Protein 3D5L (pdb70)

Organism: Limosilactobacillus reuteri subsp. rodentium (strain DSM 17509 / CIP 109821 / 100-23) (NCBI:txid349123)

Radius of gyration: 30.96 Å; Cα contacts (8 Å, |Δi|>4): 476; chains: 2; bounding box: 56×80×79 Å

CATH classification: 1.10.10.10 (+2 more: 1.10.10.10, 1.10.10.10)

Sequence (402 aa):
LAKISKIEAQKRKGRYNIYLDGKYAFPVAESVLIQFRLMKGTELDEKQIAAIATADQQAKAYSRMLDYLSYQMRTESDIVKKLKEIDTPEEFVEPILKKLRGQQLIDDHAYAASYVRTMINTDLKGPGIIRQHLRQKGIGESDIDDALTQFTPEVQAELAKKLALKLFRRYRNQPERRREQKVQQGLTTKGFSSSVYEMIKDEAKISKIEAQGRYNIYLDGKYAFPVAESVLIQFRLMKGTELDEKQIAAIATADQQAKAYSRMLDYLSYQMRTESDIVKKLKEIDTPEEFVEPILKKLRGQQLIDDHAYAASYVRTMINTDLKGPGIIRQHLRQKGIGESDIDDALTQFTPEVQAELAKKLALKLFRRYRNQPERRREQKVQQGLTTKGFSSSVYEMIKDE

Nearest PDB structures (foldseek):
  3d5l-assembly1_A  TM=1.005E+00  e=6.071E-35  Limosilactobacillus reuteri subsp. rodentium
  3d5l-assembly2_B  TM=9.694E-01  e=2.405E-29  Limosilactobacillus reuteri subsp. rodentium
  3e3v-assembly1_A  TM=9.098E-01  e=2.110E-12  Ligilactobacillus salivarius UCC118
  3dfg-assembly1_A  TM=7.364E-01  e=8.268E-06  Xanthomonas campestris pv. campestris
  3c1d-assembly3_A  TM=8.214E-01  e=7.292E-05  unclassified

Solvent-accessible surface area: 24560 Å² total; per-residue (Å²): 152,27,97,4,56,93,36,65,69,56,152,158,110,30,48,56,23,0,41,20,88,58,155,116,41,30,45,0,9,80,47,0,32,109,106,42,184,11,124,118,24,30,86,9,47,131,140,67,48,60,45,1,48,64,19,11,92,52,13,94,10,24,51,123,0,75,80,39,34,82,163,124,125,37,0,57,38,32,0,30,148,35,0,124,135,50,127,15,54,114,122,7,10,106,52,1,6,145,90,0,91,64,116,106,62,8,65,27,85,48,31,0,35,43,30,0,106,68,26,24,101,103,45,36,59,0,15,24,46,0,76,98,63,0,133,142,63,55,7,43,76,77,35,0,80,75,3,19,106,44,10,38,76,121,36,30,10,98,12,0,73,111,3,8,105,89,10,46,167,131,48,139,122,51,87,135,180,152,57,54,50,86,0,70,104,16,2,65,95,73,13,3,65,91,72,10,32,119,110,6,87,142,126,79,99,1,49,86,41,67,57,135,67,65,44,43,0,56,25,78,64,84,75,50,27,63,0,16,82,68,1,26,120,107,74,204,5,133,146,44,37,114,17,79,123,160,83,42,62,45,1,54,53,19,7,83,38,22,100,8,23,53,117,0,74,79,38,8,22,90,105,95,33,0,46,37,28,0,36,148,45,2,130,133,56,128,22,50,118,123,7,8,110,50,0,9,145,80,0,103,69,93,132,75,7,69,20,84,43,22,0,34,42,29,0,103,62,26,12,105,98,45,32,61,0,20,37,41,0,74,100,51,0,133,134,51,57,6,42,76,80,29,0,70,78,3,17,107,57,6,48,77,137,38,26,9,115,20,0,48,100,6,9,106,90,10,49,159,149,33,143,125,41,99,99,173,147,48,68,64,89,0,70,94,17,3,73,101,61,14,6,56,82,70,2,25,110,99,8,116,151,133

Foldseek 3Di:
DWFWQDWAADPDPQKIFTATPNHTDDMAGVVLCVVLVDDGGDDDDPVSVVVSVVVRLLVVLLVVVVVVLVPDAAALLRSLVVCVVVPHPPVSSVVSSVVCVVVPSHDLLVVLLVVLVVCLVPHLFALQVSLVVSVVSVDDPVSSVVSCVVVDLVSNLVSLLVQLVVQLVVVVVDDDVVSLVSSQVVNVVSHDDNVSCVPNVVD/DAFQDWDVCCKTFTADPPDTDDIAHVVLCVVVVHDHGGDDDPCRSVVSVVVRLLVVLLVVVVVVLVVHAAALLNSVVVCVVVPHPPVNSVVSVVVCVVVPSHDLLVVLLVLLVVCLPPHLAALQVSVVVSVVRVRDDVSNVVSCVVCDLVSNLVSLLVQLVVQLVVQVVDPPVVSVVSSQVSRVVRPRDNVSCVVRVVD

Structure (mmCIF, N/CA/C/O backbone):
data_3D5L
#
_entry.id   3D5L
#
_cell.length_a   27.190
_cell.length_b   81.924
_cell.length_c   124.766
_cell.angle_alpha   90.00
_cell.angle_beta   90.00
_cell.angle_gamma   90.00
#
_symmetry.space_group_name_H-M   'P 1 21 1'
#
loop_
_entity.id
_entity.type
_entity.pdbx_description
1 polymer 'Regulatory protein RecX'
2 non-polymer 'SULFATE ION'
3 water water
#
loop_
_atom_site.group_PDB
_atom_site.id
_atom_site.type_symbol
_atom_site.label_atom_id
_atom_site.label_alt_id
_atom_site.label_comp_id
_atom_site.label_asym_id
_atom_site.label_entity_id
_atom_site.label_seq_id
_atom_site.pdbx_PDB_ins_code
_atom_site.Cartn_x
_atom_site.Cartn_y
_atom_site.Cartn_z
_atom_site.occupancy
_atom_site.B_iso_or_equiv
_atom_site.auth_seq_id
_atom_site.auth_comp_id
_atom_site.auth_asym_id
_atom_site.auth_atom_id
_atom_site.pdbx_PDB_model_num
ATOM 1 N N . LEU A 1 3 ? 14.529 -22.296 35.280 1.00 32.13 1 LEU A N 1
ATOM 2 C CA . LEU A 1 3 ? 14.853 -20.847 35.433 1.00 32.47 1 LEU A CA 1
ATOM 3 C C . LEU A 1 3 ? 13.956 -19.969 34.556 1.00 33.14 1 LEU A C 1
ATOM 4 O O . LEU A 1 3 ? 13.418 -20.429 33.544 1.00 34.58 1 LEU A O 1
ATOM 9 N N . ALA A 1 4 ? 13.793 -18.708 34.947 1.00 32.63 2 ALA A N 1
ATOM 10 C CA . ALA A 1 4 ? 12.980 -17.774 34.176 1.00 32.79 2 ALA A CA 1
ATOM 11 C C . ALA A 1 4 ? 13.769 -17.350 32.937 1.00 31.97 2 ALA A C 1
ATOM 12 O O . ALA A 1 4 ? 14.995 -17.333 32.962 1.00 31.25 2 ALA A O 1
ATOM 14 N N . LYS A 1 5 ? 13.063 -17.014 31.860 1.00 31.44 3 LYS A N 1
ATOM 15 C CA . LYS A 1 5 ? 13.709 -16.596 30.620 1.00 32.46 3 LYS A CA 1
ATOM 16 C C . LYS A 1 5 ? 13.080 -15.298 30.112 1.00 31.51 3 LYS A C 1
ATOM 17 O O . LYS A 1 5 ? 11.859 -15.155 30.092 1.00 31.39 3 LYS A O 1
ATOM 23 N N . ILE A 1 6 ? 13.918 -14.353 29.704 1.00 31.07 4 ILE A N 1
ATOM 24 C CA . ILE A 1 6 ? 13.440 -13.069 29.201 1.00 29.67 4 ILE A CA 1
ATOM 25 C C . ILE A 1 6 ? 12.765 -13.204 27.836 1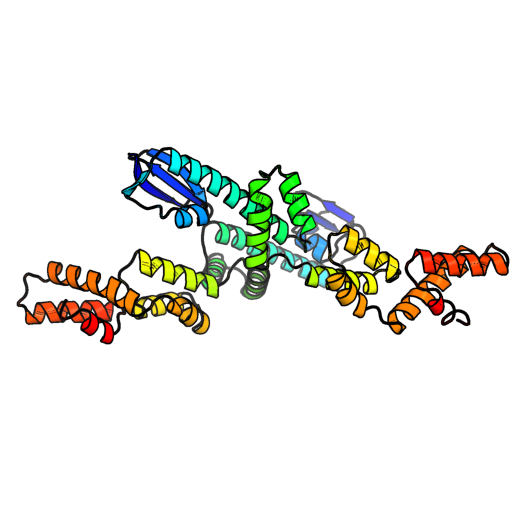.00 30.06 4 ILE A C 1
ATOM 26 O O . ILE A 1 6 ? 13.415 -13.549 26.845 1.00 30.08 4 ILE A O 1
ATOM 31 N N . SER A 1 7 ? 11.465 -12.916 27.790 1.00 29.12 5 SER A N 1
ATOM 32 C CA . SER A 1 7 ? 10.699 -13.017 26.547 1.00 29.65 5 SER A CA 1
ATOM 33 C C . SER A 1 7 ? 10.621 -11.697 25.779 1.00 29.64 5 SER A C 1
ATOM 34 O O . SER A 1 7 ? 10.234 -11.671 24.611 1.00 30.96 5 SER A O 1
ATOM 37 N N . LYS A 1 8 ? 10.980 -10.599 26.429 1.00 28.55 6 LYS A N 1
ATOM 38 C CA . LYS A 1 8 ? 10.926 -9.308 25.768 1.00 27.45 6 LYS A CA 1
ATOM 39 C C . LYS A 1 8 ? 11.598 -8.223 26.600 1.00 26.18 6 LYS A C 1
ATOM 40 O O . LYS A 1 8 ? 11.673 -8.306 27.821 1.00 24.90 6 LYS A O 1
ATOM 46 N N . ILE A 1 9 ? 12.086 -7.201 25.915 1.00 25.85 7 ILE A N 1
ATOM 47 C CA . ILE A 1 9 ? 12.730 -6.070 26.560 1.00 24.41 7 ILE A CA 1
ATOM 48 C C . ILE A 1 9 ? 12.193 -4.857 25.828 1.00 24.15 7 ILE A C 1
ATOM 49 O O . ILE A 1 9 ? 12.417 -4.697 24.634 1.00 24.22 7 ILE A O 1
ATOM 54 N N . GLU A 1 10 ? 11.453 -4.014 26.528 1.00 23.86 8 GLU A N 1
ATOM 55 C CA . GLU A 1 10 ? 10.902 -2.848 25.868 1.00 24.50 8 GLU A CA 1
ATOM 56 C C . GLU A 1 10 ? 11.373 -1.568 26.531 1.00 23.03 8 GLU A C 1
ATOM 57 O O . GLU A 1 10 ? 11.423 -1.466 27.759 1.00 25.57 8 GLU A O 1
ATOM 63 N N . ALA A 1 11 ? 11.728 -0.593 25.713 1.00 18.93 9 ALA A N 1
ATOM 64 C CA . ALA A 1 11 ? 12.197 0.675 26.225 1.00 19.35 9 ALA A CA 1
ATOM 65 C C . ALA A 1 11 ? 11.010 1.390 26.838 1.00 18.88 9 ALA A C 1
ATOM 66 O O . ALA A 1 11 ? 9.907 1.337 26.301 1.00 18.57 9 ALA A O 1
ATOM 68 N N . GLN A 1 12 ? 11.224 2.040 27.973 1.00 18.15 10 GLN A N 1
ATOM 69 C CA . GLN A 1 12 ? 10.144 2.772 28.602 1.00 18.43 10 GLN A CA 1
ATOM 70 C C . GLN A 1 12 ? 9.950 4.010 27.732 1.00 19.65 10 GLN A C 1
ATOM 71 O O . GLN A 1 12 ? 10.686 4.213 26.768 1.00 17.54 10 GLN A O 1
ATOM 77 N N . LYS A 1 13 ? 8.969 4.840 28.070 1.00 21.16 11 LYS A N 1
ATOM 78 C CA . LYS A 1 13 ? 8.715 6.050 27.295 1.00 21.72 11 LYS A CA 1
ATOM 79 C C . LYS A 1 13 ? 9.937 6.977 27.312 1.00 20.67 11 LYS A C 1
ATOM 80 O O . LYS A 1 13 ? 10.332 7.514 26.277 1.00 19.24 11 LYS A O 1
ATOM 86 N N . ARG A 1 14 ? 10.538 7.161 28.483 1.00 20.42 12 ARG A N 1
ATOM 87 C CA . ARG A 1 14 ? 11.716 8.015 28.603 1.00 21.53 12 ARG A CA 1
ATOM 88 C C . ARG A 1 14 ? 12.970 7.145 28.482 1.00 18.72 12 ARG A C 1
ATOM 89 O O . ARG A 1 14 ? 13.029 6.057 29.041 1.00 16.01 12 ARG A O 1
ATOM 97 N N . LYS A 1 15 ? 13.967 7.631 27.749 1.00 17.08 13 LYS A N 1
ATOM 98 C CA . LYS A 1 15 ? 15.204 6.885 27.535 1.00 17.51 13 LYS A CA 1
ATOM 99 C C . LYS A 1 15 ? 16.031 6.586 28.791 1.00 18.15 13 LYS A C 1
ATOM 100 O O . LYS A 1 15 ? 16.006 7.338 29.775 1.00 16.81 13 LYS A O 1
ATOM 106 N N . GLY A 1 16 ? 16.765 5.476 28.737 1.00 16.94 14 GLY A N 1
ATOM 107 C CA . GLY A 1 16 ? 17.632 5.101 29.836 1.00 18.17 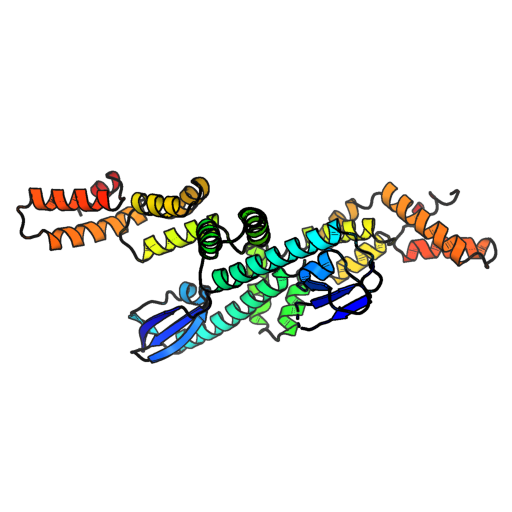14 GLY A CA 1
ATOM 108 C C . GLY A 1 16 ? 17.202 3.920 30.676 1.00 18.99 14 GLY A C 1
ATOM 109 O O . GLY A 1 16 ? 18.031 3.318 31.370 1.00 18.39 14 GLY A O 1
ATOM 110 N N . ARG A 1 17 ? 15.916 3.589 30.623 1.00 19.39 15 ARG A N 1
ATOM 111 C CA . ARG A 1 17 ? 15.379 2.487 31.413 1.00 20.18 15 ARG A CA 1
ATOM 112 C C . ARG A 1 17 ? 14.626 1.520 30.513 1.00 20.66 15 ARG A C 1
ATOM 113 O O . ARG A 1 17 ? 14.098 1.923 29.472 1.00 18.48 15 ARG A O 1
ATOM 121 N N . TYR A 1 18 ? 14.555 0.253 30.934 1.00 20.94 16 TYR A N 1
ATOM 122 C CA . TYR A 1 18 ? 13.872 -0.785 30.163 1.00 20.76 16 TYR A CA 1
ATOM 123 C C . TYR A 1 18 ? 12.960 -1.657 31.006 1.00 20.77 16 TYR A C 1
ATOM 124 O O . TYR A 1 18 ? 13.198 -1.855 32.197 1.00 21.05 16 TYR A O 1
ATOM 133 N N . ASN A 1 19 ? 11.914 -2.175 30.374 1.00 20.41 17 ASN A N 1
ATOM 134 C CA . ASN A 1 19 ? 10.984 -3.070 31.040 1.00 20.91 17 ASN A CA 1
ATOM 135 C C . ASN A 1 19 ? 11.345 -4.483 30.598 1.00 20.94 17 ASN A C 1
ATOM 136 O O . ASN A 1 19 ? 11.458 -4.749 29.400 1.00 18.67 17 ASN A O 1
ATOM 141 N N . ILE A 1 20 ? 11.537 -5.377 31.567 1.00 22.19 18 ILE A N 1
ATOM 142 C CA . ILE A 1 20 ? 11.893 -6.765 31.279 1.00 22.31 18 ILE A CA 1
ATOM 143 C C . ILE A 1 20 ? 10.737 -7.723 31.545 1.00 22.96 18 ILE A C 1
ATOM 144 O O . ILE A 1 20 ? 10.130 -7.710 32.616 1.00 22.41 18 ILE A O 1
ATOM 149 N N . TYR A 1 21 ? 10.440 -8.551 30.549 1.00 24.47 19 TYR A N 1
ATOM 150 C CA . TYR A 1 21 ? 9.371 -9.538 30.633 1.00 25.29 19 TYR A CA 1
ATOM 151 C C . TYR A 1 21 ? 9.960 -10.937 30.713 1.00 26.47 19 TYR A C 1
ATOM 152 O O . TYR A 1 21 ? 10.776 -11.325 29.880 1.00 26.53 19 TYR A O 1
ATOM 161 N N . LEU A 1 22 ? 9.542 -11.692 31.719 1.00 27.75 20 LEU A N 1
ATOM 162 C CA . LEU A 1 22 ? 10.020 -13.054 31.880 1.00 30.58 20 LEU A CA 1
ATOM 163 C C . LEU A 1 22 ? 8.898 -14.015 31.522 1.00 31.64 20 LEU A C 1
ATOM 164 O O . LEU A 1 22 ? 7.814 -13.970 32.112 1.00 32.42 20 LEU A O 1
ATOM 169 N N . ASP A 1 23 ? 9.146 -14.859 30.526 1.00 32.36 21 ASP A N 1
ATOM 170 C CA . ASP A 1 23 ? 8.157 -15.846 30.099 1.00 33.91 21 ASP A CA 1
ATOM 171 C C . ASP A 1 23 ? 6.819 -15.212 29.731 1.00 34.11 21 ASP A C 1
ATOM 172 O O . ASP A 1 23 ? 5.758 -15.691 30.145 1.00 34.37 21 ASP A O 1
ATOM 177 N N . GLY A 1 24 ? 6.882 -14.129 28.956 1.00 33.64 22 GLY A N 1
ATOM 178 C CA . GLY A 1 24 ? 5.679 -13.443 28.516 1.00 31.64 22 GLY A CA 1
ATOM 179 C C . GLY A 1 24 ? 5.029 -12.470 29.484 1.00 32.10 22 GLY A C 1
ATOM 180 O O . GLY A 1 24 ? 3.988 -11.898 29.154 1.00 32.99 22 GLY A O 1
ATOM 181 N N . LYS A 1 25 ? 5.621 -12.263 30.660 1.00 31.91 23 LYS A N 1
ATOM 182 C CA . LYS A 1 25 ? 5.039 -11.351 31.653 1.00 31.90 23 LYS A CA 1
ATOM 183 C C . LYS A 1 25 ? 6.029 -10.325 32.215 1.00 30.45 23 LYS A C 1
ATOM 184 O O . LYS A 1 25 ? 7.196 -10.642 32.467 1.00 30.17 23 LYS A O 1
ATOM 190 N N . TYR A 1 26 ? 5.550 -9.102 32.432 1.00 28.47 24 TYR A N 1
ATOM 191 C CA . TYR A 1 26 ? 6.390 -8.046 32.980 1.00 27.19 24 TYR A CA 1
ATOM 192 C C . TYR A 1 26 ? 6.983 -8.486 34.311 1.00 26.43 24 TYR A C 1
ATOM 193 O O . TYR A 1 26 ? 6.259 -8.962 35.191 1.00 28.01 24 TYR A O 1
ATOM 202 N N . ALA A 1 27 ? 8.295 -8.317 34.461 1.00 25.12 25 ALA A N 1
ATOM 203 C CA . ALA A 1 27 ? 8.983 -8.707 35.691 1.00 22.86 25 ALA A CA 1
ATOM 204 C C . ALA A 1 27 ? 9.619 -7.538 36.448 1.00 22.67 25 ALA A C 1
ATOM 205 O O . ALA A 1 27 ? 9.324 -7.324 37.625 1.00 23.52 25 ALA A O 1
ATOM 207 N N . PHE A 1 28 ? 10.491 -6.777 35.793 1.00 20.97 26 PHE A N 1
ATOM 208 C CA . PHE A 1 28 ? 11.136 -5.660 36.483 1.00 19.30 26 PHE A CA 1
ATOM 209 C C . PHE A 1 28 ? 11.841 -4.697 35.542 1.00 17.71 26 PHE A C 1
ATOM 210 O O . PHE A 1 28 ? 12.076 -5.011 34.371 1.00 18.76 26 PHE A O 1
ATOM 218 N N . PRO A 1 29 ? 12.189 -3.500 36.043 1.00 15.67 27 PRO A N 1
ATOM 219 C CA . PRO A 1 29 ? 12.866 -2.525 35.196 1.00 15.34 27 PRO A CA 1
ATOM 220 C C . PRO A 1 29 ? 14.346 -2.471 35.553 1.00 14.70 27 PRO A C 1
ATOM 221 O O . PRO A 1 29 ? 14.742 -2.803 36.674 1.00 13.90 27 PRO A O 1
ATOM 225 N N . VAL A 1 30 ? 15.164 -2.056 34.599 1.00 11.86 28 VAL A N 1
ATOM 226 C CA . VAL A 1 30 ? 16.586 -1.955 34.845 1.00 10.72 28 VAL A CA 1
ATOM 227 C C . VAL A 1 30 ? 17.127 -0.742 34.124 1.00 9.84 28 VAL A C 1
ATOM 228 O O . VAL A 1 30 ? 16.712 -0.450 33.009 1.00 11.06 28 VAL A O 1
ATOM 232 N N . ALA A 1 31 ? 18.026 -0.019 34.781 1.00 8.52 29 ALA A N 1
ATOM 233 C CA . ALA A 1 31 ? 18.659 1.135 34.172 1.00 10.78 29 ALA A CA 1
ATOM 234 C C . ALA A 1 31 ? 19.495 0.519 33.054 1.00 12.46 29 ALA A C 1
ATOM 235 O O . ALA A 1 31 ? 19.767 -0.685 33.070 1.00 13.92 29 ALA A O 1
ATOM 237 N N . GLU A 1 32 ? 19.907 1.328 32.090 1.00 12.24 30 GLU A N 1
ATOM 238 C CA . GLU A 1 32 ? 20.712 0.807 31.003 1.00 14.52 30 GLU A CA 1
ATOM 239 C C . GLU A 1 32 ? 22.004 0.157 31.517 1.00 13.62 30 GLU A C 1
ATOM 240 O O . GLU A 1 32 ? 22.332 -0.953 31.113 1.00 13.88 30 GLU A O 1
ATOM 246 N N . SER A 1 33 ? 22.728 0.842 32.408 1.00 13.52 31 SER A N 1
ATOM 247 C CA . SER A 1 33 ? 23.992 0.324 32.951 1.00 14.53 31 SER A CA 1
ATOM 248 C C . SER A 1 33 ? 23.857 -1.035 33.633 1.00 14.87 31 SER A C 1
ATOM 249 O O . SER A 1 33 ? 24.809 -1.816 33.664 1.00 16.08 31 SER A O 1
ATOM 252 N N . VAL A 1 34 ? 22.684 -1.309 34.196 1.00 15.14 32 VAL A N 1
ATOM 253 C CA . VAL A 1 34 ? 22.447 -2.589 34.862 1.00 16.05 32 VAL A CA 1
ATOM 254 C C . VAL A 1 34 ? 22.150 -3.651 33.809 1.00 17.54 32 VAL A C 1
ATOM 255 O O . VAL A 1 34 ? 22.529 -4.818 33.948 1.00 16.21 32 VAL A O 1
ATOM 259 N N . LEU A 1 35 ? 21.461 -3.233 32.756 1.00 19.80 33 LEU A N 1
ATOM 260 C CA . LEU A 1 35 ? 21.123 -4.134 31.667 1.00 22.28 33 LEU A CA 1
ATOM 261 C C . LEU A 1 35 ? 22.424 -4.608 31.032 1.00 22.42 33 LEU A C 1
ATOM 262 O O . LEU A 1 35 ? 22.552 -5.773 30.654 1.00 23.19 33 LEU A O 1
ATOM 267 N N . ILE A 1 36 ? 23.389 -3.697 30.937 1.00 21.40 34 ILE A N 1
ATOM 268 C CA . ILE A 1 36 ? 24.693 -4.008 30.359 1.00 21.67 34 ILE A CA 1
ATOM 269 C C . ILE A 1 36 ? 25.537 -4.803 31.352 1.00 22.81 34 ILE A C 1
ATOM 270 O O . ILE A 1 36 ? 26.169 -5.793 30.990 1.00 23.13 34 ILE A O 1
ATOM 275 N N . GLN A 1 37 ? 25.536 -4.366 32.607 1.00 23.74 35 GLN A N 1
ATOM 276 C CA . GLN A 1 37 ? 26.310 -5.026 33.643 1.00 24.80 35 GLN A CA 1
ATOM 277 C C . GLN A 1 37 ? 25.916 -6.489 33.780 1.00 24.58 35 GLN A C 1
ATOM 278 O O . GLN A 1 37 ? 26.743 -7.330 34.128 1.00 23.88 35 GLN A O 1
ATOM 284 N N . PHE A 1 38 ? 24.660 -6.807 33.492 1.00 24.99 36 PHE A N 1
ATOM 285 C CA . PHE A 1 38 ? 24.224 -8.190 33.617 1.00 24.34 36 PHE A CA 1
ATOM 286 C C . PHE A 1 38 ? 23.973 -8.914 32.298 1.00 25.35 36 PHE A C 1
ATOM 287 O O . PHE A 1 38 ? 23.467 -10.039 32.287 1.00 25.66 36 PHE A O 1
ATOM 295 N N . ARG A 1 39 ? 24.334 -8.273 31.190 1.00 26.04 37 ARG A N 1
ATOM 296 C CA . ARG A 1 39 ? 24.205 -8.898 29.878 1.00 28.28 37 ARG A CA 1
ATOM 297 C C . ARG A 1 39 ? 22.797 -9.411 29.558 1.00 28.99 37 ARG A C 1
ATOM 298 O O . ARG A 1 39 ? 22.638 -10.474 28.957 1.00 30.70 37 ARG A O 1
ATOM 306 N N . LEU A 1 40 ? 21.782 -8.641 29.930 1.00 29.02 38 LEU A N 1
ATOM 307 C CA . LEU A 1 40 ? 20.398 -9.035 29.703 1.00 28.91 38 LEU A CA 1
ATOM 308 C C . LEU A 1 40 ? 19.951 -8.924 28.241 1.00 29.65 38 LEU A C 1
ATOM 309 O O . LEU A 1 40 ? 20.270 -7.951 27.556 1.00 28.46 38 LEU A O 1
ATOM 314 N N . MET A 1 41 ? 19.217 -9.937 27.777 1.00 30.04 39 MET A N 1
ATOM 315 C CA . MET A 1 41 ? 18.709 -9.981 26.406 1.00 32.45 39 MET A CA 1
ATOM 316 C C . MET A 1 41 ? 17.621 -11.055 26.281 1.00 31.58 39 MET A C 1
ATOM 317 O O . MET A 1 41 ? 17.355 -11.783 27.234 1.00 29.45 39 MET A O 1
ATOM 322 N N . LYS A 1 42 ? 16.992 -11.146 25.110 1.00 33.46 40 LYS A N 1
ATOM 323 C CA . LYS A 1 42 ? 15.933 -12.135 24.876 1.00 35.32 40 LYS A CA 1
ATOM 324 C C . LYS A 1 42 ? 16.497 -13.544 25.015 1.00 35.32 40 LYS A C 1
ATOM 325 O O . LYS A 1 42 ? 17.347 -13.948 24.222 1.00 35.57 40 LYS A O 1
ATOM 331 N N . GLY A 1 43 ? 16.029 -14.282 26.021 1.00 35.33 41 GLY A N 1
ATOM 332 C CA . GLY A 1 43 ? 16.502 -15.640 26.233 1.00 34.94 41 GLY A CA 1
ATOM 333 C C . GLY A 1 43 ? 17.364 -15.878 27.465 1.00 35.98 41 GLY A C 1
ATOM 334 O O . GLY A 1 43 ? 17.680 -17.026 27.792 1.00 36.39 41 GLY A O 1
ATOM 335 N N . THR A 1 44 ? 17.748 -14.811 28.159 1.00 36.69 42 THR A N 1
ATOM 336 C CA . THR A 1 44 ? 18.580 -14.947 29.354 1.00 37.05 42 THR A CA 1
ATOM 337 C C . THR A 1 44 ? 17.838 -15.616 30.510 1.00 37.79 42 THR A C 1
ATOM 338 O O . THR A 1 44 ? 16.707 -15.248 30.823 1.00 38.39 42 THR A O 1
ATOM 342 N N . GLU A 1 45 ? 18.481 -16.599 31.135 1.00 38.38 43 GLU A N 1
ATOM 343 C CA . GLU A 1 45 ? 17.893 -17.298 32.275 1.00 40.08 43 GLU A CA 1
ATOM 344 C C . GLU A 1 45 ? 18.437 -16.673 33.560 1.00 39.64 43 GLU A C 1
ATOM 345 O O . GLU A 1 45 ? 19.615 -16.311 33.624 1.00 38.48 43 GLU A O 1
ATOM 351 N N . LEU A 1 46 ? 17.589 -16.569 34.584 1.00 38.67 44 LEU A N 1
ATOM 352 C CA . LEU A 1 46 ? 17.999 -15.959 35.842 1.00 38.46 44 LEU A CA 1
ATOM 353 C C . LEU A 1 46 ? 17.525 -16.671 37.103 1.00 40.36 44 LEU A C 1
ATOM 354 O O . LEU A 1 46 ? 16.376 -17.114 37.182 1.00 39.86 44 LEU A O 1
ATOM 359 N N . ASP A 1 47 ? 18.419 -16.761 38.089 1.00 42.34 45 ASP A N 1
ATOM 360 C CA . ASP A 1 47 ? 18.104 -17.370 39.382 1.00 44.15 45 ASP A CA 1
ATOM 361 C C . ASP A 1 47 ? 17.731 -16.213 40.300 1.00 43.61 45 ASP A C 1
ATOM 362 O O . ASP A 1 47 ? 17.936 -15.052 39.949 1.00 42.93 45 ASP A O 1
ATOM 367 N N . GLU A 1 48 ? 17.178 -16.525 41.465 1.00 43.88 46 GLU A N 1
ATOM 368 C CA . GLU A 1 48 ? 16.782 -15.495 42.422 1.00 44.83 46 GLU A CA 1
ATOM 369 C C . GLU A 1 48 ? 17.963 -14.606 42.809 1.00 43.32 46 GLU A C 1
ATOM 370 O O . GLU A 1 48 ? 17.845 -13.381 42.817 1.00 43.27 46 GLU A O 1
ATOM 376 N N . LYS A 1 49 ? 19.095 -15.228 43.126 1.00 41.99 47 LYS A N 1
ATOM 377 C CA . LYS A 1 49 ? 20.300 -14.502 43.520 1.00 41.39 47 LYS A CA 1
ATOM 378 C C . LYS A 1 49 ? 20.708 -13.442 42.493 1.00 39.38 47 LYS A C 1
ATOM 379 O O . LYS A 1 49 ? 21.198 -12.375 42.863 1.00 39.42 47 LYS A O 1
ATOM 385 N N . GLN A 1 50 ? 20.515 -13.739 41.210 1.00 35.32 48 GLN A N 1
ATOM 386 C CA . GLN A 1 50 ? 20.866 -12.795 40.154 1.00 34.10 48 GLN A CA 1
ATOM 387 C C . GLN A 1 50 ? 19.831 -11.686 40.044 1.00 32.14 48 GLN A C 1
ATOM 388 O O . GLN A 1 50 ? 20.169 -10.524 39.830 1.00 30.86 48 GLN A O 1
ATOM 394 N N . ILE A 1 51 ? 18.566 -12.058 40.189 1.00 30.00 49 ILE A N 1
ATOM 395 C CA . ILE A 1 51 ? 17.473 -11.107 40.110 1.00 27.39 49 ILE A CA 1
ATOM 396 C C . ILE A 1 51 ? 17.545 -10.146 41.282 1.00 27.63 49 ILE A C 1
ATOM 397 O O . ILE A 1 51 ? 17.100 -9.003 41.186 1.00 28.22 49 ILE A O 1
ATOM 402 N N . ALA A 1 52 ? 18.107 -10.617 42.391 1.00 27.38 50 ALA A N 1
ATOM 403 C CA . ALA A 1 52 ? 18.230 -9.793 43.588 1.00 27.10 50 ALA A CA 1
ATOM 404 C C . ALA A 1 52 ? 19.433 -8.865 43.447 1.00 26.16 50 ALA A C 1
ATOM 405 O O . ALA A 1 52 ? 19.395 -7.710 43.882 1.00 28.09 50 ALA A O 1
ATOM 407 N N . ALA A 1 53 ? 20.491 -9.376 42.828 1.00 22.06 51 ALA A N 1
ATOM 408 C CA . ALA A 1 53 ? 21.701 -8.598 42.615 1.00 20.00 51 ALA A CA 1
ATOM 409 C C . ALA A 1 53 ? 21.454 -7.542 41.535 1.00 17.86 51 ALA A C 1
ATOM 410 O O . ALA A 1 53 ? 22.102 -6.497 41.522 1.00 17.54 51 ALA A O 1
ATOM 412 N N . ILE A 1 54 ? 20.528 -7.829 40.625 1.00 16.17 52 ILE A N 1
ATOM 413 C CA . ILE A 1 54 ? 20.178 -6.896 39.556 1.00 17.16 52 ILE A CA 1
ATOM 414 C C . ILE A 1 54 ? 19.453 -5.730 40.220 1.00 17.32 52 ILE A C 1
ATOM 415 O O . ILE A 1 54 ? 19.696 -4.562 39.910 1.00 16.98 52 ILE A O 1
ATOM 420 N N . ALA A 1 55 ? 18.579 -6.065 41.160 1.00 16.38 53 ALA A N 1
ATOM 421 C CA . ALA A 1 55 ? 17.825 -5.073 41.907 1.00 16.96 53 ALA A CA 1
ATOM 422 C C . ALA A 1 55 ? 18.759 -4.134 42.674 1.00 17.08 53 ALA A C 1
ATOM 423 O O . ALA A 1 55 ? 18.637 -2.920 42.572 1.00 18.65 53 ALA A O 1
ATOM 425 N N . THR A 1 56 ? 19.686 -4.701 43.443 1.00 16.89 54 THR A N 1
ATOM 426 C CA . THR A 1 56 ? 20.630 -3.895 44.220 1.00 15.74 54 THR A CA 1
ATOM 427 C C . THR A 1 56 ? 21.446 -2.984 43.305 1.00 13.86 54 THR A C 1
ATOM 428 O O . THR A 1 56 ? 21.697 -1.821 43.631 1.00 12.89 54 THR A O 1
ATOM 432 N N . ALA A 1 57 ? 21.872 -3.521 42.168 1.00 13.30 55 ALA A N 1
ATOM 433 C CA . ALA A 1 57 ? 22.652 -2.744 41.214 1.00 12.90 55 ALA A CA 1
ATOM 434 C C . ALA A 1 57 ? 21.794 -1.611 40.655 1.00 12.69 55 ALA A C 1
ATOM 435 O O . ALA A 1 57 ? 22.270 -0.488 40.514 1.00 13.41 55 ALA A O 1
ATOM 437 N N . ASP A 1 58 ? 20.530 -1.903 40.348 1.00 13.50 56 ASP A N 1
ATOM 438 C CA . ASP A 1 58 ? 19.618 -0.885 39.818 1.00 14.85 56 ASP A CA 1
ATOM 439 C C . ASP A 1 58 ? 19.342 0.185 40.880 1.00 15.93 56 ASP A C 1
ATOM 440 O O . ASP A 1 58 ? 19.110 1.344 40.543 1.00 14.28 56 ASP A O 1
ATOM 445 N N . GLN A 1 59 ? 19.381 -0.193 42.159 1.00 16.06 57 GLN A N 1
ATOM 446 C CA . GLN A 1 59 ? 19.150 0.784 43.220 1.00 17.70 57 GLN A CA 1
ATOM 447 C C . GLN A 1 59 ? 20.327 1.746 43.228 1.00 16.31 57 GLN A C 1
ATOM 448 O O . GLN A 1 59 ? 20.166 2.932 43.506 1.00 17.32 57 GLN A O 1
ATOM 454 N N . GLN A 1 60 ? 21.516 1.228 42.934 1.00 14.73 58 GLN A N 1
ATOM 455 C CA . GLN A 1 60 ? 22.712 2.061 42.922 1.00 14.24 58 GLN A CA 1
ATOM 456 C C . GLN A 1 60 ? 22.715 2.930 41.673 1.00 12.16 58 GLN A C 1
ATOM 457 O O . GLN A 1 60 ? 22.993 4.120 41.753 1.00 13.51 58 GLN A O 1
ATOM 463 N N . ALA A 1 61 ? 22.379 2.333 40.532 1.00 9.29 59 ALA A N 1
ATOM 464 C CA . ALA A 1 61 ? 22.339 3.059 39.264 1.00 10.70 59 ALA A CA 1
ATOM 465 C C . ALA A 1 61 ? 21.368 4.233 39.353 1.00 11.57 59 ALA A C 1
ATOM 466 O O . ALA A 1 61 ? 21.606 5.288 38.769 1.00 12.36 59 ALA A O 1
ATOM 468 N N . LYS A 1 62 ? 20.278 4.048 40.095 1.00 13.77 60 LYS A N 1
ATOM 469 C CA . LYS A 1 62 ? 19.284 5.105 40.273 1.00 15.19 60 LYS A CA 1
ATOM 470 C C . LYS A 1 62 ? 19.831 6.275 41.097 1.00 13.49 60 LYS A C 1
ATOM 471 O O . LYS A 1 62 ? 19.520 7.433 40.818 1.00 14.36 60 LYS A O 1
ATOM 477 N N . ALA A 1 63 ? 20.643 5.982 42.109 1.00 11.81 61 ALA A N 1
ATOM 478 C CA . ALA A 1 63 ? 21.194 7.050 42.949 1.00 12.18 61 ALA A CA 1
ATOM 479 C C . ALA A 1 63 ? 22.219 7.808 42.115 1.00 12.45 61 ALA A C 1
ATOM 480 O O . ALA A 1 63 ? 22.374 9.024 42.224 1.00 13.02 61 ALA A O 1
ATOM 482 N N . TYR A 1 64 ? 22.906 7.070 41.261 1.00 11.74 62 TYR A N 1
ATOM 483 C CA . TYR A 1 64 ? 23.892 7.667 40.395 1.00 12.59 62 TYR A CA 1
ATOM 484 C C . TYR A 1 64 ? 23.200 8.666 39.471 1.00 11.80 62 TYR A C 1
ATOM 485 O O . TYR A 1 64 ? 23.669 9.793 39.313 1.00 12.58 62 TYR A O 1
ATOM 494 N N . SER A 1 65 ? 22.087 8.246 38.865 1.00 11.81 63 SER A N 1
ATOM 495 C CA . SER A 1 65 ? 21.315 9.104 37.956 1.00 12.27 63 SER A CA 1
ATOM 496 C C . SER A 1 65 ? 20.905 10.387 38.650 1.00 10.17 63 SER A C 1
ATOM 497 O O . SER A 1 65 ? 21.014 11.472 38.082 1.00 10.06 63 SER A O 1
ATOM 500 N N . ARG A 1 66 ? 20.410 10.263 39.878 1.00 9.01 64 ARG A N 1
ATOM 501 C CA . ARG A 1 66 ? 19.996 11.442 40.629 1.00 7.90 64 ARG A CA 1
ATOM 502 C C . ARG A 1 66 ? 21.178 12.379 40.935 1.00 7.26 64 ARG A C 1
ATOM 503 O O . ARG A 1 66 ? 20.995 13.593 41.004 1.00 6.79 64 ARG A O 1
ATOM 511 N N . MET A 1 67 ? 22.384 11.837 41.131 1.00 3.76 65 MET A N 1
ATOM 512 C CA . MET A 1 67 ? 23.523 12.715 41.370 1.00 6.83 65 MET A CA 1
ATOM 513 C C . MET A 1 67 ? 23.814 13.431 40.039 1.00 9.59 65 MET A C 1
ATOM 514 O O . MET A 1 67 ? 24.312 14.555 40.040 1.00 9.16 65 MET A O 1
ATOM 519 N N . LEU A 1 68 ? 23.489 12.784 38.913 1.00 10.45 66 LEU A N 1
ATOM 520 C CA . LEU A 1 68 ? 23.699 13.401 37.600 1.00 13.86 66 LEU A CA 1
ATOM 521 C C . LEU A 1 68 ? 22.787 14.605 37.436 1.00 13.61 66 LEU A C 1
ATOM 522 O O . LEU A 1 68 ? 23.173 15.592 36.819 1.00 14.65 66 LEU A O 1
ATOM 527 N N . ASP A 1 69 ? 21.572 14.514 37.972 1.00 14.59 67 ASP A N 1
ATOM 528 C CA . ASP A 1 69 ? 20.624 15.625 37.904 1.00 14.04 67 ASP A CA 1
ATOM 529 C C . ASP A 1 69 ? 21.069 16.710 38.902 1.00 12.45 67 ASP A C 1
ATOM 530 O O . ASP A 1 69 ? 20.942 17.893 38.640 1.00 12.77 67 ASP A O 1
ATOM 535 N N . TYR A 1 70 ? 21.584 16.283 40.050 1.00 11.66 68 TYR A N 1
ATOM 536 C CA . TYR A 1 70 ? 22.046 17.188 41.094 1.00 11.12 68 TYR A CA 1
ATOM 537 C C . TYR A 1 70 ? 23.197 18.055 40.595 1.00 11.92 68 TYR A C 1
ATOM 538 O O . TYR A 1 70 ? 23.273 19.256 40.871 1.00 11.81 68 TYR A O 1
ATOM 547 N N . LEU A 1 71 ? 24.091 17.428 39.845 1.00 12.51 69 LEU A N 1
ATOM 548 C CA . LEU A 1 71 ? 25.244 18.111 39.285 1.00 12.51 69 LEU A CA 1
ATOM 549 C C . LEU A 1 71 ? 24.867 18.991 38.086 1.00 13.54 69 LEU A C 1
ATOM 550 O O . LEU A 1 71 ? 25.645 19.863 37.692 1.00 12.80 69 LEU A O 1
ATOM 555 N N . SER A 1 72 ? 23.679 18.789 37.515 1.00 13.34 70 SER A N 1
ATOM 556 C CA . SER A 1 72 ? 23.295 19.587 36.347 1.00 16.04 70 SER A CA 1
ATOM 557 C C . SER A 1 72 ? 22.840 21.013 36.639 1.00 16.23 70 SER A C 1
ATOM 558 O O . SER A 1 72 ? 22.696 21.815 35.720 1.00 17.98 70 SER A O 1
ATOM 561 N N . TYR A 1 73 ? 22.648 21.339 37.911 1.00 16.76 71 TYR A N 1
ATOM 562 C CA . TYR A 1 73 ? 22.184 22.674 38.292 1.00 16.49 71 TYR A CA 1
ATOM 563 C C . TYR A 1 73 ? 23.276 23.641 38.721 1.00 17.71 71 TYR A C 1
ATOM 564 O O . TYR A 1 73 ? 23.153 24.842 38.487 1.00 16.43 71 TYR A O 1
ATOM 573 N N . GLN A 1 74 ? 24.324 23.119 39.362 1.00 19.24 72 GLN A N 1
ATOM 574 C CA . GLN A 1 74 ? 25.427 23.941 39.856 1.00 20.35 72 GLN A CA 1
ATOM 575 C C . GLN A 1 74 ? 26.666 23.131 40.206 1.00 20.19 72 GLN A C 1
ATOM 576 O O . GLN A 1 74 ? 26.627 21.908 40.302 1.00 19.29 72 GLN A O 1
ATOM 582 N N . MET A 1 75 ? 27.756 23.853 40.438 1.00 21.60 73 MET A N 1
ATOM 583 C CA . MET A 1 75 ? 29.051 23.289 40.803 1.00 21.22 73 MET A CA 1
ATOM 584 C C . MET A 1 75 ? 28.957 22.673 42.211 1.00 18.70 73 MET A C 1
ATOM 585 O O . MET A 1 75 ? 28.361 23.271 43.105 1.00 18.37 73 MET A O 1
ATOM 590 N N . ARG A 1 76 ? 29.548 21.488 42.392 1.00 15.84 74 ARG A N 1
ATOM 591 C CA . ARG A 1 76 ? 29.531 20.765 43.667 1.00 13.39 74 ARG A CA 1
ATOM 592 C C . ARG A 1 76 ? 30.890 20.197 44.049 1.00 14.22 74 ARG A C 1
ATOM 593 O O . ARG A 1 76 ? 31.670 19.810 43.180 1.00 14.74 74 ARG A O 1
ATOM 601 N N . THR A 1 77 ? 31.142 20.114 45.356 1.00 14.39 75 THR A N 1
ATOM 602 C CA . THR A 1 77 ? 32.377 19.535 45.885 1.00 15.22 75 THR A CA 1
ATOM 603 C C . THR A 1 77 ? 32.034 18.073 46.136 1.00 16.50 75 THR A C 1
ATOM 604 O O . THR A 1 77 ? 30.873 17.662 46.002 1.00 16.79 75 THR A O 1
ATOM 608 N N . GLU A 1 78 ? 33.036 17.295 46.517 1.00 15.57 76 GLU A N 1
ATOM 609 C CA . GLU A 1 78 ? 32.818 15.890 46.809 1.00 16.91 76 GLU A CA 1
ATOM 610 C C . GLU A 1 78 ? 31.935 15.795 48.050 1.00 16.39 76 GLU A C 1
ATOM 611 O O . GLU A 1 78 ? 30.996 15.001 48.104 1.00 17.19 76 GLU A O 1
ATOM 617 N N . SER A 1 79 ? 32.233 16.618 49.047 1.00 15.04 77 SER A N 1
ATOM 618 C CA . SER A 1 79 ? 31.454 16.602 50.274 1.00 15.05 77 SER A CA 1
ATOM 619 C C . SER A 1 79 ? 30.006 17.021 50.030 1.00 14.75 77 SER A C 1
ATOM 620 O O . SER A 1 79 ? 29.139 16.732 50.849 1.00 13.34 77 SER A O 1
ATOM 623 N N . ASP A 1 80 ? 29.739 17.709 48.918 1.00 14.55 78 ASP A N 1
ATOM 624 C CA . ASP A 1 80 ? 28.360 18.093 48.607 1.00 13.77 78 ASP A CA 1
ATOM 625 C C . ASP A 1 80 ? 27.646 16.841 48.110 1.00 13.12 78 ASP A C 1
ATOM 626 O O . ASP A 1 80 ? 26.490 16.593 48.445 1.00 13.36 78 ASP A O 1
ATOM 631 N N . ILE A 1 81 ? 28.352 16.052 47.306 1.00 12.11 79 ILE A N 1
ATOM 632 C CA . ILE A 1 81 ? 27.797 14.819 46.768 1.00 11.33 79 ILE A CA 1
ATOM 633 C C . ILE A 1 81 ? 27.522 13.803 47.879 1.00 9.89 79 ILE A C 1
ATOM 634 O O . ILE A 1 81 ? 26.468 13.176 47.898 1.00 8.29 79 ILE A O 1
ATOM 639 N N . VAL A 1 82 ? 28.482 13.655 48.791 1.00 9.52 80 VAL A N 1
ATOM 640 C CA . VAL A 1 82 ? 28.376 12.749 49.938 1.00 9.13 80 VAL A CA 1
ATOM 641 C C . VAL A 1 82 ? 27.204 13.179 50.811 1.00 11.31 80 VAL A C 1
ATOM 642 O O . VAL A 1 82 ? 26.374 12.369 51.211 1.00 12.33 80 VAL A O 1
ATOM 646 N N . LYS A 1 83 ? 27.150 14.472 51.097 1.00 12.70 81 LYS A N 1
ATOM 647 C CA . LYS A 1 83 ? 26.094 15.041 51.907 1.00 14.24 81 LYS A CA 1
ATOM 648 C C . LYS A 1 83 ? 24.746 14.844 51.217 1.00 14.21 81 LYS A C 1
ATOM 649 O O . LYS A 1 83 ? 23.719 14.648 51.872 1.00 14.78 81 LYS A O 1
ATOM 655 N N . LYS A 1 84 ? 24.762 14.872 49.887 1.00 12.69 82 LYS A N 1
ATOM 656 C CA . LYS A 1 84 ? 23.553 14.699 49.091 1.00 12.09 82 LYS A CA 1
ATOM 657 C C . LYS A 1 84 ? 23.076 13.247 49.066 1.00 10.43 82 LYS A C 1
ATOM 658 O O . LYS A 1 84 ? 21.884 12.981 49.123 1.00 6.61 82 LYS A O 1
ATOM 664 N N . LEU A 1 85 ? 24.013 12.310 48.955 1.00 11.23 83 LEU A N 1
ATOM 665 C CA . LEU A 1 85 ? 23.656 10.902 48.925 1.00 11.49 83 LEU A CA 1
ATOM 666 C C . LEU A 1 85 ? 23.107 10.528 50.282 1.00 13.24 83 LEU A C 1
ATOM 667 O O . LEU A 1 85 ? 22.169 9.736 50.384 1.00 11.40 83 LEU A O 1
ATOM 672 N N . LYS A 1 86 ? 23.706 11.100 51.324 1.00 14.18 84 LYS A N 1
ATOM 673 C CA . LYS A 1 86 ? 23.251 10.857 52.684 1.00 14.95 84 LYS A CA 1
ATOM 674 C C . LYS A 1 86 ? 21.845 11.444 52.836 1.00 15.69 84 LYS A C 1
ATOM 675 O O . LYS A 1 86 ? 20.965 10.820 53.430 1.00 15.18 84 LYS A O 1
ATOM 681 N N . GLU A 1 87 ? 21.630 12.635 52.279 1.00 15.05 85 GLU A N 1
ATOM 682 C CA . GLU A 1 87 ? 20.324 13.291 52.357 1.00 15.22 85 GLU A CA 1
ATOM 683 C C . GLU A 1 87 ? 19.173 12.435 51.803 1.00 14.84 85 GLU A C 1
ATOM 684 O O . GLU A 1 87 ? 18.084 12.410 52.381 1.00 15.76 85 GLU A O 1
ATOM 690 N N . ILE A 1 88 ? 19.393 11.738 50.693 1.00 12.79 86 ILE A N 1
ATOM 691 C CA . ILE A 1 88 ? 18.319 10.913 50.135 1.00 14.27 86 ILE A CA 1
ATOM 692 C C . ILE A 1 88 ? 18.448 9.455 50.577 1.00 15.33 86 ILE A C 1
ATOM 693 O O . ILE A 1 88 ? 18.028 8.529 49.881 1.00 14.97 86 ILE A O 1
ATOM 698 N N . ASP A 1 89 ? 19.040 9.285 51.756 1.00 17.91 87 ASP A N 1
ATOM 699 C CA . ASP A 1 89 ? 19.258 7.992 52.383 1.00 19.73 87 ASP A CA 1
ATOM 700 C C . ASP A 1 89 ? 19.760 6.887 51.454 1.00 21.24 87 ASP A C 1
ATOM 701 O O . ASP A 1 89 ? 19.103 5.866 51.254 1.00 21.69 87 ASP A O 1
ATOM 706 N N . THR A 1 90 ? 20.944 7.086 50.900 1.00 20.96 88 THR A N 1
ATOM 707 C CA . THR A 1 90 ? 21.522 6.09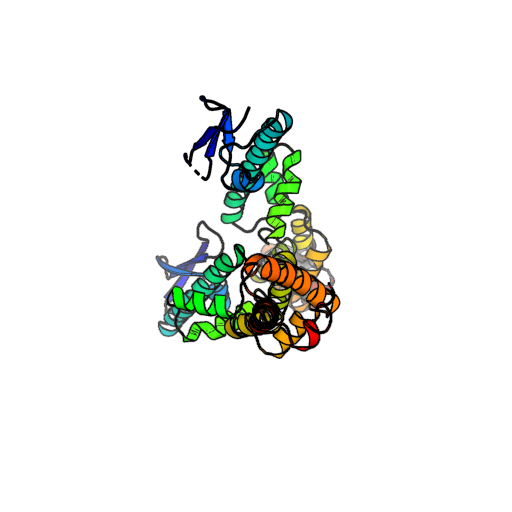6 50.015 1.00 21.12 88 THR A CA 1
ATOM 708 C C . THR A 1 90 ? 22.273 5.073 50.862 1.00 21.62 88 THR A C 1
ATOM 709 O O . THR A 1 90 ? 22.949 5.436 51.828 1.00 20.40 88 THR A O 1
ATOM 713 N N . PRO A 1 91 ? 22.141 3.773 50.533 1.00 22.42 89 PRO A N 1
ATOM 714 C CA . PRO A 1 91 ? 22.862 2.770 51.322 1.00 22.10 89 PRO A CA 1
ATOM 715 C C . PRO A 1 91 ? 24.337 3.177 51.386 1.00 24.70 89 PRO A C 1
ATOM 716 O O . PRO A 1 91 ? 24.916 3.607 50.383 1.00 24.98 89 PRO A O 1
ATOM 720 N N . GLU A 1 92 ? 24.933 3.056 52.569 1.00 25.74 90 GLU A N 1
ATOM 721 C CA . GLU A 1 92 ? 26.321 3.458 52.782 1.00 26.43 90 GLU A CA 1
ATOM 722 C C . GLU A 1 92 ? 27.340 2.701 51.938 1.00 26.07 90 GLU A C 1
ATOM 723 O O . GLU A 1 92 ? 28.461 3.178 51.729 1.00 24.84 90 GLU A O 1
ATOM 729 N N . GLU A 1 93 ? 26.962 1.526 51.447 1.00 24.60 91 GLU A N 1
ATOM 730 C CA . GLU A 1 93 ? 27.888 0.759 50.626 1.00 24.53 91 GLU A CA 1
ATOM 731 C C . GLU A 1 93 ? 27.910 1.315 49.194 1.00 23.44 91 GLU A C 1
ATOM 732 O O . GLU A 1 93 ? 28.764 0.934 48.397 1.00 22.22 91 GLU A O 1
ATOM 738 N N . PHE A 1 94 ? 26.975 2.213 48.874 1.00 20.25 92 PHE A N 1
ATOM 739 C CA . PHE A 1 94 ? 26.924 2.805 47.530 1.00 20.84 92 PHE A CA 1
ATOM 740 C C . PHE A 1 94 ? 27.706 4.111 47.418 1.00 19.21 92 PHE A C 1
ATOM 741 O O . PHE A 1 94 ? 28.097 4.507 46.318 1.00 19.94 92 PHE A O 1
ATOM 749 N N . VAL A 1 95 ? 27.906 4.782 48.548 1.00 17.71 93 VAL A N 1
ATOM 750 C CA . VAL A 1 95 ? 28.600 6.065 48.575 1.00 18.32 93 VAL A CA 1
ATOM 751 C C . VAL A 1 95 ? 29.942 6.076 47.848 1.00 18.79 93 VAL A C 1
ATOM 752 O O . VAL A 1 95 ? 30.100 6.750 46.825 1.00 17.24 93 VAL A O 1
ATOM 756 N N . GLU A 1 96 ? 30.904 5.337 48.390 1.00 18.55 94 GLU A N 1
ATOM 757 C CA . GLU A 1 96 ? 32.243 5.275 47.819 1.00 20.76 94 GLU A CA 1
ATOM 758 C C . GLU A 1 96 ? 32.258 4.853 46.342 1.00 19.33 94 GLU A C 1
ATOM 759 O O . GLU A 1 96 ? 33.002 5.430 45.556 1.00 20.55 94 GLU A O 1
ATOM 765 N N . PRO A 1 97 ? 31.457 3.834 45.951 1.00 17.97 95 PRO A N 1
ATOM 766 C CA . PRO A 1 97 ? 31.437 3.407 44.544 1.00 18.39 95 PRO A CA 1
ATOM 767 C C . PRO A 1 97 ? 30.940 4.523 43.617 1.00 17.24 95 PRO A C 1
ATOM 768 O O . PRO A 1 97 ? 31.504 4.750 42.552 1.00 18.47 95 PRO A O 1
ATOM 772 N N . ILE A 1 98 ? 29.881 5.216 44.028 1.00 17.21 96 ILE A N 1
ATOM 773 C CA . ILE A 1 98 ? 29.324 6.315 43.238 1.00 15.81 96 ILE A CA 1
ATOM 774 C C . ILE A 1 98 ? 30.307 7.484 43.169 1.00 16.86 96 ILE A C 1
ATOM 775 O O . ILE A 1 98 ? 30.484 8.076 42.111 1.00 17.65 96 ILE A O 1
ATOM 780 N N . LEU A 1 99 ? 30.956 7.810 44.287 1.00 17.48 97 LEU A N 1
ATOM 781 C CA . LEU A 1 99 ? 31.935 8.899 44.293 1.00 18.33 97 LEU A CA 1
ATOM 782 C C . LEU A 1 99 ? 33.042 8.544 43.321 1.00 19.31 97 LEU A C 1
ATOM 783 O O . LEU A 1 99 ? 33.522 9.399 42.573 1.00 18.30 97 LEU A O 1
ATOM 788 N N . LYS A 1 100 ? 33.444 7.275 43.355 1.00 18.87 98 LYS A N 1
ATOM 789 C CA . LYS A 1 100 ? 34.488 6.761 42.482 1.00 19.16 98 LYS A CA 1
ATOM 790 C C . LYS A 1 100 ? 34.032 6.817 41.033 1.00 19.32 98 LYS A C 1
ATOM 791 O O . LYS A 1 100 ? 34.784 7.250 40.158 1.00 19.63 98 LYS A O 1
ATOM 797 N N . LYS A 1 101 ? 32.805 6.372 40.777 1.00 16.96 99 LYS A N 1
ATOM 798 C CA . LYS A 1 101 ? 32.284 6.390 39.421 1.00 17.83 99 LYS A CA 1
ATOM 799 C C . LYS A 1 101 ? 32.144 7.808 38.885 1.00 18.18 99 LYS A C 1
ATOM 800 O O . LYS A 1 101 ? 32.472 8.074 37.729 1.00 20.27 99 LYS A O 1
ATOM 806 N N . LEU A 1 102 ? 31.654 8.722 39.717 1.00 17.48 100 LEU A N 1
ATOM 807 C CA . LEU A 1 102 ? 31.496 10.109 39.296 1.00 17.34 100 LEU A CA 1
ATOM 808 C C . LEU A 1 102 ? 32.868 10.728 39.082 1.00 18.38 100 LEU A C 1
ATOM 809 O O . LEU A 1 102 ? 33.077 11.507 38.156 1.00 17.57 100 LEU A O 1
ATOM 814 N N . ARG A 1 103 ? 33.799 10.370 39.956 1.00 19.32 101 ARG A N 1
ATOM 815 C CA . ARG A 1 103 ? 35.160 10.877 39.889 1.00 22.65 101 ARG A CA 1
ATOM 816 C C . ARG A 1 103 ? 35.806 10.388 38.589 1.00 24.24 101 ARG A C 1
ATOM 817 O O . ARG A 1 103 ? 36.448 11.157 37.868 1.00 25.12 101 ARG A O 1
ATOM 825 N N . GLY A 1 104 ? 35.617 9.107 38.292 1.00 24.77 102 GLY A N 1
ATOM 826 C CA . GLY A 1 104 ? 36.160 8.539 37.071 1.00 28.57 102 GLY A CA 1
ATOM 827 C C . GLY A 1 104 ? 35.638 9.231 35.820 1.00 30.22 102 GLY A C 1
ATOM 828 O O . GLY A 1 104 ? 36.363 9.351 34.830 1.00 31.44 102 GLY A O 1
ATOM 829 N N . GLN A 1 105 ? 34.381 9.679 35.852 1.00 30.29 103 GLN A N 1
ATOM 830 C CA . GLN A 1 105 ? 33.787 10.378 34.711 1.00 29.89 103 GLN A CA 1
ATOM 831 C C . GLN A 1 105 ? 34.080 11.860 34.866 1.00 28.88 103 GLN A C 1
ATOM 832 O O . GLN A 1 105 ? 33.629 12.692 34.073 1.00 29.04 103 GLN A O 1
ATOM 838 N N . GLN A 1 106 ? 34.851 12.164 35.905 1.00 28.03 104 GLN A N 1
ATOM 839 C CA . GLN A 1 106 ? 35.243 13.521 36.254 1.00 27.98 104 GLN A CA 1
ATOM 840 C C . GLN A 1 106 ? 34.085 14.510 36.240 1.00 25.24 104 GLN A C 1
ATOM 841 O O . GLN A 1 106 ? 34.130 15.560 35.587 1.00 21.86 104 GLN A O 1
ATOM 847 N N . LEU A 1 107 ? 33.045 14.155 36.981 1.00 23.39 105 LEU A N 1
ATOM 848 C CA . LEU A 1 107 ? 31.875 14.995 37.103 1.00 22.51 105 LEU A CA 1
ATOM 849 C C . LEU A 1 107 ? 32.018 15.774 38.406 1.00 22.57 105 LEU A C 1
ATOM 850 O O . LEU A 1 107 ? 31.219 16.661 38.711 1.00 23.19 105 LEU A O 1
ATOM 855 N N . ILE A 1 108 ? 33.047 15.417 39.171 1.00 21.23 106 ILE A N 1
ATOM 856 C CA . ILE A 1 108 ? 33.370 16.099 40.418 1.00 22.77 106 ILE A CA 1
ATOM 857 C C . ILE A 1 108 ? 34.880 16.369 40.412 1.00 22.38 106 ILE A C 1
ATOM 858 O O . ILE A 1 108 ? 35.661 15.546 39.935 1.00 23.28 106 ILE A O 1
ATOM 863 N N . ASP A 1 109 ? 35.286 17.525 40.929 1.00 19.56 107 ASP A N 1
ATOM 864 C CA . ASP A 1 109 ? 36.697 17.900 40.938 1.00 17.46 107 ASP A CA 1
ATOM 865 C C . ASP A 1 109 ? 36.932 18.969 42.001 1.00 14.94 107 ASP A C 1
ATOM 866 O O . ASP A 1 109 ? 36.712 20.152 41.749 1.00 14.04 107 ASP A O 1
ATOM 871 N N . ASP A 1 110 ? 37.392 18.551 43.178 1.00 12.75 108 ASP A N 1
ATOM 872 C CA . ASP A 1 110 ? 37.633 19.468 44.292 1.00 9.20 108 ASP A CA 1
ATOM 873 C C . ASP A 1 110 ? 38.758 20.459 44.056 1.00 9.14 108 ASP A C 1
ATOM 874 O O . ASP A 1 110 ? 38.776 21.544 44.639 1.00 10.30 108 ASP A O 1
ATOM 879 N N . HIS A 1 111 ? 39.701 20.109 43.199 1.00 8.36 109 HIS A N 1
ATOM 880 C CA . HIS A 1 111 ? 40.793 21.023 42.943 1.00 7.86 109 HIS A CA 1
ATOM 881 C C . HIS A 1 111 ? 40.299 22.212 42.113 1.00 7.24 109 HIS A C 1
ATOM 882 O O . HIS A 1 111 ? 40.688 23.355 42.355 1.00 7.87 109 HIS A O 1
ATOM 889 N N . ALA A 1 112 ? 39.407 21.941 41.162 1.00 7.15 110 ALA A N 1
ATOM 890 C CA . ALA A 1 112 ? 38.864 22.983 40.292 1.00 5.06 110 ALA A CA 1
ATOM 891 C C . ALA A 1 112 ? 37.849 23.799 41.073 1.00 7.96 110 ALA A C 1
ATOM 892 O O . ALA A 1 112 ? 37.658 24.991 40.848 1.00 7.71 110 ALA A O 1
ATOM 894 N N . TYR A 1 113 ? 37.189 23.141 42.008 1.00 9.40 111 TYR A N 1
ATOM 895 C CA . TYR A 1 113 ? 36.226 23.825 42.828 1.00 9.52 111 TYR A CA 1
ATOM 896 C C . TYR A 1 113 ? 36.917 24.864 43.719 1.00 8.58 111 TYR A C 1
ATOM 897 O O . TYR A 1 113 ? 36.508 26.023 43.759 1.00 10.37 111 TYR A O 1
ATOM 906 N N . ALA A 1 114 ? 37.963 24.454 44.429 1.00 7.14 112 ALA A N 1
ATOM 907 C CA . ALA A 1 114 ? 38.655 25.366 45.336 1.00 8.41 112 ALA A CA 1
ATOM 908 C C . ALA A 1 114 ? 39.173 26.604 44.609 1.00 9.53 112 ALA A C 1
ATOM 909 O O . ALA A 1 114 ? 39.070 27.729 45.121 1.00 9.90 112 ALA A O 1
ATOM 911 N N . ALA A 1 115 ? 39.725 26.393 43.417 1.00 8.21 113 ALA A N 1
ATOM 912 C CA . ALA A 1 115 ? 40.254 27.492 42.623 1.00 7.63 113 ALA A CA 1
ATOM 913 C C . ALA A 1 115 ? 39.130 28.459 42.243 1.00 7.76 113 ALA A C 1
ATOM 914 O O . ALA A 1 115 ? 39.302 29.678 42.325 1.00 7.93 113 ALA A O 1
ATOM 916 N N . SER A 1 116 ? 37.993 27.916 41.819 1.00 7.40 114 SER A N 1
ATOM 917 C CA . SER A 1 116 ? 36.849 28.736 41.427 1.00 10.75 114 SER A CA 1
ATOM 918 C C . SER A 1 116 ? 36.308 29.490 42.626 1.00 10.60 114 SER A C 1
ATOM 919 O O . SER A 1 116 ? 35.848 30.624 42.507 1.00 7.03 114 SER A O 1
ATOM 922 N N . TYR A 1 117 ? 36.348 28.836 43.782 1.00 12.00 115 TYR A N 1
ATOM 923 C CA . TYR A 1 117 ? 35.865 29.454 45.002 1.00 13.48 115 TYR A CA 1
ATOM 924 C C . TYR A 1 117 ? 36.718 30.661 45.344 1.00 12.02 115 TYR A C 1
ATOM 925 O O . TYR A 1 117 ? 36.197 31.734 45.644 1.00 14.81 115 TYR A O 1
ATOM 934 N N . VAL A 1 118 ? 38.033 30.487 45.299 1.00 11.64 116 VAL A N 1
ATOM 935 C CA . VAL A 1 118 ? 38.939 31.583 45.625 1.00 11.72 116 VAL A CA 1
ATOM 936 C C . VAL A 1 118 ? 38.729 32.742 44.659 1.00 14.06 116 VAL A C 1
ATOM 937 O O . VAL A 1 118 ? 38.581 33.887 45.086 1.00 15.15 116 VAL A O 1
ATOM 941 N N . ARG A 1 119 ? 38.695 32.442 43.363 1.00 13.46 117 ARG A N 1
ATOM 942 C CA . ARG A 1 119 ? 38.477 33.466 42.356 1.00 13.66 117 ARG A CA 1
ATOM 943 C C . ARG A 1 119 ? 37.196 34.259 42.648 1.00 14.39 117 ARG A C 1
ATOM 944 O O . ARG A 1 119 ? 37.194 35.488 42.617 1.00 15.09 117 ARG A O 1
ATOM 952 N N . THR A 1 120 ? 36.105 33.557 42.934 1.00 16.15 118 THR A N 1
ATOM 953 C CA . THR A 1 120 ? 34.844 34.224 43.232 1.00 17.21 118 THR A CA 1
ATOM 954 C C . THR A 1 120 ? 34.976 35.080 44.495 1.00 18.31 118 THR A C 1
ATOM 955 O O . THR A 1 120 ? 34.392 36.154 44.570 1.00 18.08 118 THR A O 1
ATOM 959 N N . MET A 1 121 ? 35.727 34.598 45.488 1.00 17.66 119 MET A N 1
ATOM 960 C CA . MET A 1 121 ? 35.911 35.358 46.723 1.00 16.95 119 MET A CA 1
ATOM 961 C C . MET A 1 121 ? 36.677 36.638 46.409 1.00 18.10 119 MET A C 1
ATOM 962 O O . MET A 1 121 ? 36.359 37.718 46.899 1.00 16.93 119 MET A O 1
ATOM 967 N N . ILE A 1 122 ? 37.697 36.513 45.576 1.00 18.62 120 ILE A N 1
ATOM 968 C CA . ILE A 1 122 ? 38.483 37.670 45.197 1.00 18.92 120 ILE A CA 1
ATOM 969 C C . ILE A 1 122 ? 37.641 38.716 44.442 1.00 20.00 120 ILE A C 1
ATOM 970 O O . ILE A 1 122 ? 37.898 39.918 44.535 1.00 18.82 120 ILE A O 1
ATOM 975 N N . ASN A 1 123 ? 36.621 38.246 43.725 1.00 21.10 121 ASN A N 1
ATOM 976 C CA . ASN A 1 123 ? 35.734 39.102 42.941 1.00 22.95 121 ASN A CA 1
ATOM 977 C C . ASN A 1 123 ? 34.551 39.709 43.699 1.00 24.16 121 ASN A C 1
ATOM 978 O O . ASN A 1 123 ? 34.002 40.720 43.274 1.00 23.39 121 ASN A O 1
ATOM 983 N N . THR A 1 124 ? 34.146 39.092 44.804 1.00 24.48 122 THR A N 1
ATOM 984 C CA . THR A 1 124 ? 32.978 39.569 45.529 1.00 25.15 122 THR A CA 1
ATOM 985 C C . THR A 1 124 ? 33.137 39.691 47.043 1.00 27.81 122 THR A C 1
ATOM 986 O O . THR A 1 124 ? 32.180 40.044 47.737 1.00 28.42 122 THR A O 1
ATOM 990 N N . ASP A 1 125 ? 34.325 39.415 47.564 1.00 27.84 123 ASP A N 1
ATOM 991 C CA . ASP A 1 125 ? 34.505 39.464 49.007 1.00 27.69 123 ASP A CA 1
ATOM 992 C C . ASP A 1 125 ? 35.779 40.131 49.514 1.00 26.78 123 ASP A C 1
ATOM 993 O O . ASP A 1 125 ? 36.663 40.496 48.743 1.00 25.32 123 ASP A O 1
ATOM 998 N N . LEU A 1 126 ? 35.861 40.269 50.835 1.00 26.18 124 LEU A N 1
ATOM 999 C CA . LEU A 1 126 ? 37.019 40.878 51.478 1.00 24.92 124 LEU A CA 1
ATOM 1000 C C . LEU A 1 126 ? 37.584 39.972 52.576 1.00 25.05 124 LEU A C 1
ATOM 1001 O O . LEU A 1 126 ? 37.997 40.433 53.646 1.00 24.63 124 LEU A O 1
ATOM 1006 N N . LYS A 1 127 ? 37.599 38.673 52.299 1.00 25.24 125 LYS A N 1
ATOM 1007 C CA . LYS A 1 127 ? 38.127 37.702 53.246 1.00 25.49 125 LYS A CA 1
ATOM 1008 C C . LYS A 1 127 ? 39.595 37.458 52.917 1.00 23.34 125 LYS A C 1
ATOM 1009 O O . LYS A 1 127 ? 40.017 37.613 51.772 1.00 24.96 125 LYS A O 1
ATOM 1015 N N . GLY A 1 128 ? 40.363 37.081 53.931 1.00 20.74 126 GLY A N 1
ATOM 1016 C CA . GLY A 1 128 ? 41.776 36.820 53.747 1.00 17.33 126 GLY A CA 1
ATOM 1017 C C . GLY A 1 128 ? 42.076 35.337 53.611 1.00 15.57 126 GLY A C 1
ATOM 1018 O O . GLY A 1 128 ? 41.188 34.503 53.771 1.00 16.75 126 GLY A O 1
ATOM 1019 N N . PRO A 1 129 ? 43.327 34.978 53.306 1.00 14.53 127 PRO A N 1
ATOM 1020 C CA . PRO A 1 129 ? 43.735 33.578 53.145 1.00 13.15 127 PRO A CA 1
ATOM 1021 C C . PRO A 1 129 ? 43.383 32.670 54.313 1.00 11.34 127 PRO A C 1
ATOM 1022 O O . PRO A 1 129 ? 42.914 31.561 54.112 1.00 9.20 127 PRO A O 1
ATOM 1026 N N . GLY A 1 130 ? 43.632 33.139 55.531 1.00 12.47 128 GLY A N 1
ATOM 1027 C CA . GLY A 1 130 ? 43.346 32.334 56.704 1.00 12.86 128 GLY A CA 1
ATOM 1028 C C . GLY A 1 130 ? 41.912 31.853 56.760 1.00 13.91 128 GLY A C 1
ATOM 1029 O O . GLY A 1 130 ? 41.656 30.700 57.088 1.00 13.67 128 GLY A O 1
ATOM 1030 N N . ILE A 1 131 ? 40.974 32.737 56.435 1.00 15.26 129 ILE A N 1
ATOM 1031 C CA . ILE A 1 131 ? 39.559 32.387 56.450 1.00 17.09 129 ILE A CA 1
ATOM 1032 C C . ILE A 1 131 ? 39.169 31.539 55.236 1.00 18.18 129 ILE A C 1
ATOM 1033 O O . ILE A 1 131 ? 38.319 30.641 55.348 1.00 18.48 129 ILE A O 1
ATOM 1038 N N . ILE A 1 132 ? 39.785 31.823 54.087 1.00 15.73 130 ILE A N 1
ATOM 1039 C CA . ILE A 1 132 ? 39.503 31.065 52.872 1.00 14.73 130 ILE A CA 1
ATOM 1040 C C . ILE A 1 132 ? 39.932 29.629 53.142 1.00 13.21 130 ILE A C 1
ATOM 1041 O O . ILE A 1 132 ? 39.187 28.689 52.876 1.00 14.14 130 ILE A O 1
ATOM 1046 N N . ARG A 1 133 ? 41.136 29.479 53.691 1.00 12.81 131 ARG A N 1
ATOM 1047 C CA . ARG A 1 133 ? 41.708 28.175 54.022 1.00 15.28 131 ARG A CA 1
ATOM 1048 C C . ARG A 1 133 ? 40.809 27.418 54.998 1.00 15.99 131 ARG A C 1
ATOM 1049 O O . ARG A 1 133 ? 40.590 26.213 54.866 1.00 18.21 131 ARG A O 1
ATOM 1057 N N . GLN A 1 134 ? 40.298 28.136 55.984 1.00 16.69 132 GLN A N 1
ATOM 1058 C CA . GLN A 1 134 ? 39.422 27.547 56.974 1.00 17.70 132 GLN A CA 1
ATOM 1059 C C . GLN A 1 134 ? 38.116 27.089 56.334 1.00 16.45 132 GLN A C 1
ATOM 1060 O O . GLN A 1 134 ? 37.597 26.031 56.668 1.00 14.88 132 GLN A O 1
ATOM 1066 N N . HIS A 1 135 ? 37.587 27.882 55.407 1.00 16.97 133 HIS A N 1
ATOM 1067 C CA . HIS A 1 135 ? 36.335 27.527 54.746 1.00 17.22 133 HIS A CA 1
ATOM 1068 C C . HIS A 1 135 ? 36.481 26.306 53.837 1.00 16.30 133 HIS A C 1
ATOM 1069 O O . HIS A 1 135 ? 35.594 25.459 53.784 1.00 18.32 133 HIS A O 1
ATOM 1076 N N . LEU A 1 136 ? 37.593 26.219 53.116 1.00 13.42 134 LEU A N 1
ATOM 1077 C CA . LEU A 1 136 ? 37.816 25.088 52.223 1.00 11.06 134 LEU A CA 1
ATOM 1078 C C . LEU A 1 136 ? 38.130 23.804 52.988 1.00 10.94 134 LEU A C 1
ATOM 1079 O O . LEU A 1 136 ? 37.825 22.712 52.513 1.00 10.05 134 LEU A O 1
ATOM 1084 N N . ARG A 1 137 ? 38.741 23.929 54.165 1.00 11.40 135 ARG A N 1
ATOM 1085 C CA . ARG A 1 137 ? 39.031 22.756 54.986 1.00 14.73 135 ARG A CA 1
ATOM 1086 C C . ARG A 1 137 ? 37.678 22.170 55.392 1.00 15.10 135 ARG A C 1
ATOM 1087 O O . ARG A 1 137 ? 37.494 20.954 55.389 1.00 15.80 135 ARG A O 1
ATOM 1095 N N . GLN A 1 138 ? 36.726 23.042 55.713 1.00 15.41 136 GLN A N 1
ATOM 1096 C CA . GLN A 1 138 ? 35.383 22.603 56.112 1.00 19.24 136 GLN A CA 1
ATOM 1097 C C . GLN A 1 138 ? 34.599 21.978 54.959 1.00 17.71 136 GLN A C 1
ATOM 1098 O O . GLN A 1 138 ? 33.673 21.207 55.184 1.00 19.19 136 GLN A O 1
ATOM 1104 N N . LYS A 1 139 ? 34.965 22.323 53.727 1.00 18.81 137 LYS A N 1
ATOM 1105 C CA . LYS A 1 139 ? 34.310 21.790 52.533 1.00 17.55 137 LYS A CA 1
ATOM 1106 C C . LYS A 1 139 ? 34.931 20.445 52.153 1.00 15.95 137 LYS A C 1
ATOM 1107 O O . LYS A 1 139 ? 34.613 19.872 51.105 1.00 14.71 137 LYS A O 1
ATOM 1113 N N . GLY A 1 140 ? 35.837 19.967 53.004 1.00 13.86 138 GLY A N 1
ATOM 1114 C CA . GLY A 1 140 ? 36.482 18.683 52.788 1.00 13.87 138 GLY A CA 1
ATOM 1115 C C . GLY A 1 140 ? 37.688 18.635 51.865 1.00 13.92 138 GLY A C 1
ATOM 1116 O O . GLY A 1 140 ? 38.106 17.550 51.448 1.00 13.29 138 GLY A O 1
ATOM 1117 N N . ILE A 1 141 ? 38.266 19.793 51.560 1.00 13.27 139 ILE A N 1
ATOM 1118 C CA . ILE A 1 141 ? 39.404 19.865 50.651 1.00 11.67 139 ILE A CA 1
ATOM 1119 C C . ILE A 1 141 ? 40.774 19.744 51.339 1.00 11.57 139 ILE A C 1
ATOM 1120 O O . ILE A 1 141 ? 41.026 20.372 52.365 1.00 12.10 139 ILE A O 1
ATOM 1125 N N . GLY A 1 142 ? 41.653 18.921 50.772 1.00 11.22 140 GLY A N 1
ATOM 1126 C CA . GLY A 1 142 ? 42.976 18.726 51.352 1.00 9.21 140 GLY A CA 1
ATOM 1127 C C . GLY A 1 142 ? 43.789 20.005 51.361 1.00 9.15 140 GLY A C 1
ATOM 1128 O O . GLY A 1 142 ? 43.432 20.961 50.663 1.00 10.37 140 GLY A O 1
ATOM 1129 N N . GLU A 1 143 ? 44.877 20.019 52.133 1.00 8.00 141 GLU A N 1
ATOM 1130 C CA . GLU A 1 143 ? 45.745 21.193 52.262 1.00 10.86 141 GLU A CA 1
ATOM 1131 C C . GLU A 1 143 ? 46.461 21.547 50.966 1.00 10.75 141 GLU A C 1
ATOM 1132 O O . GLU A 1 143 ? 46.735 22.718 50.707 1.00 9.77 141 GLU A O 1
ATOM 1138 N N . SER A 1 144 ? 46.780 20.529 50.170 1.00 11.30 142 SER A N 1
ATOM 1139 C CA . SER A 1 144 ? 47.459 20.730 48.895 1.00 10.75 142 SER A CA 1
ATOM 1140 C C . SER A 1 144 ? 46.561 21.480 47.911 1.00 9.88 142 SER A C 1
ATOM 1141 O O . SER A 1 144 ? 47.013 22.408 47.253 1.00 9.57 142 SER A O 1
ATOM 1144 N N . ASP A 1 145 ? 45.294 21.079 47.808 1.00 9.35 143 ASP A N 1
ATOM 1145 C CA . ASP A 1 145 ? 44.351 21.754 46.910 1.00 8.65 143 ASP A CA 1
ATOM 1146 C C . ASP A 1 145 ? 44.059 23.171 47.430 1.00 7.54 143 ASP A C 1
ATOM 1147 O O . ASP A 1 145 ? 43.765 24.084 46.661 1.00 3.36 143 ASP A O 1
ATOM 1152 N N . ILE A 1 146 ? 44.143 23.355 48.742 1.00 7.87 144 ILE A N 1
ATOM 1153 C CA . ILE A 1 146 ? 43.884 24.678 49.309 1.00 9.67 144 ILE A CA 1
ATOM 1154 C C . ILE A 1 146 ? 45.029 25.633 49.048 1.00 9.77 144 ILE A C 1
ATOM 1155 O O . ILE A 1 146 ? 44.813 26.802 48.714 1.00 10.16 144 ILE A O 1
ATOM 1160 N N . ASP A 1 147 ? 46.249 25.138 49.216 1.00 11.19 145 ASP A N 1
ATOM 1161 C CA . ASP A 1 147 ? 47.413 25.971 48.987 1.00 11.06 145 ASP A CA 1
ATOM 1162 C C . ASP A 1 147 ? 47.445 26.362 47.510 1.00 10.46 145 ASP A C 1
ATOM 1163 O O . ASP A 1 147 ? 47.726 27.513 47.186 1.00 10.28 145 ASP A O 1
ATOM 1168 N N . ASP A 1 148 ? 47.140 25.417 46.620 1.00 8.04 146 ASP A N 1
ATOM 1169 C CA . ASP A 1 148 ? 47.122 25.716 45.183 1.00 10.75 146 ASP A CA 1
ATOM 1170 C C . ASP A 1 148 ? 46.119 26.839 44.863 1.00 10.51 146 ASP A C 1
ATOM 1171 O O . ASP A 1 148 ? 46.419 27.767 44.116 1.00 10.65 146 ASP A O 1
ATOM 1176 N N . ALA A 1 149 ? 44.927 26.756 45.439 1.00 10.96 147 ALA A N 1
ATOM 1177 C CA . ALA A 1 149 ? 43.899 27.766 45.204 1.00 11.99 147 ALA A CA 1
ATOM 1178 C C . ALA A 1 149 ? 44.286 29.120 45.794 1.00 12.17 147 ALA A C 1
ATOM 1179 O O . ALA A 1 149 ? 43.996 30.158 45.208 1.00 10.52 147 ALA A O 1
ATOM 1181 N N . LEU A 1 150 ? 44.947 29.094 46.953 1.00 13.50 148 LEU A N 1
ATOM 1182 C CA . LEU A 1 150 ? 45.371 30.312 47.646 1.00 14.84 148 LEU A CA 1
ATOM 1183 C C . LEU A 1 150 ? 46.527 31.012 46.955 1.00 15.65 148 LEU A C 1
ATOM 1184 O O . LEU A 1 150 ? 46.963 32.076 47.392 1.00 14.80 148 LEU A O 1
ATOM 1189 N N . THR A 1 151 ? 47.022 30.416 45.879 1.00 14.34 149 THR A N 1
ATOM 1190 C CA . THR A 1 151 ? 48.118 31.017 45.152 1.00 16.59 149 THR A CA 1
ATOM 1191 C C . THR A 1 151 ? 47.652 32.275 44.397 1.00 17.07 149 THR A C 1
ATOM 1192 O O . THR A 1 151 ? 48.440 33.180 44.133 1.00 15.69 149 THR A O 1
ATOM 1196 N N . GLN A 1 152 ? 46.366 32.342 44.071 1.00 17.95 150 GLN A N 1
ATOM 1197 C CA . GLN A 1 152 ? 45.827 33.508 43.372 1.00 19.63 150 GLN A CA 1
ATOM 1198 C C . GLN A 1 152 ? 45.859 34.682 44.348 1.00 20.66 150 GLN A C 1
ATOM 1199 O O . GLN A 1 152 ? 45.830 35.839 43.940 1.00 22.94 150 GLN A O 1
ATOM 1205 N N . PHE A 1 153 ? 45.897 34.369 45.639 1.00 20.97 151 PHE A N 1
ATOM 1206 C CA . PHE A 1 153 ? 45.908 35.387 46.681 1.00 21.60 151 PHE A CA 1
ATOM 1207 C C . PHE A 1 153 ? 47.303 35.943 46.895 1.00 21.59 151 PHE A C 1
ATOM 1208 O O . PHE A 1 153 ? 47.958 35.672 47.899 1.00 21.70 151 PHE A O 1
ATOM 1216 N N . THR A 1 154 ? 47.743 36.732 45.934 1.00 23.14 152 THR A N 1
ATOM 1217 C CA . THR A 1 154 ? 49.049 37.349 45.973 1.00 26.33 152 THR A CA 1
ATOM 1218 C C . THR A 1 154 ? 49.029 38.517 46.973 1.00 27.88 152 THR A C 1
ATOM 1219 O O . THR A 1 154 ? 47.960 38.966 47.398 1.00 26.81 152 THR A O 1
ATOM 1223 N N . PRO A 1 155 ? 50.212 39.008 47.390 1.00 29.92 153 PRO A N 1
ATOM 1224 C CA . PRO A 1 155 ? 50.189 40.130 48.339 1.00 29.39 153 PRO A CA 1
ATOM 1225 C C . PRO A 1 155 ? 49.524 41.372 47.737 1.00 28.95 153 PRO A C 1
ATOM 1226 O O . PRO A 1 155 ? 48.904 42.158 48.450 1.00 28.02 153 PRO A O 1
ATOM 1230 N N . GLU A 1 156 ? 49.647 41.548 46.424 1.00 29.06 154 GLU A N 1
ATOM 1231 C CA . GLU A 1 156 ? 49.017 42.692 45.770 1.00 28.48 154 GLU A CA 1
ATOM 1232 C C . GLU A 1 156 ? 47.496 42.560 45.934 1.00 26.97 154 GLU A C 1
ATOM 1233 O O . GLU A 1 156 ? 46.810 43.532 46.255 1.00 24.80 154 GLU A O 1
ATOM 1239 N N . VAL A 1 157 ? 46.972 41.352 45.721 1.00 24.94 155 VAL A N 1
ATOM 1240 C CA . VAL A 1 157 ? 45.541 41.119 45.874 1.00 22.65 155 VAL A CA 1
ATOM 1241 C C . VAL A 1 157 ? 45.192 41.252 47.350 1.00 21.46 155 VAL A C 1
ATOM 1242 O O . VAL A 1 157 ? 44.189 41.858 47.699 1.00 18.30 155 VAL A O 1
ATOM 1246 N N . GLN A 1 158 ? 46.035 40.688 48.210 1.00 23.55 156 GLN A N 1
ATOM 1247 C CA . GLN A 1 158 ? 45.826 40.760 49.653 1.00 24.03 156 GLN A CA 1
ATOM 1248 C C . GLN A 1 158 ? 45.802 42.203 50.139 1.00 24.05 156 GLN A C 1
ATOM 1249 O O . GLN A 1 158 ? 44.892 42.603 50.857 1.00 24.34 156 GLN A O 1
ATOM 1255 N N . ALA A 1 159 ? 46.812 42.978 49.756 1.00 23.21 157 ALA A N 1
ATOM 1256 C CA . ALA A 1 159 ? 46.897 44.374 50.165 1.00 24.07 157 ALA A CA 1
ATOM 1257 C C . ALA A 1 159 ? 45.739 45.153 49.568 1.00 24.99 157 ALA A C 1
ATOM 1258 O O . ALA A 1 159 ? 45.247 46.112 50.153 1.00 25.91 157 ALA A O 1
ATOM 1260 N N . GLU A 1 160 ? 45.303 44.732 48.392 1.00 26.19 158 GLU A N 1
ATOM 1261 C CA . GLU A 1 160 ? 44.208 45.400 47.720 1.00 27.58 158 GLU A CA 1
ATOM 1262 C C . GLU A 1 160 ? 42.907 45.198 48.506 1.00 27.51 158 GLU A C 1
ATOM 1263 O O . GLU A 1 160 ? 42.182 46.163 48.782 1.00 28.58 158 GLU A O 1
ATOM 1269 N N . LEU A 1 161 ? 42.624 43.946 48.866 1.00 23.93 159 LEU A N 1
ATOM 1270 C CA . LEU A 1 161 ? 41.419 43.598 49.619 1.00 23.13 159 LEU A CA 1
ATOM 1271 C C . LEU A 1 161 ? 41.496 44.063 51.074 1.00 22.11 159 LEU A C 1
ATOM 1272 O O . LEU A 1 161 ? 40.471 44.347 51.694 1.00 19.11 159 LEU A O 1
ATOM 1277 N N . ALA A 1 162 ? 42.712 44.123 51.610 1.00 21.96 160 ALA A N 1
ATOM 1278 C CA . ALA A 1 162 ? 42.932 44.546 52.986 1.00 22.86 160 ALA A CA 1
ATOM 1279 C C . ALA A 1 162 ? 42.800 46.065 53.157 1.00 24.27 160 ALA A C 1
ATOM 1280 O O . ALA A 1 162 ? 42.266 46.531 54.169 1.00 22.99 160 ALA A O 1
ATOM 1282 N N . LYS A 1 163 ? 43.289 46.837 52.186 1.00 25.22 161 LYS A N 1
ATOM 1283 C CA . LYS A 1 163 ? 43.170 48.296 52.261 1.00 26.14 161 LYS A CA 1
ATOM 1284 C C . LYS A 1 163 ? 41.680 48.632 52.285 1.00 25.68 161 LYS A C 1
ATOM 1285 O O . LYS A 1 163 ? 41.223 49.439 53.098 1.00 25.58 161 LYS A O 1
ATOM 1291 N N . LYS A 1 164 ? 40.934 47.994 51.387 1.00 22.62 162 LYS A N 1
ATOM 1292 C CA . LYS A 1 164 ? 39.498 48.194 51.274 1.00 23.40 162 LYS A CA 1
ATOM 1293 C C . LY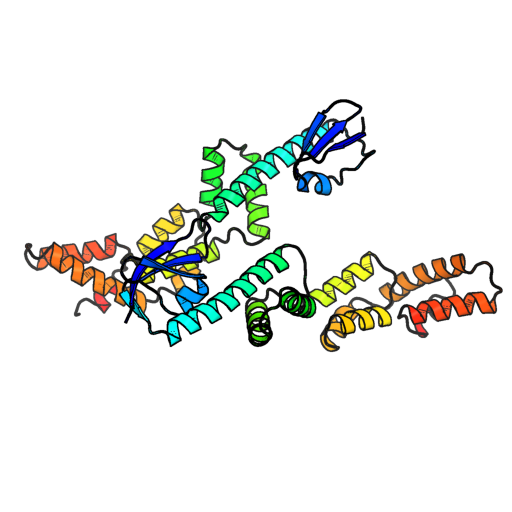S A 1 164 ? 38.813 47.874 52.601 1.00 22.28 162 LYS A C 1
ATOM 1294 O O . LYS A 1 164 ? 38.023 48.670 53.115 1.00 23.69 162 LYS A O 1
ATOM 1300 N N . LEU A 1 165 ? 39.123 46.711 53.157 1.00 20.50 163 LEU A N 1
ATOM 1301 C CA . LEU A 1 165 ? 38.549 46.294 54.434 1.00 20.45 163 LEU A CA 1
ATOM 1302 C C . LEU A 1 165 ? 38.961 47.267 55.546 1.00 21.23 163 LEU A C 1
ATOM 1303 O O . LEU A 1 165 ? 38.128 47.702 56.339 1.00 20.35 163 LEU A O 1
ATOM 1308 N N . ALA A 1 166 ? 40.249 47.599 55.600 1.00 21.17 164 ALA A N 1
ATOM 1309 C CA . ALA A 1 166 ? 40.761 48.507 56.623 1.00 23.78 164 ALA A CA 1
ATOM 1310 C C . ALA A 1 166 ? 40.086 49.877 56.559 1.00 24.97 164 ALA A C 1
ATOM 1311 O O . ALA A 1 166 ? 39.770 50.462 57.592 1.00 24.84 164 ALA A O 1
ATOM 1313 N N . LEU A 1 167 ? 39.862 50.386 55.351 1.00 25.28 165 LEU A N 1
ATOM 1314 C CA . LEU A 1 167 ? 39.225 51.685 55.200 1.00 25.64 165 LEU A CA 1
ATOM 1315 C C . LEU A 1 167 ? 37.804 51.603 55.705 1.00 24.78 165 LEU A C 1
ATOM 1316 O O . LEU A 1 167 ? 37.268 52.558 56.260 1.00 24.75 165 LEU A O 1
ATOM 1321 N N . LYS A 1 168 ? 37.198 50.446 55.495 1.00 24.12 166 LYS A N 1
ATOM 1322 C CA . LYS A 1 168 ? 35.835 50.196 55.921 1.00 23.96 166 LYS A CA 1
ATOM 1323 C C . LYS A 1 168 ? 35.818 50.003 57.440 1.00 23.80 166 LYS A C 1
ATOM 1324 O O . LYS A 1 168 ? 34.854 50.385 58.103 1.00 23.67 166 LYS A O 1
ATOM 1330 N N . LEU A 1 169 ? 36.887 49.423 57.989 1.00 21.61 167 LEU A N 1
ATOM 1331 C CA . LEU A 1 169 ? 36.978 49.217 59.434 1.00 22.51 167 LEU A CA 1
ATOM 1332 C C . LEU A 1 169 ? 37.303 50.542 60.130 1.00 21.44 167 LEU A C 1
ATOM 1333 O O . LEU A 1 169 ? 36.819 50.805 61.226 1.00 21.04 167 LEU A O 1
ATOM 1338 N N . PHE A 1 170 ? 38.115 51.376 59.486 1.00 21.44 168 PHE A N 1
ATOM 1339 C CA . PHE A 1 170 ? 38.487 52.663 60.060 1.00 23.11 168 PHE A CA 1
ATOM 1340 C C . PHE A 1 170 ? 37.298 53.612 60.110 1.00 24.66 168 PHE A C 1
ATOM 1341 O O . PHE A 1 170 ? 37.221 54.485 60.985 1.00 24.82 168 PHE A O 1
ATOM 1349 N N . ARG A 1 171 ? 36.375 53.422 59.175 1.00 24.07 169 ARG A N 1
ATOM 1350 C CA . ARG A 1 171 ? 35.168 54.227 59.104 1.00 27.15 169 ARG A CA 1
ATOM 1351 C C . ARG A 1 171 ? 34.133 53.666 60.079 1.00 25.97 169 ARG A C 1
ATOM 1352 O O . ARG A 1 171 ? 33.399 54.412 60.727 1.00 25.82 169 ARG A O 1
ATOM 1360 N N . ARG A 1 172 ? 34.099 52.344 60.193 1.00 24.51 170 ARG A N 1
ATOM 1361 C CA . ARG A 1 172 ? 33.169 51.681 61.089 1.00 24.39 170 ARG A CA 1
ATOM 1362 C C . ARG A 1 172 ? 33.478 51.951 62.566 1.00 23.38 170 ARG A C 1
ATOM 1363 O O . ARG A 1 172 ? 32.567 51.982 63.384 1.00 23.98 170 ARG A O 1
ATOM 1371 N N . TYR A 1 173 ? 34.754 52.142 62.905 1.00 21.69 171 TYR A N 1
ATOM 1372 C CA . TYR A 1 173 ? 35.153 52.399 64.292 1.00 20.53 171 TYR A CA 1
ATOM 1373 C C . TYR A 1 173 ? 35.731 53.794 64.482 1.00 18.99 171 TYR A C 1
ATOM 1374 O O . TYR A 1 173 ? 36.612 53.999 65.329 1.00 15.35 171 TYR A O 1
ATOM 1383 N N . ARG A 1 174 ? 35.226 54.738 63.689 1.00 18.43 172 ARG A N 1
ATOM 1384 C CA . ARG A 1 174 ? 35.658 56.136 63.713 1.00 18.85 172 ARG A CA 1
ATOM 1385 C C . ARG A 1 174 ? 35.343 56.817 65.037 1.00 17.36 172 ARG A C 1
ATOM 1386 O O . ARG A 1 174 ? 35.859 57.889 65.328 1.00 15.42 172 ARG A O 1
ATOM 1394 N N . ASN A 1 175 ? 34.488 56.179 65.826 1.00 17.30 173 ASN A N 1
ATOM 1395 C CA . ASN A 1 175 ? 34.053 56.696 67.116 1.00 16.03 173 ASN A CA 1
ATOM 1396 C C . ASN A 1 175 ? 35.050 56.450 68.253 1.00 16.43 173 ASN A C 1
ATOM 1397 O O . ASN A 1 175 ? 35.008 57.128 69.283 1.00 15.96 173 ASN A O 1
ATOM 1402 N N . GLN A 1 176 ? 35.943 55.482 68.052 1.00 16.81 174 GLN A N 1
ATOM 1403 C CA . GLN A 1 176 ? 36.949 55.103 69.048 1.00 16.85 174 GLN A CA 1
ATOM 1404 C C . GLN A 1 176 ? 38.236 55.918 68.966 1.00 16.26 174 GLN A C 1
ATOM 1405 O O . GLN A 1 176 ? 38.591 56.425 67.908 1.00 18.63 174 GLN A O 1
ATOM 1411 N N . PRO A 1 177 ? 38.942 56.068 70.099 1.00 16.47 175 PRO A N 1
ATOM 1412 C CA . PRO A 1 177 ? 40.201 56.825 70.157 1.00 15.96 175 PRO A CA 1
ATOM 1413 C C . PRO A 1 177 ? 41.366 56.159 69.400 1.00 16.50 175 PRO A C 1
ATOM 1414 O O . PRO A 1 177 ? 41.359 54.954 69.172 1.00 14.63 175 PRO A O 1
ATOM 1418 N N . GLU A 1 178 ? 42.347 56.978 69.021 1.00 18.38 176 GLU A N 1
ATOM 1419 C CA . GLU A 1 178 ? 43.555 56.580 68.295 1.00 21.08 176 GLU A CA 1
ATOM 1420 C C . GLU A 1 178 ? 43.996 55.132 68.410 1.00 20.82 176 GLU A C 1
ATOM 1421 O O . GLU A 1 178 ? 43.846 54.355 67.477 1.00 19.85 176 GLU A O 1
ATOM 1427 N N . ARG A 1 179 ? 44.561 54.793 69.565 1.00 20.52 177 ARG A N 1
ATOM 1428 C CA . ARG A 1 179 ? 45.079 53.459 69.841 1.00 20.81 177 ARG A CA 1
ATOM 1429 C C . ARG A 1 179 ? 44.050 52.337 69.729 1.00 20.99 177 ARG A C 1
ATOM 1430 O O . ARG A 1 179 ? 44.342 51.268 69.184 1.00 19.87 177 ARG A O 1
ATOM 1438 N N . ARG A 1 180 ? 42.848 52.567 70.241 1.00 21.78 178 ARG A N 1
ATOM 1439 C CA . ARG A 1 180 ? 41.822 51.533 70.164 1.00 23.33 178 ARG A CA 1
ATOM 1440 C C . ARG A 1 180 ? 41.339 51.350 68.747 1.00 20.57 178 ARG A C 1
ATOM 1441 O O . ARG A 1 180 ? 41.072 50.230 68.319 1.00 21.58 178 ARG A O 1
ATOM 1449 N N . ARG A 1 181 ? 41.234 52.454 68.023 1.00 17.59 179 ARG A N 1
ATOM 1450 C CA . ARG A 1 181 ? 40.741 52.418 66.658 1.00 18.19 179 ARG A CA 1
ATOM 1451 C C . ARG A 1 181 ? 41.651 51.601 65.762 1.00 19.30 179 ARG A C 1
ATOM 1452 O O . ARG A 1 181 ? 41.184 50.738 65.023 1.00 17.94 179 ARG A O 1
ATOM 1460 N N . GLU A 1 182 ? 42.949 51.874 65.840 1.00 21.05 180 GLU A N 1
ATOM 1461 C CA . GLU A 1 182 ? 43.928 51.164 65.035 1.00 24.51 180 GLU A CA 1
ATOM 1462 C C . GLU A 1 182 ? 43.948 49.669 65.394 1.00 24.34 180 GLU A C 1
ATOM 1463 O O . GLU A 1 182 ? 43.853 48.820 64.509 1.00 23.83 180 GLU A O 1
ATOM 1469 N N . GLN A 1 183 ? 44.064 49.349 66.682 1.00 23.39 181 GLN A N 1
ATOM 1470 C CA . GLN A 1 183 ? 44.105 47.949 67.111 1.00 23.37 181 GLN A CA 1
ATOM 1471 C C . GLN A 1 183 ? 42.910 47.166 66.575 1.00 23.67 181 GLN A C 1
ATOM 1472 O O . GLN A 1 183 ? 43.054 46.035 66.116 1.00 24.74 181 GLN A O 1
ATOM 1478 N N . LYS A 1 184 ? 41.730 47.770 66.651 1.00 23.68 182 LYS A N 1
ATOM 1479 C CA . LYS A 1 184 ? 40.496 47.148 66.178 1.00 23.86 182 LYS A CA 1
ATOM 1480 C C . LYS A 1 184 ? 40.616 46.790 64.687 1.00 23.51 182 LYS A C 1
ATOM 1481 O O . LYS A 1 184 ? 40.075 45.782 64.230 1.00 22.69 182 LYS A O 1
ATOM 1487 N N . VAL A 1 185 ? 41.316 47.634 63.937 1.00 22.61 183 VAL A N 1
ATOM 1488 C CA . VAL A 1 185 ? 41.515 47.404 62.513 1.00 23.95 183 VAL A CA 1
ATOM 1489 C C . VAL A 1 185 ? 42.551 46.296 62.298 1.00 25.13 183 VAL A C 1
ATOM 1490 O O . VAL A 1 185 ? 42.394 45.468 61.406 1.00 25.79 183 VAL A O 1
ATOM 1494 N N . GLN A 1 186 ? 43.606 46.288 63.114 1.00 25.83 184 GLN A N 1
ATOM 1495 C CA . GLN A 1 186 ? 44.652 45.271 63.020 1.00 27.97 184 GLN A CA 1
ATOM 1496 C C . GLN A 1 186 ? 44.028 43.918 63.310 1.00 27.34 184 GLN A C 1
ATOM 1497 O O . GLN A 1 186 ? 44.183 42.973 62.551 1.00 27.51 184 GLN A O 1
ATOM 1503 N N . GLN A 1 187 ? 43.334 43.837 64.438 1.00 27.93 185 GLN A N 1
ATOM 1504 C CA . GLN A 1 187 ? 42.681 42.608 64.843 1.00 27.98 185 GLN A CA 1
ATOM 1505 C C . GLN A 1 187 ? 41.633 42.173 63.819 1.00 26.64 185 GLN A C 1
ATOM 1506 O O . GLN A 1 187 ? 41.508 40.983 63.519 1.00 25.39 185 GLN A O 1
ATOM 1512 N N . GLY A 1 188 ? 40.888 43.134 63.282 1.00 24.38 186 GLY A N 1
ATOM 1513 C CA . GLY A 1 188 ? 39.874 42.808 62.298 1.00 25.54 186 GLY A CA 1
ATOM 1514 C C . GLY A 1 188 ? 40.477 42.131 61.076 1.00 26.94 186 GLY A C 1
ATOM 1515 O O . GLY A 1 188 ? 39.938 41.150 60.567 1.00 26.45 186 GLY A O 1
ATOM 1516 N N . LEU A 1 189 ? 41.598 42.655 60.597 1.00 25.42 187 LEU A N 1
ATOM 1517 C CA . LEU A 1 189 ? 42.248 42.071 59.442 1.00 25.82 187 LEU A CA 1
ATOM 1518 C C . LEU A 1 189 ? 42.719 40.655 59.752 1.00 25.33 187 LEU A C 1
ATOM 1519 O O . LEU A 1 189 ? 42.569 39.760 58.929 1.00 24.63 187 LEU A O 1
ATOM 1524 N N . THR A 1 190 ? 43.272 40.445 60.942 1.00 25.46 188 THR A N 1
ATOM 1525 C CA . THR A 1 190 ? 43.765 39.121 61.303 1.00 26.59 188 THR A CA 1
ATOM 1526 C C . THR A 1 190 ? 42.656 38.090 61.437 1.00 25.66 188 THR A C 1
ATOM 1527 O O . THR A 1 190 ? 42.841 36.931 61.065 1.00 26.32 188 THR A O 1
ATOM 1531 N N . THR A 1 191 ? 41.505 38.492 61.963 1.00 25.45 189 THR A N 1
ATOM 1532 C CA . THR A 1 191 ? 40.419 37.535 62.104 1.00 26.94 189 THR A CA 1
ATOM 1533 C C . THR A 1 191 ? 39.776 37.299 60.741 1.00 26.14 189 THR A C 1
ATOM 1534 O O . THR A 1 191 ? 38.953 36.397 60.583 1.00 25.46 189 THR A O 1
ATOM 1538 N N . LYS A 1 192 ? 40.155 38.116 59.761 1.00 25.62 190 LYS A N 1
ATOM 1539 C CA . LYS A 1 192 ? 39.639 37.973 58.402 1.00 25.57 190 LYS A CA 1
ATOM 1540 C C . LYS A 1 192 ? 40.595 37.091 57.594 1.00 24.89 190 LYS A C 1
ATOM 1541 O O . LYS A 1 192 ? 40.344 36.801 56.426 1.00 24.29 190 LYS A O 1
ATOM 1547 N N . GLY A 1 193 ? 41.695 36.681 58.223 1.00 21.88 191 GLY A N 1
ATOM 1548 C CA . GLY A 1 193 ? 42.649 35.814 57.557 1.00 22.04 191 GLY A CA 1
ATOM 1549 C C . GLY A 1 193 ? 43.908 36.465 57.022 1.00 22.72 191 GLY A C 1
ATOM 1550 O O . GLY A 1 193 ? 44.705 35.810 56.335 1.00 23.42 191 GLY A O 1
ATOM 1551 N N . PHE A 1 194 ? 44.099 37.745 57.327 1.00 21.10 192 PHE A N 1
ATOM 1552 C CA . PHE A 1 194 ? 45.278 38.466 56.858 1.00 22.42 192 PHE A CA 1
ATOM 1553 C C . PHE A 1 194 ? 46.385 38.431 57.910 1.00 24.52 192 PHE A C 1
ATOM 1554 O O . PHE A 1 194 ? 46.144 38.707 59.083 1.00 26.61 192 PHE A O 1
ATOM 1562 N N . SER A 1 195 ? 47.597 38.091 57.485 1.00 26.85 193 SER A N 1
ATOM 1563 C CA . SER A 1 195 ? 48.743 38.007 58.386 1.00 28.97 193 SER A CA 1
ATOM 1564 C C . SER A 1 195 ? 49.157 39.370 58.944 1.00 31.07 193 SER A C 1
ATOM 1565 O O . SER A 1 195 ? 48.791 40.418 58.405 1.00 30.38 193 SER A O 1
ATOM 1568 N N . SER A 1 196 ? 49.931 39.340 60.025 1.00 33.77 194 SER A N 1
ATOM 1569 C CA . SER A 1 196 ? 50.396 40.554 60.694 1.00 36.85 194 SER A CA 1
ATOM 1570 C C . SER A 1 196 ? 51.146 41.500 59.772 1.00 36.63 194 SER A C 1
ATOM 1571 O O . SER A 1 196 ? 50.960 42.713 59.828 1.00 37.25 194 SER A O 1
ATOM 1574 N N . SER A 1 197 ? 51.997 40.937 58.927 1.00 37.01 195 SER A N 1
ATOM 1575 C CA . SER A 1 197 ? 52.801 41.728 58.004 1.00 38.05 195 SER A CA 1
ATOM 1576 C C . SER A 1 197 ? 52.018 42.475 56.931 1.00 38.30 195 SER A C 1
ATOM 1577 O O . SER A 1 197 ? 52.603 43.245 56.166 1.00 38.76 195 SER A O 1
ATOM 1580 N N . VAL A 1 198 ? 50.707 42.255 56.868 1.00 38.12 196 VAL A N 1
ATOM 1581 C CA . VAL A 1 198 ? 49.880 42.924 55.869 1.00 38.79 196 VAL A CA 1
ATOM 1582 C C . VAL A 1 198 ? 49.456 44.302 56.347 1.00 38.97 196 VAL A C 1
ATOM 1583 O O . VAL A 1 198 ? 49.338 45.230 55.551 1.00 40.02 196 VAL A O 1
ATOM 1587 N N . TYR A 1 199 ? 49.216 44.436 57.645 1.00 38.85 197 TYR A N 1
ATOM 1588 C CA . TYR A 1 199 ? 48.829 45.729 58.185 1.00 39.68 197 TYR A CA 1
ATOM 1589 C C . TYR A 1 199 ? 50.057 46.630 58.072 1.00 40.96 197 TYR A C 1
ATOM 1590 O O . TYR A 1 199 ? 49.957 47.798 57.702 1.00 40.34 197 TYR A O 1
ATOM 1599 N N . GLU A 1 200 ? 51.216 46.064 58.391 1.00 43.63 198 GLU A N 1
ATOM 1600 C CA . GLU A 1 200 ? 52.487 46.774 58.309 1.00 46.36 198 GLU A CA 1
ATOM 1601 C C . GLU A 1 200 ? 52.863 46.821 56.828 1.00 47.37 198 GLU A C 1
ATOM 1602 O O . GLU A 1 200 ? 53.941 46.380 56.428 1.00 49.10 198 GLU A O 1
ATOM 1608 N N . MET A 1 201 ? 51.958 47.342 56.010 1.00 48.28 199 MET A N 1
ATOM 1609 C CA . MET A 1 201 ? 52.199 47.426 54.577 1.00 49.22 199 MET A CA 1
ATOM 1610 C C . MET A 1 201 ? 51.168 48.347 53.954 1.00 48.47 199 MET A C 1
ATOM 1611 O O . MET A 1 201 ? 51.382 48.921 52.885 1.00 47.70 199 MET A O 1
ATOM 1616 N N . ILE A 1 202 ? 50.043 48.484 54.640 1.00 48.08 200 ILE A N 1
ATOM 1617 C CA . ILE A 1 202 ? 48.957 49.318 54.155 1.00 47.41 200 ILE A CA 1
ATOM 1618 C C . ILE A 1 202 ? 48.601 50.410 55.150 1.00 47.84 200 ILE A C 1
ATOM 1619 O O . ILE A 1 202 ? 47.784 51.276 54.856 1.00 47.44 200 ILE A O 1
ATOM 1624 N N . LYS A 1 203 ? 49.222 50.368 56.323 1.00 49.71 201 LYS A N 1
ATOM 1625 C CA . LYS A 1 203 ? 48.956 51.345 57.374 1.00 53.06 201 LYS A CA 1
ATOM 1626 C C . LYS A 1 203 ? 48.904 52.798 56.905 1.00 53.72 201 LYS A C 1
ATOM 1627 O O . LYS A 1 203 ? 47.865 53.447 57.011 1.00 53.09 201 LYS A O 1
ATOM 1633 N N . ASP A 1 204 ? 50.019 53.300 56.384 1.00 55.40 202 ASP A N 1
ATOM 1634 C CA . ASP A 1 204 ? 50.109 54.683 55.915 1.00 57.11 202 ASP A CA 1
ATOM 1635 C C . ASP A 1 204 ? 48.974 55.090 54.986 1.00 58.34 202 ASP A C 1
ATOM 1636 O O . ASP A 1 204 ? 48.689 56.278 54.832 1.00 58.50 202 ASP A O 1
ATOM 1641 N N . GLU A 1 205 ? 48.338 54.107 54.359 1.00 60.07 203 GLU A N 1
ATOM 1642 C CA . GLU A 1 205 ? 47.232 54.367 53.446 1.00 61.68 203 GLU A CA 1
ATOM 1643 C C . GLU A 1 205 ? 45.915 54.053 54.158 1.00 62.61 203 GLU A C 1
ATOM 1644 O O . GLU A 1 205 ? 45.224 55.005 54.575 1.00 63.39 203 GLU A O 1
ATOM 1650 N N . ALA B 1 4 ? 7.671 53.521 30.740 1.00 45.91 2 ALA B N 1
ATOM 1651 C CA . ALA B 1 4 ? 6.850 52.328 31.100 1.00 46.14 2 ALA B CA 1
ATOM 1652 C C . ALA B 1 4 ? 7.709 51.297 31.835 1.00 45.59 2 ALA B C 1
ATOM 1653 O O . ALA B 1 4 ? 8.751 50.864 31.336 1.00 44.94 2 ALA B O 1
ATOM 1655 N N . LYS B 1 5 ? 7.266 50.909 33.025 1.00 44.11 3 LYS B N 1
ATOM 1656 C CA . LYS B 1 5 ? 8.000 49.945 33.828 1.00 43.97 3 LYS B CA 1
ATOM 1657 C C . LYS B 1 5 ? 7.106 48.817 34.327 1.00 42.42 3 LYS B C 1
ATOM 1658 O O . LYS B 1 5 ? 5.889 48.978 34.462 1.00 42.40 3 LYS B O 1
ATOM 1664 N N . ILE B 1 6 ? 7.719 47.669 34.591 1.00 40.34 4 ILE B N 1
ATOM 1665 C CA . ILE B 1 6 ? 6.990 46.503 35.068 1.00 37.45 4 ILE B CA 1
ATOM 1666 C C . ILE B 1 6 ? 6.355 46.825 36.412 1.00 35.42 4 ILE B C 1
ATOM 1667 O O . ILE B 1 6 ? 7.039 47.185 37.362 1.00 33.90 4 ILE B O 1
ATOM 1672 N N . SER B 1 7 ? 5.035 46.692 36.472 1.00 35.31 5 SER B N 1
ATOM 1673 C CA . SER B 1 7 ? 4.273 46.970 37.676 1.00 34.31 5 SER B CA 1
ATOM 1674 C C . SER B 1 7 ? 3.801 45.686 38.358 1.00 35.70 5 SER B C 1
ATOM 1675 O O . SER B 1 7 ? 3.281 45.725 39.471 1.00 35.17 5 SER B O 1
ATOM 1678 N N . LYS B 1 8 ? 3.973 44.550 37.689 1.00 36.56 6 LYS B N 1
ATOM 1679 C CA . LYS B 1 8 ? 3.546 43.278 38.254 1.00 36.90 6 LYS B CA 1
ATOM 1680 C C . LYS B 1 8 ? 4.013 42.097 37.424 1.00 37.31 6 LYS B C 1
ATOM 1681 O O . LYS B 1 8 ? 3.937 42.114 36.200 1.00 37.59 6 LYS B O 1
ATOM 1687 N N . ILE B 1 9 ? 4.504 41.073 38.109 1.00 38.94 7 ILE B N 1
ATOM 1688 C CA . ILE B 1 9 ? 4.970 39.853 37.460 1.00 39.96 7 ILE B CA 1
ATOM 1689 C C . ILE B 1 9 ? 4.138 38.735 38.073 1.00 40.70 7 ILE B C 1
ATOM 1690 O O . ILE B 1 9 ? 4.309 38.411 39.251 1.00 39.26 7 ILE B O 1
ATOM 1695 N N . GLU B 1 10 ? 3.230 38.163 37.284 1.00 41.92 8 GLU B N 1
ATOM 1696 C CA . GLU B 1 10 ? 2.356 37.107 37.787 1.00 43.52 8 GLU B CA 1
ATOM 1697 C C . GLU B 1 10 ? 2.838 35.690 37.509 1.00 43.45 8 GLU B C 1
ATOM 1698 O O . GLU B 1 10 ? 3.322 35.381 36.421 1.00 43.00 8 GLU B O 1
ATOM 1704 N N . ALA B 1 11 ? 2.677 34.834 38.514 1.00 43.65 9 ALA B N 1
ATOM 1705 C CA . ALA B 1 11 ? 3.111 33.443 38.457 1.00 44.92 9 ALA B CA 1
ATOM 1706 C C . ALA B 1 11 ? 2.493 32.569 37.360 1.00 44.93 9 ALA B C 1
ATOM 1707 O O . ALA B 1 11 ? 3.192 31.755 36.752 1.00 45.29 9 ALA B O 1
ATOM 1709 N N . GLN B 1 12 ? 1.196 32.721 37.113 1.00 43.20 10 GLN B N 1
ATOM 1710 C CA . GLN B 1 12 ? 0.519 31.921 36.092 1.00 42.94 10 GLN B CA 1
ATOM 1711 C C . GLN B 1 12 ? 0.502 30.433 36.452 1.00 41.46 10 GLN B C 1
ATOM 1712 O O . GLN B 1 12 ? 0.861 30.039 37.561 1.00 40.05 10 GLN B O 1
ATOM 1718 N N . GLY B 1 16 ? 6.666 27.966 36.102 1.00 36.68 14 GLY B N 1
ATOM 1719 C CA . GLY B 1 16 ? 7.260 28.998 35.271 1.00 36.25 14 GLY B CA 1
ATOM 1720 C C . GLY B 1 16 ? 6.204 29.775 34.513 1.00 37.02 14 GLY B C 1
ATOM 1721 O O . GLY B 1 16 ? 5.028 29.735 34.869 1.00 37.60 14 GLY B O 1
ATOM 1722 N N . ARG B 1 17 ? 6.618 30.461 33.451 1.00 37.84 15 ARG B N 1
ATOM 1723 C CA . ARG B 1 17 ? 5.708 31.271 32.644 1.00 36.03 15 ARG B CA 1
ATOM 1724 C C . ARG B 1 17 ? 5.100 32.346 33.535 1.00 35.45 15 ARG B C 1
ATOM 1725 O O . ARG B 1 17 ? 4.307 32.058 34.433 1.00 34.47 15 ARG B O 1
ATOM 1733 N N . TYR B 1 18 ? 5.481 33.590 33.281 1.00 34.38 16 TYR B N 1
ATOM 1734 C CA . TYR B 1 18 ? 4.993 34.708 34.065 1.00 33.78 16 TYR B CA 1
ATOM 1735 C C . TYR B 1 18 ? 4.339 35.740 33.172 1.00 34.41 16 TYR B C 1
ATOM 1736 O O . TYR B 1 18 ? 4.715 35.906 32.008 1.00 34.38 16 TYR B O 1
ATOM 1745 N N . ASN B 1 19 ? 3.347 36.428 33.716 1.00 34.61 17 ASN B N 1
ATOM 1746 C CA . ASN B 1 19 ? 2.677 37.475 32.967 1.00 35.64 17 ASN B CA 1
ATOM 1747 C C . ASN B 1 19 ? 3.235 38.824 33.408 1.00 36.14 17 ASN B C 1
ATOM 1748 O O . ASN B 1 19 ? 3.128 39.206 34.571 1.00 36.68 17 ASN B O 1
ATOM 1753 N N . ILE B 1 20 ? 3.859 39.531 32.477 1.00 37.69 18 ILE B N 1
ATOM 1754 C CA . ILE B 1 20 ? 4.414 40.834 32.782 1.00 39.51 18 ILE B CA 1
ATOM 1755 C C . ILE B 1 20 ? 3.341 41.893 32.557 1.00 41.61 18 ILE B C 1
ATOM 1756 O O . ILE B 1 20 ? 2.683 41.903 31.519 1.00 42.21 18 ILE B O 1
ATOM 1761 N N . TYR B 1 21 ? 3.149 42.763 33.544 1.00 43.45 19 TYR B N 1
ATOM 1762 C CA . TYR B 1 21 ? 2.172 43.838 33.436 1.00 44.78 19 TYR B CA 1
ATOM 1763 C C . TYR B 1 21 ? 2.905 45.170 33.435 1.00 46.05 19 TYR B C 1
ATOM 1764 O O . TYR B 1 21 ? 3.460 45.584 34.451 1.00 45.10 19 TYR B O 1
ATOM 1773 N N . LEU B 1 22 ? 2.923 45.833 32.287 1.00 47.81 20 LEU B N 1
ATOM 1774 C CA . LEU B 1 22 ? 3.572 47.130 32.186 1.00 49.04 20 LEU B CA 1
ATOM 1775 C C . LEU B 1 22 ? 2.475 48.149 32.439 1.00 49.47 20 LEU B C 1
ATOM 1776 O O . LEU B 1 22 ? 1.721 48.490 31.531 1.00 47.87 20 LEU B O 1
ATOM 1781 N N . ASP B 1 23 ? 2.385 48.617 33.682 1.00 50.72 21 ASP B N 1
ATOM 1782 C CA . ASP B 1 23 ? 1.361 49.579 34.061 1.00 52.03 21 ASP B CA 1
ATOM 1783 C C . ASP B 1 23 ? -0.012 48.924 33.900 1.00 53.47 21 ASP B C 1
ATOM 1784 O O . ASP B 1 23 ? -0.400 48.515 32.802 1.00 54.08 21 ASP B O 1
ATOM 1789 N N . GLY B 1 24 ? -0.731 48.806 35.009 1.00 53.67 22 GLY B N 1
ATOM 1790 C CA . GLY B 1 24 ? -2.057 48.221 34.982 1.00 54.36 22 GLY B CA 1
ATOM 1791 C C . GLY B 1 24 ? -2.237 46.919 34.218 1.00 55.06 22 GLY B C 1
ATOM 1792 O O . GLY B 1 24 ? -1.850 45.851 34.699 1.00 56.65 22 GLY B O 1
ATOM 1793 N N . LYS B 1 25 ? -2.824 47.011 33.026 1.00 54.96 23 LYS B N 1
ATOM 1794 C CA . LYS B 1 25 ? -3.112 45.846 32.180 1.00 54.59 23 LYS B CA 1
ATOM 1795 C C . LYS B 1 25 ? -1.921 45.040 31.642 1.00 53.35 23 LYS B C 1
ATOM 1796 O O . LYS B 1 25 ? -0.803 45.547 31.520 1.00 52.33 23 LYS B O 1
ATOM 1798 N N . TYR B 1 26 ? -2.202 43.777 31.314 1.00 52.46 24 TYR B N 1
ATOM 1799 C CA . TYR B 1 26 ? -1.216 42.829 30.794 1.00 51.37 24 TYR B CA 1
ATOM 1800 C C . TYR B 1 26 ? -0.522 43.325 29.538 1.00 50.18 24 TYR B C 1
ATOM 1801 O O . TYR B 1 26 ? -1.118 44.020 28.720 1.00 50.41 24 TYR B O 1
ATOM 1803 N N . ALA B 1 27 ? 0.743 42.955 29.389 1.00 49.37 25 ALA B N 1
ATOM 1804 C CA . ALA B 1 27 ? 1.524 43.358 28.232 1.00 48.53 25 ALA B CA 1
ATOM 1805 C C . ALA B 1 27 ? 2.011 42.138 27.460 1.00 48.50 25 ALA B C 1
ATOM 1806 O O . ALA B 1 27 ? 1.838 42.063 26.241 1.00 49.76 25 ALA B O 1
ATOM 1808 N N . PHE B 1 28 ? 2.610 41.183 28.170 1.00 46.45 26 PHE B N 1
ATOM 1809 C CA . PHE B 1 28 ? 3.130 39.976 27.533 1.00 44.28 26 PHE B CA 1
ATOM 1810 C C . PHE B 1 28 ? 3.593 38.916 28.542 1.00 44.35 26 PHE B C 1
ATOM 1811 O O . PHE B 1 28 ? 3.844 39.219 29.714 1.00 42.46 26 PHE B O 1
ATOM 1819 N N . PRO B 1 29 ? 3.698 37.653 28.094 1.00 44.05 27 PRO B N 1
ATOM 1820 C CA . PRO B 1 29 ? 4.132 36.543 28.946 1.00 43.61 27 PRO B CA 1
ATOM 1821 C C . PRO B 1 29 ? 5.614 36.174 28.745 1.00 43.08 27 PRO B C 1
ATOM 1822 O O . PRO B 1 29 ? 6.202 36.472 27.702 1.00 43.66 27 PRO B O 1
ATOM 1826 N N . VAL B 1 30 ? 6.206 35.528 29.749 1.00 41.45 28 VAL B N 1
ATOM 1827 C CA . VAL B 1 30 ? 7.611 35.112 29.705 1.00 40.04 28 VAL B CA 1
ATOM 1828 C C . VAL B 1 30 ? 7.876 33.870 30.559 1.00 38.99 28 VAL B C 1
ATOM 1829 O O . VAL B 1 30 ? 7.196 33.638 31.548 1.00 39.18 28 VAL B O 1
ATOM 1833 N N . ALA B 1 31 ? 8.880 33.087 30.178 1.00 39.77 29 ALA B N 1
ATOM 1834 C CA . ALA B 1 31 ? 9.258 31.886 30.927 1.00 40.02 29 ALA B CA 1
ATOM 1835 C C . ALA B 1 31 ? 10.068 32.299 32.165 1.00 40.83 29 ALA B C 1
ATOM 1836 O O . ALA B 1 31 ? 10.659 33.379 32.189 1.00 40.85 29 ALA B O 1
ATOM 1838 N N . GLU B 1 32 ? 10.111 31.443 33.185 1.00 40.78 30 GLU B N 1
ATOM 1839 C CA . GLU B 1 32 ? 10.844 31.770 34.405 1.00 40.41 30 GLU B CA 1
ATOM 1840 C C . GLU B 1 32 ? 12.323 32.039 34.165 1.00 39.77 30 GLU B C 1
ATOM 1841 O O . GLU B 1 32 ? 12.950 32.799 34.906 1.00 38.85 30 GLU B O 1
ATOM 1847 N N . SER B 1 33 ? 12.882 31.410 33.139 1.00 38.46 31 SER B N 1
ATOM 1848 C CA . SER B 1 33 ? 14.285 31.606 32.815 1.00 37.24 31 SER B CA 1
ATOM 1849 C C . SER B 1 33 ? 14.457 33.024 32.302 1.00 37.65 31 SER B C 1
ATOM 1850 O O . SER B 1 33 ? 15.257 33.803 32.825 1.00 37.39 31 SER B O 1
ATOM 1853 N N . VAL B 1 34 ? 13.688 33.342 31.268 1.00 39.11 32 VAL B N 1
ATOM 1854 C CA . VAL B 1 34 ? 13.728 34.651 30.633 1.00 39.96 32 VAL B CA 1
ATOM 1855 C C . VAL B 1 34 ? 13.627 35.767 31.660 1.00 40.61 32 VAL B C 1
ATOM 1856 O O . VAL B 1 34 ? 14.223 36.831 31.496 1.00 40.64 32 VAL B O 1
ATOM 1860 N N . LEU B 1 35 ? 12.868 35.513 32.718 1.00 41.85 33 LEU B N 1
ATOM 1861 C CA . LEU B 1 35 ? 12.676 36.486 33.778 1.00 43.29 33 LEU B CA 1
ATOM 1862 C C . LEU B 1 35 ? 14.018 36.790 34.445 1.00 45.11 33 LEU B C 1
ATOM 1863 O O . LEU B 1 35 ? 14.480 37.933 34.435 1.00 45.80 33 LEU B O 1
ATOM 1868 N N . ILE B 1 36 ? 14.641 35.763 35.015 1.00 46.62 34 ILE B N 1
ATOM 1869 C CA . ILE B 1 36 ? 15.929 35.916 35.689 1.00 48.35 34 ILE B CA 1
ATOM 1870 C C . ILE B 1 36 ? 17.020 36.379 34.722 1.00 48.80 34 ILE B C 1
ATOM 1871 O O . ILE B 1 36 ? 17.990 37.021 35.124 1.00 48.45 34 ILE B O 1
ATOM 1876 N N . GLN B 1 37 ? 16.853 36.042 33.448 1.00 49.25 35 GLN B N 1
ATOM 1877 C CA . GLN B 1 37 ? 17.805 36.412 32.408 1.00 49.99 35 GLN B CA 1
ATOM 1878 C C . GLN B 1 37 ? 17.929 37.932 32.253 1.00 51.02 35 GLN B C 1
ATOM 1879 O O . GLN B 1 37 ? 19.027 38.490 32.329 1.00 51.67 35 GLN B O 1
ATOM 1885 N N . PHE B 1 38 ? 16.800 38.595 32.024 1.00 49.78 36 PHE B N 1
ATOM 1886 C CA . PHE B 1 38 ? 16.786 40.043 31.861 1.00 48.34 36 PHE B CA 1
ATOM 1887 C C . PHE B 1 38 ? 16.701 40.691 33.234 1.00 49.08 36 PHE B C 1
ATOM 1888 O O . PHE B 1 38 ? 16.504 41.901 33.353 1.00 48.62 36 PHE B O 1
ATOM 1896 N N . ARG B 1 39 ? 16.851 39.871 34.271 1.00 49.50 37 ARG B N 1
ATOM 1897 C CA . ARG B 1 39 ? 16.788 40.346 35.645 1.00 49.43 37 ARG B CA 1
ATOM 1898 C C . ARG B 1 39 ? 15.498 41.099 35.932 1.00 48.82 37 ARG B C 1
ATOM 1899 O O . ARG B 1 39 ? 15.482 41.993 36.776 1.00 48.65 37 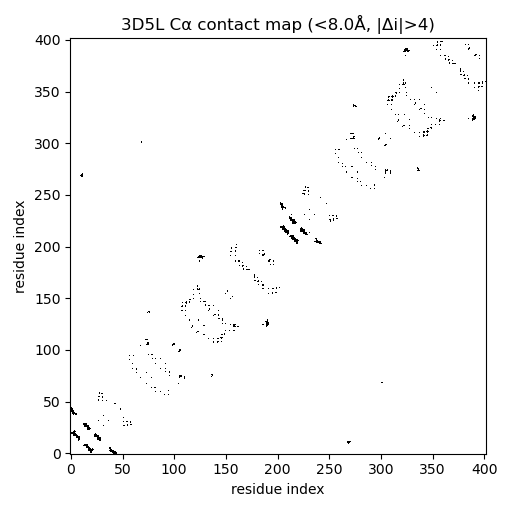ARG B O 1
ATOM 1907 N N . LEU B 1 40 ? 14.418 40.749 35.239 1.00 47.20 38 LEU B N 1
ATOM 1908 C CA . LEU B 1 40 ? 13.146 41.433 35.450 1.00 45.64 38 LEU B CA 1
ATOM 1909 C C . LEU B 1 40 ? 12.786 41.486 36.930 1.00 45.83 38 LEU B C 1
ATOM 1910 O O . LEU B 1 40 ? 13.061 40.553 37.687 1.00 45.15 38 LEU B O 1
ATOM 1915 N N . MET B 1 41 ? 12.172 42.593 37.330 1.00 47.05 39 MET B N 1
ATOM 1916 C CA . MET B 1 41 ? 11.765 42.819 38.709 1.00 49.16 39 MET B CA 1
ATOM 1917 C C . MET B 1 41 ? 10.673 43.876 38.721 1.00 50.77 39 MET B C 1
ATOM 1918 O O . MET B 1 41 ? 10.352 44.457 37.686 1.00 51.53 39 MET B O 1
ATOM 1923 N N . LYS B 1 42 ? 10.094 44.121 39.890 1.00 52.25 40 LYS B N 1
ATOM 1924 C CA . LYS B 1 42 ? 9.062 45.140 40.009 1.00 54.19 40 LYS B CA 1
ATOM 1925 C C . LYS B 1 42 ? 9.766 46.492 39.999 1.00 55.05 40 LYS B C 1
ATOM 1926 O O . LYS B 1 42 ? 10.655 46.743 40.818 1.00 54.68 40 LYS B O 1
ATOM 1932 N N . GLY B 1 43 ? 9.373 47.357 39.069 1.00 55.64 41 GLY B N 1
ATOM 1933 C CA . GLY B 1 43 ? 9.991 48.666 38.976 1.00 56.34 41 GLY B CA 1
ATOM 1934 C C . GLY B 1 43 ? 10.957 48.738 37.808 1.00 56.80 41 GLY B C 1
ATOM 1935 O O . GLY B 1 43 ? 11.464 49.807 37.475 1.00 57.11 41 GLY B O 1
ATOM 1936 N N . THR B 1 44 ? 11.214 47.590 37.188 1.00 56.49 42 THR B N 1
ATOM 1937 C CA . THR B 1 44 ? 12.112 47.514 36.044 1.00 56.18 42 THR B CA 1
ATOM 1938 C C . THR B 1 44 ? 11.525 48.296 34.871 1.00 57.25 42 THR B C 1
ATOM 1939 O O . THR B 1 44 ? 10.388 48.050 34.466 1.00 57.97 42 THR B O 1
ATOM 1943 N N . GLU B 1 45 ? 12.293 49.240 34.332 1.00 57.44 43 GLU B N 1
ATOM 1944 C CA . GLU B 1 45 ? 11.827 50.038 33.202 1.00 57.88 43 GLU B CA 1
ATOM 1945 C C . GLU B 1 45 ? 12.284 49.449 31.874 1.00 56.99 43 GLU B C 1
ATOM 1946 O O . GLU B 1 45 ? 13.459 49.122 31.699 1.00 56.20 43 GLU B O 1
ATOM 1952 N N . LEU B 1 46 ? 11.345 49.317 30.942 1.00 56.33 44 LEU B N 1
ATOM 1953 C CA . LEU B 1 46 ? 11.644 48.752 29.633 1.00 57.34 44 LEU B CA 1
ATOM 1954 C C . LEU B 1 46 ? 11.360 49.693 28.460 1.00 57.74 44 LEU B C 1
ATOM 1955 O O . LEU B 1 46 ? 10.491 50.568 28.531 1.00 57.61 44 LEU B O 1
ATOM 1960 N N . ASP B 1 47 ? 12.103 49.487 27.377 1.00 57.75 45 ASP B N 1
ATOM 1961 C CA . ASP B 1 47 ? 11.965 50.279 26.160 1.00 58.39 45 ASP B CA 1
ATOM 1962 C C . ASP B 1 47 ? 11.157 49.458 25.151 1.00 58.33 45 ASP B C 1
ATOM 1963 O O . ASP B 1 47 ? 10.450 48.524 25.526 1.00 57.61 45 ASP B O 1
ATOM 1968 N N . GLU B 1 48 ? 11.254 49.816 23.875 1.00 59.00 46 GLU B N 1
ATOM 1969 C CA . GLU B 1 48 ? 10.554 49.087 22.822 1.00 59.58 46 GLU B CA 1
ATOM 1970 C C . GLU B 1 48 ? 11.470 47.962 22.360 1.00 58.59 46 GLU B C 1
ATOM 1971 O O . GLU B 1 48 ? 11.012 46.887 21.975 1.00 58.44 46 GLU B O 1
ATOM 1977 N N . LYS B 1 49 ? 12.771 48.232 22.406 1.00 58.18 47 LYS B N 1
ATOM 1978 C CA . LYS B 1 49 ? 13.787 47.259 22.022 1.00 57.92 47 LYS B CA 1
ATOM 1979 C C . LYS B 1 49 ? 13.713 46.119 23.034 1.00 56.67 47 LYS B C 1
ATOM 1980 O O . LYS B 1 49 ? 13.730 44.941 22.680 1.00 56.92 47 LYS B O 1
ATOM 1986 N N . GLN B 1 50 ? 13.631 46.496 24.304 1.00 55.20 48 GLN B N 1
ATOM 1987 C CA . GLN B 1 50 ? 13.571 45.541 25.401 1.00 53.62 48 GLN B CA 1
ATOM 1988 C C . GLN B 1 50 ? 12.306 44.695 25.400 1.00 51.59 48 GLN B C 1
ATOM 1989 O O . GLN B 1 50 ? 12.324 43.559 25.860 1.00 51.74 48 GLN B O 1
ATOM 1995 N N . ILE B 1 51 ? 11.208 45.244 24.895 1.00 49.78 49 ILE B N 1
ATOM 1996 C CA . ILE B 1 51 ? 9.959 44.494 24.853 1.00 48.49 49 ILE B CA 1
ATOM 1997 C C . ILE B 1 51 ? 9.961 43.553 23.657 1.00 48.32 49 ILE B C 1
ATOM 1998 O O . ILE B 1 51 ? 9.517 42.406 23.753 1.00 48.24 49 ILE B O 1
ATOM 2003 N N . ALA B 1 52 ? 10.464 44.046 22.532 1.00 47.46 50 ALA B N 1
ATOM 2004 C CA . ALA B 1 52 ? 10.530 43.253 21.320 1.00 47.20 50 ALA B CA 1
ATOM 2005 C C . ALA B 1 52 ? 11.609 42.188 21.453 1.00 47.84 50 ALA B C 1
ATOM 2006 O O . ALA B 1 52 ? 11.573 41.171 20.757 1.00 49.01 50 ALA B O 1
ATOM 2008 N N . ALA B 1 53 ? 12.566 42.429 22.349 1.00 46.69 51 ALA B N 1
ATOM 2009 C CA . ALA B 1 53 ? 13.666 41.498 22.582 1.00 45.26 51 ALA B CA 1
ATOM 2010 C C . ALA B 1 53 ? 13.232 40.403 23.542 1.00 44.41 51 ALA B C 1
ATOM 2011 O O . ALA B 1 53 ? 13.639 39.251 23.414 1.00 44.36 51 ALA B O 1
ATOM 2013 N N . ILE B 1 54 ? 12.408 40.775 24.512 1.00 43.58 52 ILE B N 1
ATOM 2014 C CA . ILE B 1 54 ? 11.909 39.823 25.487 1.00 43.45 52 ILE B CA 1
ATOM 2015 C C . ILE B 1 54 ? 10.905 38.879 24.835 1.00 44.32 52 ILE B C 1
ATOM 2016 O O . ILE B 1 54 ? 10.777 37.727 25.247 1.00 44.79 52 ILE B O 1
ATOM 2021 N N . ALA B 1 55 ? 10.201 39.371 23.817 1.00 44.58 53 ALA B N 1
ATOM 2022 C CA . ALA B 1 55 ? 9.205 38.569 23.110 1.00 44.27 53 ALA B CA 1
ATOM 2023 C C . ALA B 1 55 ? 9.911 37.457 22.365 1.00 43.81 53 ALA B C 1
ATOM 2024 O O . ALA B 1 55 ? 9.388 36.350 22.222 1.00 44.06 53 ALA B O 1
ATOM 2026 N N . THR B 1 56 ? 11.108 37.773 21.889 1.00 42.62 54 THR B N 1
ATOM 2027 C CA . THR B 1 56 ? 11.926 36.823 21.158 1.00 41.49 54 THR B CA 1
ATOM 2028 C C . THR B 1 56 ? 12.476 35.773 22.115 1.00 41.29 54 THR B C 1
ATOM 2029 O O . THR B 1 56 ? 12.226 34.578 21.957 1.00 41.08 54 THR B O 1
ATOM 2033 N N . ALA B 1 57 ? 13.223 36.239 23.112 1.00 40.95 55 ALA B N 1
ATOM 2034 C CA . ALA B 1 57 ? 13.831 35.370 24.112 1.00 40.47 55 ALA B CA 1
ATOM 2035 C C . ALA B 1 57 ? 12.837 34.376 24.712 1.00 40.56 55 ALA B C 1
ATOM 2036 O O . ALA B 1 57 ? 13.233 33.346 25.263 1.00 40.25 55 ALA B O 1
ATOM 2038 N N . ASP B 1 58 ? 11.548 34.682 24.614 1.00 39.99 56 ASP B N 1
ATOM 2039 C CA . ASP B 1 58 ? 10.541 33.786 25.161 1.00 38.92 56 ASP B CA 1
ATOM 2040 C C . ASP B 1 58 ? 10.075 32.795 24.106 1.00 36.79 56 ASP B C 1
ATOM 2041 O O . ASP B 1 58 ? 9.818 31.632 24.403 1.00 35.29 56 ASP B O 1
ATOM 2046 N N . GLN B 1 59 ? 9.966 33.269 22.871 1.00 35.61 57 GLN B N 1
ATOM 2047 C CA . GLN B 1 59 ? 9.543 32.424 21.773 1.00 34.32 57 GLN B CA 1
ATOM 2048 C C . GLN B 1 59 ? 10.600 31.346 21.542 1.00 34.05 57 GLN B C 1
ATOM 2049 O O . GLN B 1 59 ? 10.311 30.276 21.001 1.00 34.23 57 GLN B O 1
ATOM 2055 N N . GLN B 1 60 ? 11.831 31.638 21.950 1.00 32.69 58 GLN B N 1
ATOM 2056 C CA . GLN B 1 60 ? 12.940 30.701 21.791 1.00 32.73 58 GLN B CA 1
ATOM 2057 C C . GLN B 1 60 ? 12.980 29.717 22.951 1.00 31.77 58 GLN B C 1
ATOM 2058 O O . GLN B 1 60 ? 13.186 28.525 22.755 1.00 32.53 58 GLN B O 1
ATOM 2064 N N . ALA B 1 61 ? 12.781 30.224 24.161 1.00 30.76 59 ALA B N 1
ATOM 2065 C CA . ALA B 1 61 ? 12.802 29.382 25.347 1.00 29.93 59 ALA B CA 1
ATOM 2066 C C . ALA B 1 61 ? 11.692 28.349 25.263 1.00 29.88 59 ALA B C 1
ATOM 2067 O O . ALA B 1 61 ? 11.744 27.325 25.946 1.00 29.51 59 ALA B O 1
ATOM 2069 N N . LYS B 1 62 ? 10.692 28.629 24.425 1.00 29.09 60 LYS B N 1
ATOM 2070 C CA . LYS B 1 62 ? 9.554 27.730 24.226 1.00 27.68 60 LYS B CA 1
ATOM 2071 C C . LYS B 1 62 ? 9.966 26.663 23.231 1.00 25.97 60 LYS B C 1
ATOM 2072 O O . LYS B 1 62 ? 9.704 25.475 23.429 1.00 27.10 60 LYS B O 1
ATOM 2078 N N . ALA B 1 63 ? 10.609 27.097 22.153 1.00 24.17 61 ALA B N 1
ATOM 2079 C CA . ALA B 1 63 ? 11.087 26.176 21.134 1.00 21.28 61 ALA B CA 1
ATOM 2080 C C . ALA B 1 63 ? 12.148 25.288 21.794 1.00 21.38 61 ALA B C 1
ATOM 2081 O O . ALA B 1 63 ? 12.252 24.104 21.489 1.00 20.99 61 ALA B O 1
ATOM 2083 N N . TYR B 1 64 ? 12.920 25.868 22.711 1.00 20.63 62 TYR B N 1
ATOM 2084 C CA . TYR B 1 64 ? 13.958 25.130 23.423 1.00 19.39 62 TYR B CA 1
ATOM 2085 C C . TYR B 1 64 ? 13.285 24.040 24.224 1.00 19.54 62 TYR B C 1
ATOM 2086 O O . TYR B 1 64 ? 13.669 22.870 24.164 1.00 21.54 62 TYR B O 1
ATOM 2095 N N . SER B 1 65 ? 12.269 24.436 24.976 1.00 19.22 63 SER B N 1
ATOM 2096 C CA . SER B 1 65 ? 11.520 23.505 25.799 1.00 19.00 63 SER B CA 1
ATOM 2097 C C . SER B 1 65 ? 10.972 22.343 24.962 1.00 18.35 63 SER B C 1
ATOM 2098 O O . SER B 1 65 ? 11.064 21.180 25.362 1.00 17.39 63 SER B O 1
ATOM 2101 N N . ARG B 1 66 ? 10.412 22.657 23.798 1.00 18.89 64 ARG B N 1
ATOM 2102 C CA . ARG B 1 66 ? 9.868 21.622 22.928 1.00 20.86 64 ARG B CA 1
ATOM 2103 C C . ARG B 1 66 ? 10.943 20.622 22.546 1.00 18.39 64 ARG B C 1
ATOM 2104 O O . ARG B 1 66 ? 10.657 19.444 22.339 1.00 18.03 64 ARG B O 1
ATOM 2112 N N . MET B 1 67 ? 12.189 21.078 22.479 1.00 17.47 65 MET B N 1
ATOM 2113 C CA . MET B 1 67 ? 13.280 20.174 22.124 1.00 15.74 65 MET B CA 1
ATOM 2114 C C . MET B 1 67 ? 13.699 19.317 23.324 1.00 13.11 65 MET B C 1
ATOM 2115 O O . MET B 1 67 ? 14.216 18.222 23.145 1.00 11.32 65 MET B O 1
ATOM 2120 N N . LEU B 1 68 ? 13.456 19.803 24.542 1.00 12.71 66 LEU B N 1
ATOM 2121 C CA . LEU B 1 68 ? 13.793 19.028 25.737 1.00 12.68 66 LEU B CA 1
ATOM 2122 C C . LEU B 1 68 ? 12.819 17.857 25.858 1.00 11.80 66 LEU B C 1
ATOM 2123 O O . LEU B 1 68 ? 13.172 16.816 26.393 1.00 11.65 66 LEU B O 1
ATOM 2128 N N . ASP B 1 69 ? 11.594 18.027 25.362 1.00 12.74 67 ASP B N 1
ATOM 2129 C CA . ASP B 1 69 ? 10.606 16.940 25.404 1.00 14.71 67 ASP B CA 1
ATOM 2130 C C . ASP B 1 69 ? 11.015 15.948 24.329 1.00 14.02 67 ASP B C 1
ATOM 2131 O O . ASP B 1 69 ? 11.019 14.735 24.539 1.00 13.15 67 ASP B O 1
ATOM 2136 N N . TYR B 1 70 ? 11.341 16.489 23.162 1.00 12.70 68 TYR B N 1
ATOM 2137 C CA . TYR B 1 70 ? 11.763 15.679 22.036 1.00 12.60 68 TYR B CA 1
ATOM 2138 C C . TYR B 1 70 ? 12.968 14.829 22.420 1.00 13.33 68 TYR B C 1
ATOM 2139 O O . TYR B 1 70 ? 13.048 13.652 22.056 1.00 12.41 68 TYR B O 1
ATOM 2148 N N . LEU B 1 71 ? 13.895 15.428 23.168 1.00 12.81 69 LEU B N 1
ATOM 2149 C CA . LEU B 1 71 ? 15.107 14.734 23.611 1.00 12.76 69 LEU B CA 1
ATOM 2150 C C . LEU B 1 71 ? 14.901 13.675 24.686 1.00 14.06 69 LEU B C 1
ATOM 2151 O O . LEU B 1 71 ? 15.742 12.794 24.859 1.00 13.10 69 LEU B O 1
ATOM 2156 N N . SER B 1 72 ? 13.788 13.756 25.407 1.00 13.95 70 SER B N 1
ATOM 2157 C CA . SER B 1 72 ? 13.513 12.801 26.470 1.00 14.71 70 SER B CA 1
ATOM 2158 C C . SER B 1 72 ? 13.082 11.417 25.991 1.00 14.12 70 SER B C 1
ATOM 2159 O O . SER B 1 72 ? 13.298 10.429 26.691 1.00 14.90 70 SER B O 1
ATOM 2162 N N . TYR B 1 73 ? 12.483 11.330 24.805 1.00 13.92 71 TYR B N 1
ATOM 2163 C CA . TYR B 1 73 ? 12.008 10.033 24.317 1.00 14.93 71 TYR B CA 1
ATOM 2164 C C . TYR B 1 73 ? 13.132 9.112 23.885 1.00 16.54 71 TYR B C 1
ATOM 2165 O O . TYR B 1 73 ? 13.039 7.892 24.027 1.00 16.30 71 TYR B O 1
ATOM 2174 N N . GLN B 1 74 ? 14.192 9.697 23.345 1.00 18.02 72 GLN B N 1
ATOM 2175 C CA . GLN B 1 74 ? 15.337 8.916 22.925 1.00 20.28 72 GLN B CA 1
ATOM 2176 C C . GLN B 1 74 ? 16.532 9.752 22.497 1.00 20.04 72 GLN B C 1
ATOM 2177 O O . GLN B 1 74 ? 16.459 10.979 22.374 1.00 20.41 72 GLN B O 1
ATOM 2183 N N . MET B 1 75 ? 17.643 9.061 22.295 1.00 19.28 73 MET B N 1
ATOM 2184 C CA . MET B 1 75 ? 18.888 9.666 21.868 1.00 18.95 73 MET B CA 1
ATOM 2185 C C . MET B 1 75 ? 18.626 10.377 20.533 1.00 16.68 73 MET B C 1
ATOM 2186 O O . MET B 1 75 ? 18.044 9.802 19.614 1.00 16.05 73 MET B O 1
ATOM 2191 N N . ARG B 1 76 ? 19.043 11.633 20.448 1.00 13.80 74 ARG B N 1
ATOM 2192 C CA . ARG B 1 76 ? 18.867 12.440 19.250 1.00 13.23 74 ARG B CA 1
ATOM 2193 C C . ARG B 1 76 ? 20.228 12.968 18.824 1.00 14.89 74 ARG B C 1
ATOM 2194 O O . ARG B 1 76 ? 21.169 13.006 19.613 1.00 16.16 74 ARG B O 1
ATOM 2202 N N . THR B 1 77 ? 20.316 13.374 17.565 1.00 15.81 75 THR B N 1
ATOM 2203 C CA . THR B 1 77 ? 21.529 13.946 17.003 1.00 16.37 75 THR B CA 1
ATOM 2204 C C . THR B 1 77 ? 21.154 15.390 16.735 1.00 17.16 75 THR B C 1
ATOM 2205 O O . THR B 1 77 ? 19.965 15.732 16.720 1.00 16.86 75 THR B O 1
ATOM 2209 N N . GLU B 1 78 ? 22.141 16.244 16.516 1.00 16.61 76 GLU B N 1
ATOM 2210 C CA . GLU B 1 78 ? 21.824 17.639 16.258 1.00 18.51 76 GLU B CA 1
ATOM 2211 C C . GLU B 1 78 ? 20.892 17.802 15.054 1.00 17.49 76 GLU B C 1
ATOM 2212 O O . GLU B 1 78 ? 20.032 18.682 15.052 1.00 16.88 76 GLU B O 1
ATOM 2218 N N . SER B 1 79 ? 21.034 16.943 14.046 1.00 17.30 77 SER B N 1
ATOM 2219 C CA . SER B 1 79 ? 20.175 17.043 12.866 1.00 17.88 77 SER B CA 1
ATOM 2220 C C . SER B 1 79 ? 18.733 16.659 13.174 1.00 17.14 77 SER B C 1
ATOM 2221 O O . SER B 1 79 ? 17.815 17.200 12.564 1.00 17.76 77 SER B O 1
ATOM 2224 N N . ASP B 1 80 ? 18.529 15.721 14.103 1.00 17.92 78 ASP B N 1
ATOM 2225 C CA . ASP B 1 80 ? 17.173 15.325 14.475 1.00 16.46 78 ASP B CA 1
ATOM 2226 C C . ASP B 1 80 ? 16.511 16.551 15.114 1.00 17.20 78 ASP B C 1
ATOM 2227 O O . ASP B 1 80 ? 15.319 16.804 14.929 1.00 17.31 78 ASP B O 1
ATOM 2232 N N . ILE B 1 81 ? 17.295 17.317 15.867 1.00 15.58 79 ILE B N 1
ATOM 2233 C CA . ILE B 1 81 ? 16.780 18.510 16.527 1.00 16.24 79 ILE B CA 1
ATOM 2234 C C . ILE B 1 81 ? 16.367 19.526 15.471 1.00 17.01 79 ILE B C 1
ATOM 2235 O O . ILE B 1 81 ? 15.303 20.129 15.548 1.00 16.62 79 ILE B O 1
ATOM 2240 N N . VAL B 1 82 ? 17.237 19.707 14.485 1.00 18.92 80 VAL B N 1
ATOM 2241 C CA . VAL B 1 82 ? 17.016 20.634 13.379 1.00 18.26 80 VAL B CA 1
ATOM 2242 C C . VAL B 1 82 ? 15.768 20.261 12.573 1.00 19.04 80 VAL B C 1
ATOM 2243 O O . VAL B 1 82 ? 14.912 21.099 12.297 1.00 18.14 80 VAL B O 1
ATOM 2247 N N . LYS B 1 83 ? 15.671 18.995 12.194 1.00 19.69 81 LYS B N 1
ATOM 2248 C CA . LYS B 1 83 ? 14.538 18.527 11.414 1.00 21.33 81 LYS B CA 1
ATOM 2249 C C . LYS B 1 83 ? 13.240 18.657 12.199 1.00 22.01 81 LYS B C 1
ATOM 2250 O O . LYS B 1 83 ? 12.173 18.833 11.612 1.00 22.46 81 LYS B O 1
ATOM 2256 N N . LYS B 1 84 ? 13.331 18.583 13.526 1.00 21.56 82 LYS B N 1
ATOM 2257 C CA . LYS B 1 84 ? 12.154 18.707 14.376 1.00 21.75 82 LYS B CA 1
ATOM 2258 C C . LYS B 1 84 ? 11.724 20.170 14.417 1.00 22.08 82 LYS B C 1
ATOM 2259 O O . LYS B 1 84 ? 10.534 20.473 14.442 1.00 20.94 82 LYS B O 1
ATOM 2265 N N . LEU B 1 85 ? 12.698 21.074 14.426 1.00 22.81 83 LEU B N 1
ATOM 2266 C CA . LEU B 1 85 ? 12.413 22.509 14.448 1.00 22.97 83 LEU B CA 1
ATOM 2267 C C . LEU B 1 85 ? 11.764 22.963 13.135 1.00 22.64 83 LEU B C 1
ATOM 2268 O O . LEU B 1 85 ? 10.889 23.819 13.132 1.00 22.34 83 LEU B O 1
ATOM 2273 N N . LYS B 1 86 ? 12.199 22.383 12.023 1.00 23.96 84 LYS B N 1
ATOM 2274 C CA . LYS B 1 86 ? 11.644 22.717 10.721 1.00 25.06 84 LYS B CA 1
ATOM 2275 C C . LYS B 1 86 ? 10.204 22.204 10.613 1.00 26.20 84 LYS B C 1
ATOM 2276 O O . LYS B 1 86 ? 9.326 22.893 10.103 1.00 25.84 84 LYS B O 1
ATOM 2282 N N . GLU B 1 87 ? 9.972 20.986 11.095 1.00 29.12 85 GLU B N 1
ATOM 2283 C CA . GLU B 1 87 ? 8.652 20.363 11.049 1.00 29.41 85 GLU B CA 1
ATOM 2284 C C . GLU B 1 87 ? 7.597 21.225 11.734 1.00 30.53 85 GLU B C 1
ATOM 2285 O O . GLU B 1 87 ? 6.411 21.147 11.401 1.00 30.73 85 GLU B O 1
ATOM 2291 N N . ILE B 1 88 ? 8.021 22.039 12.697 1.00 30.33 86 ILE B N 1
ATOM 2292 C CA . ILE B 1 88 ? 7.076 22.899 13.391 1.00 31.57 86 ILE B CA 1
ATOM 2293 C C . ILE B 1 88 ? 7.257 24.359 12.973 1.00 32.83 86 ILE B C 1
ATOM 2294 O O . ILE B 1 88 ? 6.847 25.285 13.677 1.00 32.81 86 ILE B O 1
ATOM 2299 N N . ASP B 1 89 ? 7.884 24.548 11.817 1.00 33.63 87 ASP B N 1
ATOM 2300 C CA . ASP B 1 89 ? 8.105 25.874 11.253 1.00 36.08 87 ASP B CA 1
ATOM 2301 C C . ASP B 1 89 ? 8.714 26.907 12.211 1.00 36.24 87 ASP B C 1
ATOM 2302 O O . ASP B 1 89 ? 8.224 28.035 12.307 1.00 36.65 87 ASP B O 1
ATOM 2307 N N . THR B 1 90 ? 9.780 26.530 12.914 1.00 35.73 88 THR B N 1
ATOM 2308 C CA . THR B 1 90 ? 10.444 27.449 13.842 1.00 35.34 88 THR B CA 1
ATOM 2309 C C . THR B 1 90 ? 11.365 28.421 13.101 1.00 35.63 88 THR B C 1
ATOM 2310 O O . THR B 1 90 ? 12.045 28.036 12.150 1.00 35.23 88 THR B O 1
ATOM 2314 N N . PRO B 1 91 ? 11.388 29.698 13.521 1.00 36.20 89 PRO B N 1
ATOM 2315 C CA . PRO B 1 91 ? 12.253 30.682 12.862 1.00 36.77 89 PRO B CA 1
ATOM 2316 C C . PRO B 1 91 ? 13.706 30.207 12.858 1.00 37.73 89 PRO B C 1
ATOM 2317 O O . PRO B 1 91 ? 14.275 29.911 13.910 1.00 37.42 89 PRO B O 1
ATOM 2321 N N . GLU B 1 92 ? 14.298 30.146 11.670 1.00 39.08 90 GLU B N 1
ATOM 2322 C CA . GLU B 1 92 ? 15.674 29.692 11.510 1.00 40.53 90 GLU B CA 1
ATOM 2323 C C . GLU B 1 92 ? 16.674 30.378 12.431 1.00 39.86 90 GLU B C 1
ATOM 2324 O O . GLU B 1 92 ? 17.753 29.847 12.680 1.00 40.64 90 GLU B O 1
ATOM 2330 N N . GLU B 1 93 ? 16.306 31.544 12.948 1.00 39.30 91 GLU B N 1
ATOM 2331 C CA . GLU B 1 93 ? 17.188 32.315 13.816 1.00 39.26 91 GLU B CA 1
ATOM 2332 C C . GLU B 1 93 ? 17.363 31.731 15.217 1.00 38.93 91 GLU B C 1
ATOM 2333 O O . GLU B 1 93 ? 18.272 32.126 15.954 1.00 38.48 91 GLU B O 1
ATOM 2339 N N . PHE B 1 94 ? 16.501 30.788 15.587 1.00 37.62 92 PHE B N 1
ATOM 2340 C CA . PHE B 1 94 ? 16.580 30.183 16.915 1.00 35.73 92 PHE B CA 1
ATOM 2341 C C . PHE B 1 94 ? 17.384 28.892 16.958 1.00 32.72 92 PHE B C 1
ATOM 2342 O O . PHE B 1 94 ? 17.854 28.486 18.022 1.00 31.41 92 PHE B O 1
ATOM 2350 N N . VAL B 1 95 ? 17.545 28.249 15.806 1.00 31.10 93 VAL B N 1
ATOM 2351 C CA . VAL B 1 95 ? 18.246 26.970 15.757 1.00 30.24 93 VAL B CA 1
ATOM 2352 C C . VAL B 1 95 ? 19.637 26.913 16.391 1.00 30.15 93 VAL B C 1
ATOM 2353 O O . VAL B 1 95 ? 19.891 26.033 17.224 1.00 30.71 93 VAL B O 1
ATOM 2357 N N . GLU B 1 96 ? 20.539 27.826 16.033 1.00 27.97 94 GLU B N 1
ATOM 2358 C CA . GLU B 1 96 ? 21.874 27.779 16.633 1.00 27.43 94 GLU B CA 1
ATOM 2359 C C . GLU B 1 96 ? 21.893 27.999 18.147 1.00 25.20 94 GLU B C 1
ATOM 2360 O O . GLU B 1 96 ? 22.610 27.303 18.862 1.00 25.13 94 GLU B O 1
ATOM 2366 N N . PRO B 1 97 ? 21.130 28.983 18.652 1.00 23.29 95 PRO B N 1
ATOM 2367 C CA . PRO B 1 97 ? 21.113 29.221 20.099 1.00 23.38 95 PRO B CA 1
ATOM 2368 C C . PRO B 1 97 ? 20.536 28.019 20.849 1.00 23.70 95 PRO B C 1
ATOM 2369 O O . PRO B 1 97 ? 20.878 27.768 22.002 1.00 23.72 95 PRO B O 1
ATOM 2373 N N . ILE B 1 98 ? 19.654 27.284 20.180 1.00 24.23 96 ILE B N 1
ATOM 2374 C CA . ILE B 1 98 ? 19.038 26.101 20.765 1.00 23.57 96 ILE B CA 1
ATOM 2375 C C . ILE B 1 98 ? 20.107 25.016 20.910 1.00 22.34 96 ILE B C 1
ATOM 2376 O O . ILE B 1 98 ? 20.340 24.500 22.001 1.00 20.54 96 ILE B O 1
ATOM 2381 N N . LEU B 1 99 ? 20.753 24.678 19.798 1.00 21.80 97 LEU B N 1
ATOM 2382 C CA . LEU B 1 99 ? 21.803 23.663 19.792 1.00 23.12 97 LEU B CA 1
ATOM 2383 C C . LEU B 1 99 ? 22.935 24.005 20.749 1.00 25.40 97 LEU B C 1
ATOM 2384 O O . LEU B 1 99 ? 23.362 23.165 21.554 1.00 24.78 97 LEU B O 1
ATOM 2389 N N . LYS B 1 100 ? 23.421 25.241 20.645 1.00 26.33 98 LYS B N 1
ATOM 2390 C CA . LYS B 1 100 ? 24.518 25.704 21.483 1.00 29.37 98 LYS B CA 1
ATOM 2391 C C . LYS B 1 100 ? 24.223 25.431 22.944 1.00 28.40 98 LYS B C 1
ATOM 2392 O O . LYS B 1 100 ? 25.050 24.862 23.658 1.00 29.65 98 LYS B O 1
ATOM 2398 N N . LYS B 1 101 ? 23.033 25.826 23.379 1.00 27.93 99 LYS B N 1
ATOM 2399 C CA . LYS B 1 101 ? 22.615 25.622 24.760 1.00 26.45 99 LYS B CA 1
ATOM 2400 C C . LYS B 1 101 ? 22.526 24.132 25.122 1.00 25.54 99 LYS B C 1
ATOM 2401 O O . LYS B 1 101 ? 23.055 23.713 26.151 1.00 25.85 99 LYS B O 1
ATOM 2407 N N . LEU B 1 102 ? 21.864 23.337 24.281 1.00 24.32 100 LEU B N 1
ATOM 2408 C CA . LEU B 1 102 ? 21.716 21.892 24.518 1.00 23.54 100 LEU B CA 1
ATOM 2409 C C . LEU B 1 102 ? 23.076 21.206 24.600 1.00 22.70 100 LEU B C 1
ATOM 2410 O O . LEU B 1 102 ? 23.284 20.258 25.360 1.00 19.66 100 LEU B O 1
ATOM 2415 N N . ARG B 1 103 ? 23.994 21.682 23.775 1.00 24.34 101 ARG B N 1
ATOM 2416 C CA . ARG B 1 103 ? 25.346 21.146 23.732 1.00 26.33 101 ARG B CA 1
ATOM 2417 C C . ARG B 1 103 ? 26.038 21.486 25.053 1.00 26.99 101 ARG B C 1
ATOM 2418 O O . ARG B 1 103 ? 26.572 20.606 25.742 1.00 25.23 101 ARG B O 1
ATOM 2426 N N . GLY B 1 104 ? 25.999 22.777 25.389 1.00 27.09 102 GLY B N 1
ATOM 2427 C CA . GLY B 1 104 ? 26.605 23.283 26.605 1.00 27.89 102 GLY B CA 1
ATOM 2428 C C . GLY B 1 104 ? 26.441 22.404 27.827 1.00 28.94 102 GLY B C 1
ATOM 2429 O O . GLY B 1 104 ? 27.334 22.356 28.668 1.00 30.19 102 GLY B O 1
ATOM 2430 N N . GLN B 1 105 ? 25.311 21.714 27.947 1.00 28.89 103 GLN B N 1
ATOM 2431 C CA . GLN B 1 105 ? 25.111 20.844 29.099 1.00 28.67 103 GLN B CA 1
ATOM 2432 C C . GLN B 1 105 ? 24.981 19.370 28.750 1.00 27.45 103 GLN B C 1
ATOM 2433 O O . GLN B 1 105 ? 24.305 18.614 29.444 1.00 24.38 103 GLN B O 1
ATOM 2439 N N . GLN B 1 106 ? 25.642 18.978 27.665 1.00 28.02 104 GLN B N 1
ATOM 2440 C CA . GLN B 1 106 ? 25.675 17.595 27.192 1.00 28.77 104 GLN B CA 1
ATOM 2441 C C . GLN B 1 106 ? 24.326 16.885 27.019 1.00 26.77 104 GLN B C 1
ATOM 2442 O O . GLN B 1 106 ? 24.169 15.724 27.417 1.00 27.32 104 GLN B O 1
ATOM 2448 N N . LEU B 1 107 ? 23.352 17.567 26.424 1.00 23.72 105 LEU B N 1
ATOM 2449 C CA . LEU B 1 107 ? 22.049 16.945 26.198 1.00 22.57 105 LEU B CA 1
ATOM 2450 C C . LEU B 1 107 ? 22.035 16.250 24.833 1.00 21.68 105 LEU B C 1
ATOM 2451 O O . LEU B 1 107 ? 21.222 15.351 24.579 1.00 19.16 105 LEU B O 1
ATOM 2456 N N . ILE B 1 108 ? 22.952 16.699 23.976 1.00 21.30 106 ILE B N 1
ATOM 2457 C CA . ILE B 1 108 ? 23.199 16.155 22.641 1.00 20.29 106 ILE B CA 1
ATOM 2458 C C . ILE B 1 108 ? 24.719 16.088 22.542 1.00 20.72 106 ILE B C 1
ATOM 2459 O O . ILE B 1 108 ? 25.417 17.071 22.781 1.00 21.53 106 ILE B O 1
ATOM 2464 N N . ASP B 1 109 ? 25.219 14.915 22.196 1.00 20.46 107 ASP B N 1
ATOM 2465 C CA . ASP B 1 109 ? 26.644 14.678 22.084 1.00 19.82 107 ASP B CA 1
ATOM 2466 C C . ASP B 1 109 ? 26.777 13.717 20.921 1.00 18.56 107 ASP B C 1
ATOM 2467 O O . ASP B 1 109 ? 26.687 12.506 21.113 1.00 19.08 107 ASP B O 1
ATOM 2472 N N . ASP B 1 110 ? 26.976 14.254 19.720 1.00 16.14 108 ASP B N 1
ATOM 2473 C CA . ASP B 1 110 ? 27.105 13.419 18.542 1.00 15.54 108 ASP B CA 1
ATOM 2474 C C . ASP B 1 110 ? 28.252 12.412 18.695 1.00 14.95 108 ASP B C 1
ATOM 2475 O O . ASP B 1 110 ? 28.128 11.269 18.274 1.00 13.09 108 ASP B O 1
ATOM 2480 N N . HIS B 1 111 ? 29.355 12.825 19.319 1.00 14.03 109 HIS B N 1
ATOM 2481 C CA . HIS B 1 111 ? 30.490 11.927 19.535 1.00 12.08 109 HIS B CA 1
ATOM 2482 C C . HIS B 1 111 ? 29.992 10.690 20.295 1.00 11.52 109 HIS B C 1
ATOM 2483 O O . HIS B 1 111 ? 30.292 9.551 19.930 1.00 11.18 109 HIS B O 1
ATOM 2490 N N . ALA B 1 112 ? 29.207 10.911 21.343 1.00 9.66 110 ALA B N 1
ATOM 2491 C CA . ALA B 1 112 ? 28.687 9.797 22.118 1.00 6.99 110 ALA B CA 1
ATOM 2492 C C . ALA B 1 112 ? 27.570 9.073 21.343 1.00 7.06 110 ALA B C 1
ATOM 2493 O O . ALA B 1 112 ? 27.412 7.855 21.469 1.00 3.39 110 ALA B O 1
ATOM 2495 N N . TYR B 1 113 ? 26.811 9.807 20.532 1.00 7.00 111 TYR B N 1
ATOM 2496 C CA . TYR B 1 113 ? 25.735 9.186 19.751 1.00 9.75 111 TYR B CA 1
ATOM 2497 C C . TYR B 1 113 ? 26.327 8.124 18.834 1.00 9.46 111 TYR B C 1
ATOM 2498 O O . TYR B 1 113 ? 25.909 6.960 18.845 1.00 8.21 111 TYR B O 1
ATOM 2507 N N . ALA B 1 114 ? 27.306 8.552 18.040 1.00 8.45 112 ALA B N 1
ATOM 2508 C CA . ALA B 1 114 ? 28.006 7.688 17.101 1.00 7.21 112 ALA B CA 1
ATOM 2509 C C . ALA B 1 114 ? 28.642 6.496 17.814 1.00 8.69 112 ALA B C 1
ATOM 2510 O O . ALA B 1 114 ? 28.551 5.365 17.337 1.00 9.90 112 ALA B O 1
ATOM 2512 N N . ALA B 1 115 ? 29.294 6.745 18.951 1.00 9.15 113 ALA B N 1
ATOM 2513 C CA . ALA B 1 115 ? 29.950 5.672 19.695 1.00 10.86 113 ALA B CA 1
ATOM 2514 C C . ALA B 1 115 ? 28.949 4.606 20.113 1.00 11.13 113 ALA B C 1
ATOM 2515 O O . ALA B 1 115 ? 29.252 3.416 20.119 1.00 11.80 113 ALA B O 1
ATOM 2517 N N . SER B 1 116 ? 27.756 5.055 20.463 1.00 10.98 114 SER B N 1
ATOM 2518 C CA . SER B 1 116 ? 26.689 4.177 20.904 1.00 13.86 114 SER B CA 1
ATOM 2519 C C . SER B 1 116 ? 26.019 3.447 19.745 1.00 14.72 114 SER B C 1
ATOM 2520 O O . SER B 1 116 ? 25.677 2.267 19.851 1.00 13.16 114 SER B O 1
ATOM 2523 N N . TYR B 1 117 ? 25.829 4.160 18.641 1.00 15.33 115 TYR B N 1
ATOM 2524 C CA . TYR B 1 117 ? 25.205 3.578 17.471 1.00 17.26 115 TYR B CA 1
ATOM 2525 C C . TYR B 1 117 ? 26.052 2.407 16.983 1.00 17.10 115 TYR B C 1
ATOM 2526 O O . TYR B 1 117 ? 25.539 1.343 16.647 1.00 18.75 115 TYR B O 1
ATOM 2535 N N . VAL B 1 118 ? 27.360 2.612 16.961 1.00 15.82 116 VAL B N 1
ATOM 2536 C CA . VAL B 1 118 ? 28.279 1.588 16.495 1.00 14.53 116 VAL B CA 1
ATOM 2537 C C . VAL B 1 118 ? 28.339 0.388 17.427 1.00 17.39 116 VAL B C 1
ATOM 2538 O O . VAL B 1 118 ? 28.413 -0.756 16.971 1.00 18.46 116 VAL B O 1
ATOM 2542 N N . ARG B 1 119 ? 28.319 0.642 18.730 1.00 17.81 117 ARG B N 1
ATOM 2543 C CA . ARG B 1 119 ? 28.360 -0.443 19.704 1.00 20.23 117 ARG B CA 1
ATOM 2544 C C . ARG B 1 119 ? 27.072 -1.265 19.563 1.00 20.44 117 ARG B C 1
ATOM 2545 O O . ARG B 1 119 ? 27.072 -2.477 19.748 1.00 21.20 117 ARG B O 1
ATOM 2553 N N . THR B 1 120 ? 25.985 -0.596 19.195 1.00 21.70 118 THR B N 1
ATOM 2554 C CA . THR B 1 120 ? 24.704 -1.250 19.015 1.00 21.15 118 THR B CA 1
ATOM 2555 C C . THR B 1 120 ? 24.666 -2.101 17.748 1.00 21.62 118 THR B C 1
ATOM 2556 O O . THR B 1 120 ? 24.207 -3.244 17.780 1.00 21.57 118 THR B O 1
ATOM 2560 N N . MET B 1 121 ? 25.132 -1.554 16.629 1.00 20.57 119 MET B N 1
ATOM 2561 C CA . MET B 1 121 ? 25.118 -2.325 15.391 1.00 19.89 119 MET B CA 1
ATOM 2562 C C . MET B 1 121 ? 26.003 -3.557 15.535 1.00 20.08 119 MET B C 1
ATOM 2563 O O . MET B 1 121 ? 25.658 -4.634 15.054 1.00 16.49 119 MET B O 1
ATOM 2568 N N . ILE B 1 122 ? 27.135 -3.400 16.216 1.00 22.54 120 ILE B N 1
ATOM 2569 C CA . ILE B 1 122 ? 28.060 -4.515 16.428 1.00 25.40 120 ILE B CA 1
ATOM 2570 C C . ILE B 1 122 ? 27.366 -5.697 17.099 1.00 28.28 120 ILE B C 1
ATOM 2571 O O . ILE B 1 122 ? 27.616 -6.852 16.758 1.00 27.96 120 ILE B O 1
ATOM 2576 N N . ASN B 1 123 ? 26.489 -5.399 18.052 1.00 30.58 121 ASN B N 1
ATOM 2577 C CA . ASN B 1 123 ? 25.788 -6.439 18.788 1.00 33.23 121 ASN B CA 1
ATOM 2578 C C . ASN B 1 123 ? 24.487 -6.941 18.173 1.00 33.72 121 ASN B C 1
ATOM 2579 O O . ASN B 1 123 ? 24.095 -8.083 18.409 1.00 33.67 121 ASN B O 1
ATOM 2584 N N . THR B 1 124 ? 23.825 -6.105 17.380 1.00 33.77 122 THR B N 1
ATOM 2585 C CA . THR B 1 124 ? 22.531 -6.488 16.823 1.00 34.54 122 THR B CA 1
ATOM 2586 C C . THR B 1 124 ? 22.398 -6.659 15.315 1.00 34.52 122 THR B C 1
ATOM 2587 O O . THR B 1 124 ? 21.518 -7.379 14.847 1.00 34.37 122 THR B O 1
ATOM 2591 N N . ASP B 1 125 ? 23.254 -6.004 14.548 1.00 33.97 123 ASP B N 1
ATOM 2592 C CA . ASP B 1 125 ? 23.142 -6.100 13.107 1.00 33.52 123 ASP B CA 1
ATOM 2593 C C . ASP B 1 125 ? 24.307 -6.782 12.412 1.00 31.99 123 ASP B C 1
ATOM 2594 O O . ASP B 1 125 ? 25.291 -7.162 13.038 1.00 31.40 123 ASP B O 1
ATOM 2599 N N . LEU B 1 126 ? 24.166 -6.947 11.104 1.00 31.00 124 LEU B N 1
ATOM 2600 C CA . LEU B 1 126 ? 25.195 -7.569 10.284 1.00 30.75 124 LEU B CA 1
ATOM 2601 C C . LEU B 1 126 ? 25.623 -6.561 9.229 1.00 29.99 124 LEU B C 1
ATOM 2602 O O . LEU B 1 126 ? 25.964 -6.927 8.107 1.00 30.08 124 LEU B O 1
ATOM 2607 N N . LYS B 1 127 ? 25.577 -5.284 9.594 1.00 27.72 125 LYS B N 1
ATOM 2608 C CA . LYS B 1 127 ? 25.986 -4.224 8.693 1.00 25.07 125 LYS B CA 1
ATOM 2609 C C . LYS B 1 127 ? 27.466 -3.957 8.952 1.00 23.16 125 LYS B C 1
ATOM 2610 O O . LYS B 1 127 ? 27.952 -4.126 10.071 1.00 22.11 125 LYS B O 1
ATOM 2616 N N . GLY B 1 128 ? 28.188 -3.570 7.911 1.00 20.28 126 GLY B N 1
ATOM 2617 C CA . GLY B 1 128 ? 29.601 -3.306 8.076 1.00 18.80 126 GLY B CA 1
ATOM 2618 C C . GLY B 1 128 ? 29.890 -1.836 8.311 1.00 17.56 126 GLY B C 1
ATOM 2619 O O . GLY B 1 128 ? 28.978 -1.010 8.316 1.00 16.24 126 GLY B O 1
ATOM 2620 N N . PRO B 1 129 ? 31.164 -1.483 8.511 1.00 17.48 127 PRO B N 1
ATOM 2621 C CA . PRO B 1 129 ? 31.571 -0.096 8.745 1.00 19.10 127 PRO B CA 1
ATOM 2622 C C . PRO B 1 129 ? 31.034 0.856 7.677 1.00 19.67 127 PRO B C 1
ATOM 2623 O O . PRO B 1 129 ? 30.580 1.956 7.999 1.00 20.04 127 PRO B O 1
ATOM 2627 N N . GLY B 1 130 ? 31.070 0.416 6.416 1.00 19.30 128 GLY B N 1
ATOM 2628 C CA . GLY B 1 130 ? 30.602 1.237 5.306 1.00 18.49 128 GLY B CA 1
ATOM 2629 C C . GLY B 1 130 ? 29.158 1.702 5.385 1.00 19.06 128 GLY B C 1
ATOM 2630 O O . GLY B 1 130 ? 28.847 2.856 5.078 1.00 19.21 128 GLY B O 1
ATOM 2631 N N . ILE B 1 131 ? 28.270 0.795 5.772 1.00 18.80 129 ILE B N 1
ATOM 2632 C CA . ILE B 1 131 ? 26.858 1.116 5.911 1.00 19.68 129 ILE B CA 1
ATOM 2633 C C . ILE B 1 131 ? 26.662 1.945 7.188 1.00 19.49 129 ILE B C 1
ATOM 2634 O O . ILE B 1 131 ? 25.750 2.771 7.265 1.00 19.29 129 ILE B O 1
ATOM 2639 N N . ILE B 1 132 ? 27.515 1.715 8.188 1.00 19.46 130 ILE B N 1
ATOM 2640 C CA . ILE B 1 132 ? 27.440 2.467 9.444 1.00 18.50 130 ILE B CA 1
ATOM 2641 C C . ILE B 1 132 ? 27.757 3.933 9.130 1.00 18.19 130 ILE B C 1
ATOM 2642 O O . ILE B 1 132 ? 27.021 4.847 9.528 1.00 16.50 130 ILE B O 1
ATOM 2647 N N . ARG B 1 133 ? 28.861 4.151 8.419 1.00 17.63 131 ARG B N 1
ATOM 2648 C CA . ARG B 1 133 ? 29.267 5.507 8.050 1.00 20.15 131 ARG B CA 1
ATOM 2649 C C . ARG B 1 133 ? 28.189 6.253 7.282 1.00 18.83 131 ARG B C 1
ATOM 2650 O O . ARG B 1 133 ? 27.828 7.374 7.630 1.00 18.38 131 ARG B O 1
ATOM 2658 N N . GLN B 1 134 ? 27.706 5.629 6.216 1.00 19.12 132 GLN B N 1
ATOM 2659 C CA . GLN B 1 134 ? 26.690 6.231 5.362 1.00 20.63 132 GLN B CA 1
ATOM 2660 C C . GLN B 1 134 ? 25.519 6.704 6.197 1.00 19.48 132 GLN B C 1
ATOM 2661 O O . GLN B 1 134 ? 25.052 7.837 6.057 1.00 17.93 132 GLN B O 1
ATOM 2667 N N . HIS B 1 135 ? 25.046 5.838 7.081 1.00 18.64 133 HIS B N 1
ATOM 2668 C CA . HIS B 1 135 ? 23.928 6.206 7.921 1.00 18.44 133 HIS B CA 1
ATOM 2669 C C . HIS B 1 135 ? 24.291 7.390 8.827 1.00 17.22 133 HIS B C 1
ATOM 2670 O O . HIS B 1 135 ? 23.583 8.407 8.845 1.00 17.17 133 HIS B O 1
ATOM 2677 N N . LEU B 1 136 ? 25.394 7.273 9.564 1.00 14.71 134 LEU B N 1
ATOM 2678 C CA . LEU B 1 136 ? 25.808 8.354 10.452 1.00 14.35 134 LEU B CA 1
ATOM 2679 C C . LEU B 1 136 ? 25.964 9.670 9.697 1.00 15.77 134 LEU B C 1
ATOM 2680 O O . LEU B 1 136 ? 25.571 10.720 10.197 1.00 15.35 134 LEU B O 1
ATOM 2685 N N . ARG B 1 137 ? 26.530 9.620 8.495 1.00 17.74 135 ARG B N 1
ATOM 2686 C CA . ARG B 1 137 ? 26.693 10.831 7.693 1.00 20.82 135 ARG B CA 1
ATOM 2687 C C . ARG B 1 137 ? 25.337 11.461 7.377 1.00 22.04 135 ARG B C 1
ATOM 2688 O O . ARG B 1 137 ? 25.184 12.687 7.394 1.00 21.41 135 ARG B O 1
ATOM 2696 N N . GLN B 1 138 ? 24.357 10.609 7.101 1.00 22.43 136 GLN B N 1
ATOM 2697 C CA . GLN B 1 138 ? 23.010 11.055 6.788 1.00 23.55 136 GLN B CA 1
ATOM 2698 C C . GLN B 1 138 ? 22.361 11.724 7.990 1.00 23.72 136 GLN B C 1
ATOM 2699 O O . GLN B 1 138 ? 21.350 12.411 7.849 1.00 21.73 136 GLN B O 1
ATOM 2705 N N . LYS B 1 139 ? 22.949 11.513 9.167 1.00 23.37 137 LYS B N 1
ATOM 2706 C CA . LYS B 1 139 ? 22.446 12.103 10.404 1.00 23.16 137 LYS B CA 1
ATOM 2707 C C . LYS B 1 139 ? 23.188 13.389 10.749 1.00 20.86 137 LYS B C 1
ATOM 2708 O O . LYS B 1 139 ? 22.990 13.967 11.814 1.00 23.53 137 LYS B O 1
ATOM 2714 N N . GLY B 1 140 ? 24.052 13.825 9.842 1.00 19.69 138 GLY B N 1
ATOM 2715 C CA . GLY B 1 140 ? 24.797 15.054 10.044 1.00 16.78 138 GLY B CA 1
ATOM 2716 C C . GLY B 1 140 ? 25.995 14.962 10.966 1.00 14.13 138 GLY B C 1
ATOM 2717 O O . GLY B 1 140 ? 26.544 15.989 11.375 1.00 14.21 138 GLY B O 1
ATOM 2718 N N . ILE B 1 141 ? 26.420 13.748 11.295 1.00 12.47 139 ILE B N 1
ATOM 2719 C CA . ILE B 1 141 ? 27.565 13.597 12.189 1.00 13.54 139 ILE B CA 1
ATOM 2720 C C . ILE B 1 141 ? 28.885 13.748 11.449 1.00 12.26 139 ILE B C 1
ATOM 2721 O O . ILE B 1 141 ? 29.047 13.223 10.351 1.00 12.24 139 ILE B O 1
ATOM 2726 N N . GLY B 1 142 ? 29.810 14.471 12.077 1.00 12.43 140 GLY B N 1
ATOM 2727 C CA . GLY B 1 142 ? 31.126 14.724 11.517 1.00 13.62 140 GLY B CA 1
ATOM 2728 C C . GLY B 1 142 ? 31.954 13.468 11.400 1.00 14.73 140 GLY B C 1
ATOM 2729 O O . GLY B 1 142 ? 31.619 12.447 11.993 1.00 16.33 140 GLY B O 1
ATOM 2730 N N . GLU B 1 143 ? 33.044 13.535 10.646 1.00 16.23 141 GLU B N 1
ATOM 2731 C CA . GLU B 1 143 ? 33.882 12.358 10.446 1.00 18.63 141 GLU B CA 1
ATOM 2732 C C . GLU B 1 143 ? 34.753 11.979 11.651 1.00 17.82 141 GLU B C 1
ATOM 2733 O O . GLU B 1 143 ? 34.994 10.791 11.893 1.00 18.86 141 GLU B O 1
ATOM 2739 N N . SER B 1 144 ? 35.225 12.967 12.409 1.00 15.07 142 SER B N 1
ATOM 2740 C CA . SER B 1 144 ? 36.062 12.664 13.572 1.00 15.07 142 SER B CA 1
ATOM 2741 C C . SER B 1 144 ? 35.261 11.869 14.610 1.00 13.24 142 SER B C 1
ATOM 2742 O O . SER B 1 144 ? 35.810 11.001 15.294 1.00 12.83 142 SER B O 1
ATOM 2745 N N . ASP B 1 145 ? 33.967 12.157 14.721 1.00 11.62 143 ASP B N 1
ATOM 2746 C CA . ASP B 1 145 ? 33.114 11.438 15.670 1.00 12.11 143 ASP B CA 1
ATOM 2747 C C . ASP B 1 145 ? 32.850 10.043 15.128 1.00 11.83 143 ASP B C 1
ATOM 2748 O O . ASP B 1 145 ? 32.744 9.081 15.878 1.00 11.58 143 ASP B O 1
ATOM 2753 N N . ILE B 1 146 ? 32.729 9.941 13.808 1.00 11.95 144 ILE B N 1
ATOM 2754 C CA . ILE B 1 146 ? 32.471 8.657 13.189 1.00 9.71 144 ILE B CA 1
ATOM 2755 C C . ILE B 1 146 ? 33.694 7.765 13.339 1.00 9.31 144 ILE B C 1
ATOM 2756 O O . ILE B 1 146 ? 33.559 6.614 13.744 1.00 8.70 144 ILE B O 1
ATOM 2761 N N . ASP B 1 147 ? 34.882 8.297 13.047 1.00 9.84 145 ASP B N 1
ATOM 2762 C CA . ASP B 1 147 ? 36.125 7.519 13.190 1.00 11.36 145 ASP B CA 1
ATOM 2763 C C . ASP B 1 147 ? 36.385 7.027 14.634 1.00 12.29 145 ASP B C 1
ATOM 2764 O O . ASP B 1 147 ? 36.796 5.883 14.833 1.00 12.78 145 ASP B O 1
ATOM 2769 N N . ASP B 1 148 ? 36.182 7.886 15.634 1.00 10.90 146 ASP B N 1
ATOM 2770 C CA . ASP B 1 148 ? 36.409 7.466 17.021 1.00 13.07 146 ASP B CA 1
ATOM 2771 C C . ASP B 1 148 ? 35.463 6.331 17.398 1.00 13.29 146 ASP B C 1
ATOM 2772 O O . ASP B 1 148 ? 35.861 5.366 18.059 1.00 12.79 146 ASP B O 1
ATOM 2777 N N . ALA B 1 149 ? 34.210 6.452 16.969 1.00 13.27 147 ALA B N 1
ATOM 2778 C CA . ALA B 1 149 ? 33.191 5.448 17.255 1.00 13.36 147 ALA B CA 1
ATOM 2779 C C . ALA B 1 149 ? 33.524 4.108 16.612 1.00 13.91 147 ALA B C 1
ATOM 2780 O O . ALA B 1 149 ? 33.269 3.048 17.183 1.00 13.64 147 ALA B O 1
ATOM 2782 N N . LEU B 1 150 ? 34.084 4.167 15.410 1.00 13.60 148 LEU B N 1
ATOM 2783 C CA . LEU B 1 150 ? 34.456 2.971 14.677 1.00 14.78 148 LEU B CA 1
ATOM 2784 C C . LEU B 1 150 ? 35.701 2.281 15.234 1.00 14.79 148 LEU B C 1
ATOM 2785 O O . LEU B 1 150 ? 35.972 1.132 14.911 1.00 13.97 148 LEU B O 1
ATOM 2790 N N . THR B 1 151 ? 36.459 2.983 16.070 1.00 17.05 149 THR B N 1
ATOM 2791 C CA . THR B 1 151 ? 37.673 2.420 16.654 1.00 18.92 149 THR B CA 1
ATOM 2792 C C . THR B 1 151 ? 37.414 1.063 17.297 1.00 20.05 149 THR B C 1
ATOM 2793 O O . THR B 1 151 ? 38.232 0.153 17.197 1.00 22.58 149 THR B O 1
ATOM 2797 N N . GLN B 1 152 ? 36.264 0.932 17.941 1.00 19.90 150 GLN B N 1
ATOM 2798 C CA . GLN B 1 152 ? 35.866 -0.301 18.612 1.00 21.24 150 GLN B CA 1
ATOM 2799 C C . GLN B 1 152 ? 35.488 -1.418 17.648 1.00 22.04 150 GLN B C 1
ATOM 2800 O O . GLN B 1 152 ? 35.518 -2.602 18.013 1.00 23.64 150 GLN B O 1
ATOM 2806 N N . PHE B 1 153 ? 35.092 -1.044 16.435 1.00 20.89 151 PHE B N 1
ATOM 2807 C CA . PHE B 1 153 ? 34.701 -2.041 15.452 1.00 20.47 151 PHE B CA 1
ATOM 2808 C C . PHE B 1 153 ? 35.975 -2.584 14.832 1.00 21.71 151 PHE B C 1
ATOM 2809 O O . PHE B 1 153 ? 36.308 -2.295 13.686 1.00 21.00 151 PHE B O 1
ATOM 2817 N N . THR B 1 154 ? 36.685 -3.363 15.640 1.00 22.63 152 THR B N 1
ATOM 2818 C CA . THR B 1 154 ? 37.939 -4.002 15.274 1.00 24.78 152 THR B CA 1
ATOM 2819 C C . THR B 1 154 ? 37.768 -5.047 14.166 1.00 27.53 152 THR B C 1
ATOM 2820 O O . THR B 1 154 ? 36.702 -5.666 14.028 1.00 26.83 152 THR B O 1
ATOM 2824 N N . PRO B 1 155 ? 38.817 -5.248 13.350 1.00 29.11 153 PRO B N 1
ATOM 2825 C CA . PRO B 1 155 ? 38.736 -6.238 12.272 1.00 29.37 153 PRO B CA 1
ATOM 2826 C C . PRO B 1 155 ? 38.282 -7.606 12.806 1.00 29.82 153 PRO B C 1
ATOM 2827 O O . PRO B 1 155 ? 37.575 -8.348 12.117 1.00 28.05 153 PRO B O 1
ATOM 2831 N N . GLU B 1 156 ? 38.683 -7.941 14.031 1.00 29.85 154 GLU B N 1
ATOM 2832 C CA . GLU B 1 156 ? 38.266 -9.216 14.612 1.00 31.75 154 GLU B CA 1
ATOM 2833 C C . GLU B 1 156 ? 36.749 -9.194 14.724 1.00 30.50 154 GLU B C 1
ATOM 2834 O O . GLU B 1 156 ? 36.071 -10.180 14.428 1.00 31.44 154 GLU B O 1
ATOM 2840 N N . VAL B 1 157 ? 36.226 -8.060 15.173 1.00 29.28 155 VAL B N 1
ATOM 2841 C CA . VAL B 1 157 ? 34.791 -7.890 15.324 1.00 28.08 155 VAL B CA 1
ATOM 2842 C C . VAL B 1 157 ? 34.122 -7.913 13.949 1.00 26.69 155 VAL B C 1
ATOM 2843 O O . VAL B 1 157 ? 33.077 -8.528 13.776 1.00 26.47 155 VAL B O 1
ATOM 2847 N N . GLN B 1 158 ? 34.727 -7.242 12.973 1.00 26.19 156 GLN B N 1
ATOM 2848 C CA . GLN B 1 158 ? 34.184 -7.225 11.616 1.00 25.83 156 GLN B CA 1
ATOM 2849 C C . GLN B 1 158 ? 34.104 -8.650 11.056 1.00 25.40 156 GLN B C 1
ATOM 2850 O O . GLN B 1 158 ? 33.076 -9.053 10.513 1.00 24.46 156 GLN B O 1
ATOM 2856 N N . ALA B 1 159 ? 35.189 -9.408 11.203 1.00 25.05 157 ALA B N 1
ATOM 2857 C CA . ALA B 1 159 ? 35.242 -10.781 10.710 1.00 27.04 157 ALA B CA 1
ATOM 2858 C C . ALA B 1 159 ? 34.187 -11.645 11.392 1.00 29.59 157 ALA B C 1
ATOM 2859 O O . ALA B 1 159 ? 33.683 -12.610 10.812 1.00 30.31 157 ALA B O 1
ATOM 2861 N N . GLU B 1 160 ? 33.857 -11.298 12.629 1.00 30.70 158 GLU B N 1
ATOM 2862 C CA . GLU B 1 160 ? 32.843 -12.027 13.372 1.00 32.47 158 GLU B CA 1
ATOM 2863 C C . GLU B 1 160 ? 31.486 -11.867 12.680 1.00 31.27 158 GLU B C 1
ATOM 2864 O O . GLU B 1 160 ? 30.880 -12.852 12.261 1.00 31.42 158 GLU B O 1
ATOM 2870 N N . LEU B 1 161 ? 31.024 -10.622 12.550 1.00 29.16 159 LEU B N 1
ATOM 2871 C CA . LEU B 1 161 ? 29.725 -10.335 11.937 1.00 26.07 159 LEU B CA 1
ATOM 2872 C C . LEU B 1 161 ? 29.655 -10.701 10.455 1.00 23.94 159 LEU B C 1
ATOM 2873 O O . LEU B 1 161 ? 28.610 -11.139 9.966 1.00 21.67 159 LEU B O 1
ATOM 2878 N N . ALA B 1 162 ? 30.758 -10.499 9.742 1.00 23.84 160 ALA B N 1
ATOM 2879 C CA . ALA B 1 162 ? 30.816 -10.811 8.320 1.00 23.92 160 ALA B CA 1
ATOM 2880 C C . ALA B 1 162 ? 30.732 -12.311 8.123 1.00 24.69 160 ALA B C 1
ATOM 2881 O O . ALA B 1 162 ? 30.217 -12.784 7.114 1.00 25.31 160 ALA B O 1
ATOM 2883 N N . LYS B 1 163 ? 31.227 -13.057 9.102 1.00 26.85 161 LYS B N 1
ATOM 2884 C CA . LYS B 1 163 ? 31.196 -14.509 9.029 1.00 29.30 161 LYS B CA 1
ATOM 2885 C C . LYS B 1 163 ? 29.751 -14.984 9.091 1.00 29.56 161 LYS B C 1
ATOM 2886 O O . LYS B 1 163 ? 29.359 -15.902 8.370 1.00 29.85 161 LYS B O 1
ATOM 2892 N N . LYS B 1 164 ? 28.957 -14.345 9.945 1.00 29.42 162 LYS B N 1
ATOM 2893 C CA . LYS B 1 164 ? 27.551 -14.703 10.092 1.00 30.12 162 LYS B CA 1
ATOM 2894 C C . LYS B 1 164 ? 26.708 -14.239 8.905 1.00 29.68 162 LYS B C 1
ATOM 2895 O O . LYS B 1 164 ? 25.662 -14.818 8.608 1.00 28.55 162 LYS B O 1
ATOM 2901 N N . LEU B 1 165 ? 27.151 -13.184 8.234 1.00 28.87 163 LEU B N 1
ATOM 2902 C CA . LEU B 1 165 ? 26.415 -12.691 7.081 1.00 28.83 163 LEU B CA 1
ATOM 2903 C C . LEU B 1 165 ? 26.602 -13.647 5.899 1.00 26.89 163 LEU B C 1
ATOM 2904 O O . LEU B 1 165 ? 25.678 -13.883 5.125 1.00 24.81 163 LEU B O 1
ATOM 2909 N N . ALA B 1 166 ? 27.805 -14.197 5.775 1.00 26.96 164 ALA B N 1
ATOM 2910 C CA . ALA B 1 166 ? 28.120 -15.112 4.685 1.00 28.16 164 ALA B CA 1
ATOM 2911 C C . ALA B 1 166 ? 27.351 -16.425 4.808 1.00 29.12 164 ALA B C 1
ATOM 2912 O O . ALA B 1 166 ? 26.794 -16.923 3.828 1.00 29.60 164 ALA B O 1
ATOM 2914 N N . LEU B 1 167 ? 27.309 -16.982 6.011 1.00 29.44 165 LEU B N 1
ATOM 2915 C CA . LEU B 1 167 ? 26.586 -18.225 6.227 1.00 30.60 165 LEU B CA 1
ATOM 2916 C C . LEU B 1 167 ? 25.134 -18.046 5.818 1.00 31.12 165 LEU B C 1
ATOM 2917 O O . LEU B 1 167 ? 24.561 -18.874 5.111 1.00 32.02 165 LEU B O 1
ATOM 2922 N N . LYS B 1 168 ? 24.540 -16.948 6.261 1.00 32.07 166 LYS B N 1
ATOM 2923 C CA . LYS B 1 168 ? 23.150 -16.670 5.951 1.00 31.42 166 LYS B CA 1
ATOM 2924 C C . LYS B 1 168 ? 22.897 -16.560 4.445 1.00 31.56 166 LYS B C 1
ATOM 2925 O O . LYS B 1 168 ? 21.961 -17.167 3.922 1.00 31.97 166 LYS B O 1
ATOM 2931 N N . LEU B 1 169 ? 23.738 -15.799 3.749 1.00 29.95 167 LEU B N 1
ATOM 2932 C CA . LEU B 1 169 ? 23.584 -15.607 2.308 1.00 29.36 167 LEU B CA 1
ATOM 2933 C C . LEU B 1 169 ? 23.741 -16.892 1.495 1.00 27.83 167 LEU B C 1
ATOM 2934 O O . LEU B 1 169 ? 23.108 -17.047 0.459 1.00 25.96 167 LEU B O 1
ATOM 2939 N N . PHE B 1 170 ? 24.588 -17.806 1.958 1.00 28.76 168 PHE B N 1
ATOM 2940 C CA . PHE B 1 170 ? 24.783 -19.068 1.255 1.00 30.59 168 PHE B CA 1
ATOM 2941 C C . PHE B 1 170 ? 23.506 -19.893 1.299 1.00 32.73 168 PHE B C 1
ATOM 2942 O O . PHE B 1 170 ? 23.255 -20.714 0.418 1.00 32.89 168 PHE B O 1
ATOM 2950 N N . ARG B 1 171 ? 22.701 -19.666 2.332 1.00 34.57 169 ARG B N 1
ATOM 2951 C CA . ARG B 1 171 ? 21.437 -20.366 2.488 1.00 36.86 169 ARG B CA 1
ATOM 2952 C C . ARG B 1 171 ? 20.385 -19.814 1.523 1.00 36.25 169 ARG B C 1
ATOM 2953 O O . ARG B 1 171 ? 19.713 -20.571 0.824 1.00 34.84 169 ARG B O 1
ATOM 2961 N N . ARG B 1 172 ? 20.254 -18.493 1.474 1.00 35.59 170 ARG B N 1
ATOM 2962 C CA . ARG B 1 172 ? 19.260 -17.875 0.607 1.00 35.82 170 ARG B CA 1
ATOM 2963 C C . ARG B 1 172 ? 19.459 -18.241 -0.863 1.00 35.09 170 ARG B C 1
ATOM 2964 O O . ARG B 1 172 ? 18.506 -18.600 -1.559 1.00 34.45 170 ARG B O 1
ATOM 2972 N N . TYR B 1 173 ? 20.702 -18.162 -1.328 1.00 32.72 171 TYR B N 1
ATOM 2973 C CA . TYR B 1 173 ? 21.008 -18.449 -2.723 1.00 29.91 171 TYR B CA 1
ATOM 2974 C C . TYR B 1 173 ? 21.544 -19.854 -2.976 1.00 28.69 171 TYR B C 1
ATOM 2975 O O . TYR B 1 173 ? 22.280 -20.069 -3.937 1.00 27.06 171 TYR B O 1
ATOM 2984 N N . ARG B 1 174 ? 21.165 -20.807 -2.131 1.00 28.01 172 ARG B N 1
ATOM 2985 C CA . ARG B 1 174 ? 21.642 -22.182 -2.270 1.00 30.16 172 ARG B CA 1
ATOM 2986 C C . ARG B 1 174 ? 21.121 -22.918 -3.505 1.00 29.51 172 ARG B C 1
ATOM 2987 O O . ARG B 1 174 ? 21.627 -23.988 -3.837 1.00 28.37 172 ARG B O 1
ATOM 2995 N N . ASN B 1 175 ? 20.120 -22.348 -4.176 1.00 29.17 173 ASN B N 1
ATOM 2996 C CA . ASN B 1 175 ? 19.529 -22.965 -5.370 1.00 29.79 173 ASN B CA 1
ATOM 2997 C C . ASN B 1 175 ? 20.304 -22.639 -6.643 1.00 30.56 173 ASN B C 1
ATOM 2998 O O . ASN B 1 175 ? 20.080 -23.251 -7.687 1.00 30.34 173 ASN B O 1
ATOM 3003 N N . GLN B 1 176 ? 21.198 -21.662 -6.560 1.00 30.99 174 GLN B N 1
ATOM 3004 C CA . GLN B 1 176 ? 21.984 -21.259 -7.715 1.00 31.46 174 GLN B CA 1
ATOM 3005 C C . GLN B 1 176 ? 23.300 -22.020 -7.747 1.00 29.70 174 GLN B C 1
ATOM 3006 O O . GLN B 1 176 ? 23.782 -22.473 -6.710 1.00 29.05 174 GLN B O 1
ATOM 3012 N N . PRO B 1 177 ? 23.896 -22.176 -8.946 1.00 29.03 175 PRO B N 1
ATOM 3013 C 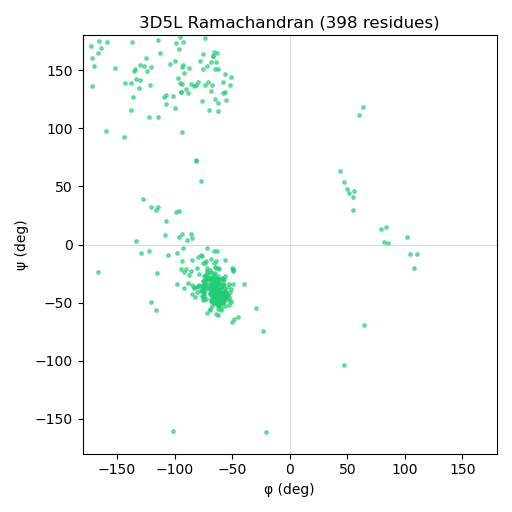CA . PRO B 1 177 ? 25.167 -22.888 -9.090 1.00 26.93 175 PRO B CA 1
ATOM 3014 C C . PRO B 1 177 ? 26.245 -22.222 -8.234 1.00 27.63 175 PRO B C 1
ATOM 3015 O O . PRO B 1 177 ? 26.321 -20.994 -8.158 1.00 26.99 175 PRO B O 1
ATOM 3019 N N . GLU B 1 178 ? 27.072 -23.046 -7.603 1.00 29.06 176 GLU B N 1
ATOM 3020 C CA . GLU B 1 178 ? 28.145 -22.597 -6.710 1.00 31.66 176 GLU B CA 1
ATOM 3021 C C . GLU B 1 178 ? 28.802 -21.232 -6.963 1.00 31.81 176 GLU B C 1
ATOM 3022 O O . GLU B 1 178 ? 28.858 -20.397 -6.060 1.00 32.17 176 GLU B O 1
ATOM 3028 N N . ARG B 1 179 ? 29.309 -21.003 -8.170 1.00 30.17 177 ARG B N 1
ATOM 3029 C CA . ARG B 1 179 ? 29.973 -19.740 -8.470 1.00 28.64 177 ARG B CA 1
ATOM 3030 C C . ARG B 1 179 ? 29.065 -18.520 -8.370 1.00 28.48 177 ARG B C 1
ATOM 3031 O O . ARG B 1 179 ? 29.425 -17.523 -7.735 1.00 27.12 177 ARG B O 1
ATOM 3039 N N . ARG B 1 180 ? 27.904 -18.587 -9.018 1.00 27.30 178 ARG B N 1
ATOM 3040 C CA . ARG B 1 180 ? 26.956 -17.482 -8.979 1.00 27.82 178 ARG B CA 1
ATOM 3041 C C . ARG B 1 180 ? 26.547 -17.326 -7.518 1.00 26.56 178 ARG B C 1
ATOM 3042 O O . ARG B 1 180 ? 26.315 -16.223 -7.039 1.00 25.09 178 ARG B O 1
ATOM 3050 N N . ARG B 1 181 ? 26.485 -18.454 -6.821 1.00 27.12 179 ARG B N 1
ATOM 3051 C CA . ARG B 1 181 ? 26.121 -18.501 -5.411 1.00 28.15 179 ARG B CA 1
ATOM 3052 C C . ARG B 1 181 ? 27.094 -17.671 -4.564 1.00 29.09 179 ARG B C 1
ATOM 3053 O O . ARG B 1 181 ? 26.682 -16.752 -3.848 1.00 27.87 179 ARG B O 1
ATOM 3061 N N . GLU B 1 182 ? 28.383 -17.990 -4.661 1.00 29.26 180 GLU B N 1
ATOM 3062 C CA . GLU B 1 182 ? 29.408 -17.285 -3.898 1.00 30.88 180 GLU B CA 1
ATOM 3063 C C . GLU B 1 182 ? 29.532 -15.838 -4.326 1.00 30.25 180 GLU B C 1
ATOM 3064 O O . GLU B 1 182 ? 29.834 -14.974 -3.511 1.00 30.23 180 GLU B O 1
ATOM 3070 N N . GLN B 1 183 ? 29.311 -15.575 -5.608 1.00 30.66 181 GLN B N 1
ATOM 3071 C CA . GLN B 1 183 ? 29.384 -14.212 -6.115 1.00 32.08 181 GLN B CA 1
ATOM 3072 C C . GLN B 1 183 ? 28.281 -13.365 -5.505 1.00 31.52 181 GLN B C 1
ATOM 3073 O O . GLN B 1 183 ? 28.482 -12.192 -5.212 1.00 31.68 181 GLN B O 1
ATOM 3079 N N . LYS B 1 184 ? 27.111 -13.966 -5.328 1.00 30.63 182 LYS B N 1
ATOM 3080 C CA . LYS B 1 184 ? 25.972 -13.269 -4.749 1.00 31.51 182 LYS B CA 1
ATOM 3081 C C . LYS B 1 184 ? 26.282 -13.013 -3.260 1.00 30.72 182 LYS B C 1
ATOM 3082 O O . LYS B 1 184 ? 25.813 -12.039 -2.672 1.00 30.31 182 LYS B O 1
ATOM 3088 N N . VAL B 1 185 ? 27.088 -13.889 -2.664 1.00 29.25 183 VAL B N 1
ATOM 3089 C CA . VAL B 1 185 ? 27.468 -13.750 -1.262 1.00 29.05 183 VAL B CA 1
ATOM 3090 C C . VAL B 1 185 ? 28.497 -12.632 -1.111 1.00 30.03 183 VAL B C 1
ATOM 3091 O O . VAL B 1 185 ? 28.370 -11.772 -0.236 1.00 28.65 183 VAL B O 1
ATOM 3095 N N . GLN B 1 186 ? 29.507 -12.634 -1.974 1.00 30.30 184 GLN B N 1
ATOM 3096 C CA . GLN B 1 186 ? 30.520 -11.592 -1.931 1.00 32.50 184 GLN B CA 1
ATOM 3097 C C . GLN B 1 186 ? 29.881 -10.225 -2.099 1.00 33.34 184 GLN B C 1
ATOM 3098 O O . GLN B 1 186 ? 30.164 -9.311 -1.331 1.00 33.17 184 GLN B O 1
ATOM 3104 N N . GLN B 1 187 ? 29.021 -10.094 -3.108 1.00 34.57 185 GLN B N 1
ATOM 3105 C CA . GLN B 1 187 ? 28.345 -8.831 -3.378 1.00 35.97 185 GLN B CA 1
ATOM 3106 C C . GLN B 1 187 ? 27.465 -8.415 -2.201 1.00 34.02 185 GLN B C 1
ATOM 3107 O O . GLN B 1 187 ? 27.293 -7.229 -1.933 1.00 33.99 185 GLN B O 1
ATOM 3113 N N . GLY B 1 188 ? 26.899 -9.398 -1.511 1.00 32.39 186 GLY B N 1
ATOM 3114 C CA . GLY B 1 188 ? 26.048 -9.107 -0.370 1.00 29.70 186 GLY B CA 1
ATOM 3115 C C . GLY B 1 188 ? 26.829 -8.454 0.759 1.00 27.96 186 GLY B C 1
ATOM 3116 O O . GLY B 1 188 ? 26.345 -7.522 1.399 1.00 28.00 186 GLY B O 1
ATOM 3117 N N . LEU B 1 189 ? 28.041 -8.939 1.012 1.00 24.88 187 LEU B N 1
ATOM 3118 C CA . LEU B 1 189 ? 28.864 -8.362 2.065 1.00 24.17 187 LEU B CA 1
ATOM 3119 C C . LEU B 1 189 ? 29.261 -6.921 1.735 1.00 24.35 187 LEU B C 1
ATOM 3120 O O . LEU B 1 189 ? 29.169 -6.041 2.587 1.00 22.26 187 LEU B O 1
ATOM 3125 N N . THR B 1 190 ? 29.683 -6.675 0.498 1.00 25.14 188 THR B N 1
ATOM 3126 C CA . THR B 1 190 ? 30.091 -5.330 0.106 1.00 27.39 188 THR B CA 1
ATOM 3127 C C . THR B 1 190 ? 28.927 -4.343 0.120 1.00 27.96 188 THR B C 1
ATOM 3128 O O . THR B 1 190 ? 29.075 -3.199 0.566 1.00 28.59 188 THR B O 1
ATOM 3132 N N . THR B 1 191 ? 27.770 -4.774 -0.371 1.00 28.37 189 THR B N 1
ATOM 3133 C CA . THR B 1 191 ? 26.598 -3.905 -0.371 1.00 29.74 189 THR B CA 1
ATOM 3134 C C . THR B 1 191 ? 26.215 -3.642 1.081 1.00 28.66 189 THR B C 1
ATOM 3135 O O . THR B 1 191 ? 25.505 -2.689 1.380 1.00 25.92 189 THR B O 1
ATOM 3139 N N . LYS B 1 192 ? 26.700 -4.507 1.969 1.00 29.57 190 LYS B N 1
ATOM 3140 C CA . LYS B 1 192 ? 26.430 -4.411 3.397 1.00 30.37 190 LYS B CA 1
ATOM 3141 C C . LYS B 1 192 ? 27.530 -3.634 4.138 1.00 29.14 190 LYS B C 1
ATOM 3142 O O . LYS B 1 192 ? 27.560 -3.605 5.365 1.00 29.53 190 LYS B O 1
ATOM 3148 N N . GLY B 1 193 ? 28.445 -3.021 3.393 1.00 27.42 191 GLY B N 1
ATOM 3149 C CA . GLY B 1 193 ? 29.489 -2.224 4.019 1.00 26.80 191 GLY B CA 1
ATOM 3150 C C . GLY B 1 193 ? 30.762 -2.891 4.514 1.00 26.58 191 GLY B C 1
ATOM 3151 O O . GLY B 1 193 ? 31.636 -2.225 5.069 1.00 26.37 191 GLY B O 1
ATOM 3152 N N . PHE B 1 194 ? 30.888 -4.196 4.331 1.00 26.64 192 PHE B N 1
ATOM 3153 C CA . PHE B 1 194 ? 32.091 -4.877 4.778 1.00 26.08 192 PHE B CA 1
ATOM 3154 C C . PHE B 1 194 ? 33.181 -4.743 3.732 1.00 27.71 192 PHE B C 1
ATOM 3155 O O . PHE B 1 194 ? 32.922 -4.882 2.542 1.00 28.52 192 PHE B O 1
ATOM 3163 N N . SER B 1 195 ? 34.397 -4.456 4.181 1.00 29.30 193 SER B N 1
ATOM 3164 C CA . SER B 1 195 ? 35.516 -4.309 3.269 1.00 31.56 193 SER B CA 1
ATOM 3165 C C . SER B 1 195 ? 35.879 -5.683 2.734 1.00 32.40 193 SER B C 1
ATOM 3166 O O . SER B 1 195 ? 35.627 -6.699 3.383 1.00 33.56 193 SER B O 1
ATOM 3169 N N . SER B 1 196 ? 36.468 -5.707 1.547 1.00 34.13 194 SER B N 1
ATOM 3170 C CA . SER B 1 196 ? 36.872 -6.959 0.913 1.00 35.53 194 SER B CA 1
ATOM 3171 C C . SER B 1 196 ? 37.815 -7.776 1.794 1.00 35.98 194 SER B C 1
ATOM 3172 O O . SER B 1 196 ? 37.673 -8.990 1.908 1.00 36.34 194 SER B O 1
ATOM 3175 N N . SER B 1 197 ? 38.768 -7.098 2.423 1.00 36.93 195 SER B N 1
ATOM 3176 C CA . SER B 1 197 ? 39.747 -7.747 3.289 1.00 38.08 195 SER B CA 1
ATOM 3177 C C . SER B 1 197 ? 39.105 -8.679 4.309 1.00 39.06 195 SER B C 1
ATOM 3178 O O . SER B 1 197 ? 39.756 -9.592 4.826 1.00 39.13 195 SER B O 1
ATOM 3181 N N . VAL B 1 198 ? 37.831 -8.436 4.601 1.00 38.90 196 VAL B N 1
ATOM 3182 C CA . VAL B 1 198 ? 37.106 -9.229 5.579 1.00 38.39 196 VAL B CA 1
ATOM 3183 C C . VAL B 1 198 ? 36.647 -10.554 5.009 1.00 40.48 196 VAL B C 1
ATOM 3184 O O . VAL B 1 198 ? 36.600 -11.554 5.721 1.00 41.12 196 VAL B O 1
ATOM 3188 N N . TYR B 1 199 ? 36.297 -10.564 3.727 1.00 42.48 197 TYR B N 1
ATOM 3189 C CA . TYR B 1 199 ? 35.845 -11.798 3.106 1.00 44.24 197 TYR B CA 1
ATOM 3190 C C . TYR B 1 199 ? 36.973 -12.823 3.094 1.00 44.52 197 TYR B C 1
ATOM 3191 O O . TYR B 1 199 ? 36.719 -14.023 3.140 1.00 44.72 197 TYR B O 1
ATOM 3200 N N . GLU B 1 200 ? 38.216 -12.352 3.036 1.00 45.61 198 GLU B N 1
ATOM 3201 C CA . GLU B 1 200 ? 39.366 -13.253 3.051 1.00 47.66 198 GLU B CA 1
ATOM 3202 C C . GLU B 1 200 ? 39.483 -13.922 4.419 1.00 48.05 198 GLU B C 1
ATOM 3203 O O . GLU B 1 200 ? 39.629 -15.138 4.515 1.00 48.84 198 GLU B O 1
ATOM 3209 N N . MET B 1 201 ? 39.418 -13.113 5.473 1.00 48.18 199 MET B N 1
ATOM 3210 C CA . MET B 1 201 ? 39.523 -13.608 6.842 1.00 48.18 199 MET B CA 1
ATOM 3211 C C . MET B 1 201 ? 38.479 -14.679 7.161 1.00 47.54 199 MET B C 1
ATOM 3212 O O . MET B 1 201 ? 38.582 -15.365 8.177 1.00 47.31 199 MET B O 1
ATOM 3217 N N . ILE B 1 202 ? 37.474 -14.825 6.305 1.00 46.68 200 ILE B N 1
ATOM 3218 C CA . ILE B 1 202 ? 36.430 -15.813 6.557 1.00 46.76 200 ILE B CA 1
ATOM 3219 C C . ILE B 1 202 ? 36.135 -16.7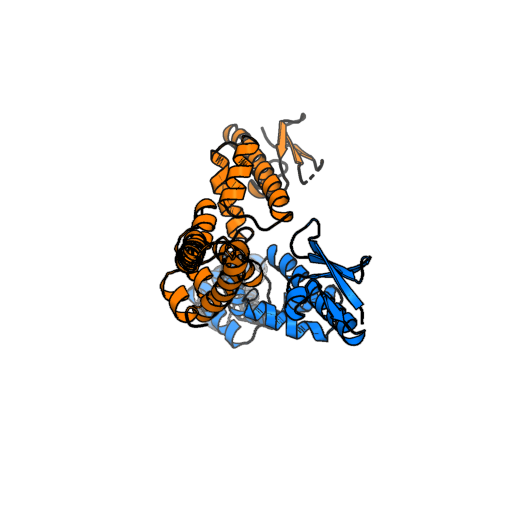38 5.378 1.00 47.13 200 ILE B C 1
ATOM 3220 O O . ILE B 1 202 ? 35.377 -17.698 5.514 1.00 46.58 200 ILE B O 1
ATOM 3225 N N . LYS B 1 203 ? 36.745 -16.450 4.233 1.00 48.09 201 LYS B N 1
ATOM 3226 C CA . LYS B 1 203 ? 36.541 -17.231 3.016 1.00 49.40 201 LYS B CA 1
ATOM 3227 C C . LYS B 1 203 ? 36.673 -18.736 3.237 1.00 49.71 201 LYS B C 1
ATOM 3228 O O . LYS B 1 203 ? 35.708 -19.478 3.060 1.00 49.79 201 LYS B O 1
ATOM 3234 N N . ASP B 1 204 ? 37.868 -19.181 3.620 1.00 51.04 202 ASP B N 1
ATOM 3235 C CA . ASP B 1 204 ? 38.139 -20.599 3.870 1.00 51.52 202 ASP B CA 1
ATOM 3236 C C . ASP B 1 204 ? 37.309 -21.161 5.024 1.00 51.36 202 ASP B C 1
ATOM 3237 O O . ASP B 1 204 ? 37.334 -22.361 5.301 1.00 51.94 202 ASP B O 1
ATOM 3242 N N . GLU B 1 205 ? 36.568 -20.286 5.691 1.00 51.25 203 GLU B N 1
ATOM 3243 C CA . GLU B 1 205 ? 35.741 -20.686 6.818 1.00 50.32 203 GLU B CA 1
ATOM 3244 C C . GLU B 1 205 ? 34.257 -20.639 6.449 1.00 49.47 203 GLU B C 1
ATOM 3245 O O . GLU B 1 205 ? 33.488 -21.442 7.011 1.00 48.38 203 GLU B O 1
#

InterPro domains:
  IPR003783 Regulatory protein RecX [MF_01114] (41-208)
  IPR003783 Regulatory protein RecX [PTHR33602] (32-200)
  IPR036388 Winged h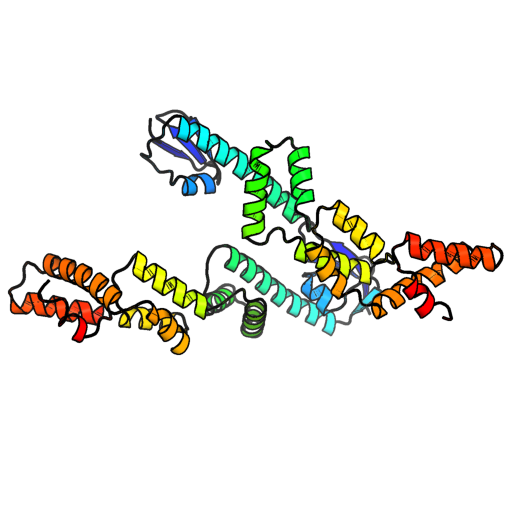elix-like DNA-binding domain superfamily [G3DSA:1.10.10.10] (1-106)
  IPR036388 Winged helix-like DNA-binding domain superfamily [G3DSA:1.10.10.10] (107-151)
  IPR036388 Winged helix-like DNA-binding domain superfamily [G3DSA:1.10.10.10] (152-203)
  IPR036388 Winged helix-like DNA-binding domain superfamily [G3DSA:1.10.10.10] (210-259)
  IPR053924 RecX, second three-helical domain [PF02631] (107-148)
  IPR053925 RecX, third three-helical domain [PF21981] (154-196)
  IPR053925 RecX, third three-helical domain [PF21981] (212-258)
  IPR053926 RecX, first three-helical domain [PF21982] (61-100)
  IPR060684 Regulatory protein RecX, N-terminal domain [PF27462] (3-45)

B-factor: mean 27.61, std 12.49, range [2.05, 66.95]

Secondary structure (DSSP, 8-state):
-EEEEEEEE-SSTTEEEEEETTEEEEEEEHHHHHHTT--TT-EE-HHHHHHHHHHHHHHHHHHHHHHHHTTS---HHHHHHHHHHTT--HHHHHHHHHHHHHTT---HHHHHHHHHHHHHHH----HHHHHHHHHHTT--HHHHHHHGGG--HHHHHHHHHHHHHHHHHHTTTS-HHHHHHHHHHHHHHTT--HHHHHHHTT-/-BEEEEE----EEEEESSSEEEEE-HHHHHHTT--TT-B--HHHHHHHHHHHHHHHHHHHHHHHHHHS---HHHHHHHHHHTT--TTTHHHHHHHHHHTTS--HHHHHHHHHHHHHHH----HHHHHHHHHHTT--HHHHHHHHTTS-HHHHHHHHHHHHHHHHHHTTTS-HHHHHHHHHHHHHHTT--HHHHHHHHT-